Protein 9MUI (pdb70)

Solvent-accessible surface area: 25433 Å² total; per-residue (Å²): 123,48,25,55,3,26,20,73,132,104,94,60,20,52,32,118,16,49,79,64,51,45,130,20,156,55,16,64,110,43,12,0,0,70,1,67,34,75,0,64,1,107,0,43,6,69,75,8,107,59,147,28,32,1,10,0,6,0,61,1,35,2,57,145,88,88,29,26,0,80,2,76,8,70,27,107,105,107,138,90,50,116,19,92,3,103,123,40,41,55,123,11,23,31,54,14,68,4,39,96,119,60,115,55,50,6,32,0,10,0,64,15,56,50,45,0,28,0,0,18,1,15,0,41,56,26,116,128,50,24,54,4,25,20,70,61,51,30,24,4,52,31,86,18,50,78,65,52,44,128,20,156,54,15,64,103,40,12,0,0,71,0,72,34,73,0,64,2,109,0,45,4,68,74,6,106,59,144,37,143,2,21,0,9,0,64,1,36,2,53,145,76,87,27,22,1,74,2,74,10,66,25,100,90,109,100,84,63,149,20,97,4,104,118,38,48,55,129,10,64,31,127,11,70,2,46,97,116,72,114,57,49,8,32,0,12,0,64,11,55,49,44,0,28,0,0,19,0,12,0,47,48,78,148,124,49,25,56,4,26,20,70,132,105,94,61,19,51,30,117,21,49,78,64,56,46,127,22,153,53,16,66,108,39,11,0,0,75,0,72,34,76,1,51,2,111,0,44,3,70,74,7,105,58,111,45,132,2,20,0,10,1,63,1,34,2,61,150,74,85,25,22,1,72,3,77,9,67,23,119,91,111,132,83,66,150,22,86,2,101,132,37,40,57,130,10,61,32,131,12,59,4,40,81,101,73,117,55,50,8,34,0,8,0,64,11,57,47,45,0,27,0,0,19,1,11,0,44,40,64,154,122,46,23,58,4,26,21,70,68,54,21,24,2,49,26,82,18,50,82,63,51,44,129,18,154,51,15,67,108,43,12,0,1,72,0,80,32,75,0,64,2,111,0,45,4,69,75,7,105,42,31,53,80,1,18,0,7,1,62,0,37,2,59,143,88,86,27,24,1,81,2,73,9,85,22,78,100,99,144,79,67,155,17,88,4,103,125,39,39,54,134,12,65,34,109,15,36,2,38,80,114,61,120,58,56,8,38,0,11,0,64,12,59,46,46,0,26,0,0,16,0,14,0,43,51,44,178

B-factor: mean 45.19, std 8.86, range [28.99, 90.24]

Secondary structure (DSSP, 8-state):
--EEE-SSS-B--SSPPSS----SS-SSSS--EEESSEEEEEEEGGGS-TT-EEEEEEEEE-TT----EEEEEESSSEEEEEE---SS-EEEEEEEE-----S-EEEEEEEESS-EEEEEEEEEEE-/--EEE-SSS-B--SSPPSS----SS-SSSS--EEEEEEEEEEEEGGGS-TT-EEEEEEEEE-TT----EEEEEESSSEEEEEE---SS-EEEEEEEE----SS-EEEEEEEEEEEEEEEEEEEEEE-/--EEE-SSS-B--SSPPSS----SS-SSSS--EEEEEEEEEEEEGGGS-TT-EEEEEEEEE-TT----EEEEEESSSEEEEEE---SS-EEEEEEEE----SS-EEEEEEEEEEEEEEEEEEEEEE-/--EEE-SSS-B--SSPPSS----SS-SSSS--EEESSEEEEEEEGGGS-TT-EEEEEEEEE-TT----EEEEEESSSEEEEEE---SS-EEEEEEEE----SS-EEEEEEEESS-EEEEEEEEEEE-

Nearest PDB structures (foldseek):
  8dcm-assembly1_C  TM=9.846E-01  e=4.727E-21  Clostridioides difficile
  6uwi-assembly2_d  TM=9.835E-01  e=2.419E-20  Clostridioides difficile
  6uwi-assembly1_A  TM=9.834E-01  e=2.419E-20  Clostridioides difficile
  6uwi-assembly1_E  TM=9.834E-01  e=3.148E-20  Clostridioides difficile
  6uwi-assembly2_g  TM=9.835E-01  e=4.097E-20  Clostridioides difficile

Foldseek 3Di:
DLFKDFLPPDGPAPWDWPQFDFPDQQGVGGTWRWDDFKIKTWHWLLSDDAFFKKKKKWKKADLVQPKKKKKWKAAPHTDIDIGRHYNDIDMDIDMDGHHDNDGGTIMIMITMHDIMTIGIIDMGTDD/DQFKDFLPPDGRAPWDWPQFDFPDQQGVGGTWRWDDFKIKDWHALLSDDAFFKKKKKWKKADLVQPKKKWKFKDAPHTDIDIGRHYNDIDMDMDMDTHHDSDGGTIMIMITMHDIMTIGIIDMGTDD/DLFKDFLPDDGDAPWDWPQFDFPDQQGVGGTWRWDDFKIKDWHWLLSDDAFFKKKKKWKKADLVQPKKKWKFKPAPHTDIDIGRHYNDIDMDIDMDGHHDSDGGIIMIMITMHDIMTIGIIDMGIDD/DLFKDFLPPDGDAPWDWPQFDFPDQQGPGGTWRWAAFKIKTWHWLQSDDAFFKKKKKWKKADLVQPKKKWKWKPAPHTDIDIGRHYNDIDMDMDMDGHHDRDGGTIMIMIGMHGIMTIGIIDMGTDD

Radius of gyration: 29.05 Å; Cα contacts (8 Å, |Δi|>4): 1382; chains: 4; bounding box: 53×66×80 Å

GO terms:
  GO:0042802 identical protein binding (F, IPI)

InterPro domains:
  IPR003896 Bacterial exotoxin B [PR01391] (46-65)
  IPR003896 Bacterial exotoxin B [PR01391] (99-118)
  IPR003896 Bacterial exotoxin B [PR01391] (136-154)
  IPR003896 Bacterial exotoxin B [PR01391] (220-237)
  IPR003896 Bacterial exotoxin B [PR01391] (253-276)
  IPR003896 Bacterial exotoxin B [PR01391] (279-305)
  IPR003896 Bacterial exotoxin B [PR01391] (390-413)
  IPR003896 Bacterial exotoxin B [PR01391] (421-440)
  IPR003896 Bacterial exotoxin B [PR01391] (446-464)
  IPR003896 Bacterial exotoxin B [PR01391] (466-491)
  IPR003896 Bacterial exotoxin B [PR01391] (500-517)
  IPR003896 Bacterial exotoxin B [PR01391] (543-568)
  IPR011658 PA14 domain [PF07691] (52-180)
  IPR011658 PA14 domain [SM00758] (51-184)
  IPR027439 Protective antigen, heptamerisation domain [PF17475] (298-493)
  IPR035088 Protective antigen, Ca-binding domain [PF03495] (220-295)
  IPR035331 Clostridial binary toxin B/anthrax toxin PA, domain 3 [PF17476] (506-605)
  IPR037149 Protective antigen, heptamerisation domain superfamily [G3DSA:2.60.120.240] (297-514)

Organism: Clostridioides difficile (NCBI:txid1496)

Structure (mmCIF, N/CA/C/O backbone):
data_9MUI
#
_entry.id   9MUI
#
_cell.length_a   119.697
_cell.length_b   119.697
_cell.length_c   125.091
_cell.angle_alpha   90.000
_cell.angle_beta   90.000
_cell.angle_gamma   120.000
#
_symmetry.space_group_name_H-M   'H 3'
#
loop_
_entity.id
_entity.type
_entity.pdbx_description
1 polymer 'ADP-ribosyltransferase binding component'
2 non-polymer 'CALCIUM ION'
3 water water
#
loop_
_atom_site.group_PDB
_atom_site.id
_atom_site.type_symbol
_atom_site.label_atom_id
_atom_site.label_alt_id
_atom_site.label_comp_id
_atom_site.label_asym_id
_atom_site.label_entity_id
_atom_site.label_seq_id
_atom_site.pdbx_PDB_ins_code
_atom_site.Cartn_x
_atom_site.Cartn_y
_atom_site.Cartn_z
_atom_site.occupancy
_atom_site.B_iso_or_equiv
_atom_site.auth_seq_id
_atom_site.auth_comp_id
_atom_site.auth_asym_id
_atom_site.auth_atom_id
_atom_site.pdbx_PDB_model_num
ATOM 1 N N . PRO A 1 1 ? -23.68683 -45.40816 33.76249 1.000 43.67000 616 PRO A N 1
ATOM 2 C CA . PRO A 1 1 ? -24.07223 -46.32412 34.84153 1.000 42.95000 616 PRO A CA 1
ATOM 3 C C . PRO A 1 1 ? -23.02085 -47.39671 35.12631 1.000 44.07000 616 PRO A C 1
ATOM 4 O O . PRO A 1 1 ? -22.59039 -48.11942 34.24308 1.000 41.06000 616 PRO A O 1
ATOM 8 N N . THR A 1 2 ? -22.63352 -47.50931 36.38907 1.000 40.96000 617 THR A N 1
ATOM 9 C CA . THR A 1 2 ? -21.64188 -48.50251 36.75679 1.000 39.54000 617 THR A CA 1
ATOM 10 C C . THR A 1 2 ? -22.24324 -49.89972 36.77684 1.000 42.86000 617 THR A C 1
ATOM 11 O O . THR A 1 2 ? -21.68318 -50.83039 36.18491 1.000 42.24000 617 THR A O 1
ATOM 15 N N . TYR A 1 3 ? -23.36235 -50.07143 37.49129 1.000 43.06000 618 TYR A N 1
ATOM 16 C CA . TYR A 1 3 ? -24.09520 -51.33013 37.55413 1.000 37.64000 618 TYR A CA 1
ATOM 17 C C . TYR A 1 3 ? -25.51359 -51.10970 37.06220 1.000 38.98000 618 TYR A C 1
ATOM 18 O O . TYR A 1 3 ? -26.10747 -50.05082 37.30067 1.000 41.63000 618 TYR A O 1
ATOM 27 N N . PHE A 1 4 ? -26.04578 -52.10330 36.35685 1.000 37.77000 619 PHE A N 1
ATOM 28 C CA . PHE A 1 4 ? -27.36417 -51.99856 35.76045 1.000 34.62000 619 PHE A CA 1
ATOM 29 C C . PHE A 1 4 ? -27.97971 -53.38496 35.62472 1.000 37.95000 619 PHE A C 1
ATOM 30 O O . PHE A 1 4 ? -27.27301 -54.36698 35.38830 1.000 35.76000 619 PHE A O 1
ATOM 38 N N . THR A 1 5 ? -29.29790 -53.45970 35.81815 1.000 35.63000 620 THR A N 1
ATOM 39 C CA . THR A 1 5 ? -30.06214 -54.63143 35.43253 1.000 36.93000 620 THR A CA 1
ATOM 40 C C . THR A 1 5 ? -31.40212 -54.17242 34.87747 1.000 37.52000 620 THR A C 1
ATOM 41 O O . THR A 1 5 ? -31.98598 -53.19463 35.35445 1.000 36.70000 620 THR A O 1
ATOM 45 N N . ASN A 1 6 ? -31.84940 -54.85641 33.82563 1.000 38.55000 621 ASN A N 1
ATOM 46 C CA . ASN A 1 6 ? -33.16459 -54.64370 33.23326 1.000 36.91000 621 ASN A CA 1
ATOM 47 C C . ASN A 1 6 ? -34.10001 -55.80573 33.51528 1.000 35.99000 621 ASN A C 1
ATOM 48 O O . ASN A 1 6 ? -35.17596 -55.87897 32.91943 1.000 38.12000 621 ASN A O 1
ATOM 53 N N . PHE A 1 7 ? -33.68958 -56.73329 34.38004 1.000 34.24000 622 PHE A N 1
ATOM 54 C CA . PHE A 1 7 ? -34.45975 -57.91311 34.73211 1.000 32.68000 622 PHE A CA 1
ATOM 55 C C . PHE A 1 7 ? -34.84547 -58.73048 33.49861 1.000 37.15000 622 PHE A C 1
ATOM 56 O O . PHE A 1 7 ? -35.78661 -59.52358 33.53473 1.000 35.87000 622 PHE A O 1
ATOM 64 N N . ASP A 1 8 ? -34.07178 -58.57631 32.42099 1.000 37.89000 623 ASP A N 1
ATOM 65 C CA . ASP A 1 8 ? -34.27786 -59.30723 31.18660 1.000 37.12000 623 ASP A CA 1
ATOM 66 C C . ASP A 1 8 ? -32.96479 -59.99832 30.83377 1.000 38.99000 623 ASP A C 1
ATOM 67 O O . ASP A 1 8 ? -32.60301 -60.99743 31.46572 1.000 38.38000 623 ASP A O 1
ATOM 72 N N . ASP A 1 9 ? -32.21868 -59.48433 29.86982 1.000 35.30000 624 ASP A N 1
ATOM 73 C CA . ASP A 1 9 ? -30.97540 -60.08744 29.43184 1.000 43.85000 624 ASP A CA 1
ATOM 74 C C . ASP A 1 9 ? -29.74588 -59.55321 30.14684 1.000 43.99000 624 ASP A C 1
ATOM 75 O O . ASP A 1 9 ? -28.72176 -60.23569 30.12791 1.000 43.19000 624 ASP A O 1
ATOM 80 N N . TYR A 1 10 ? -29.80540 -58.35752 30.74820 1.000 41.35000 625 TYR A N 1
ATOM 81 C CA . TYR A 1 10 ? -28.61691 -57.67016 31.24514 1.000 39.76000 625 TYR A CA 1
ATOM 82 C C . TYR A 1 10 ? -28.59500 -57.54853 32.76945 1.000 41.16000 625 TYR A C 1
ATOM 83 O O . TYR A 1 10 ? -29.54368 -57.03437 33.38342 1.000 37.47000 625 TYR A O 1
ATOM 92 N N . ASN A 1 11 ? -27.48054 -57.97687 33.36718 1.000 38.76000 626 ASN A N 1
ATOM 93 C CA . ASN A 1 11 ? -27.24320 -57.77615 34.79666 1.000 35.62000 626 ASN A CA 1
ATOM 94 C C . ASN A 1 11 ? -25.74269 -57.85102 35.03653 1.000 36.61000 626 ASN A C 1
ATOM 95 O O . ASN A 1 11 ? -25.16779 -58.94371 34.97908 1.000 33.02000 626 ASN A O 1
ATOM 100 N N . ASN A 1 12 ? -25.11537 -56.70640 35.31951 1.000 35.17000 627 ASN A N 1
ATOM 101 C CA . ASN A 1 12 ? -23.69741 -56.69280 35.65902 1.000 36.97000 627 ASN A CA 1
ATOM 102 C C . ASN A 1 12 ? -23.43526 -56.35931 37.13217 1.000 40.50000 627 ASN A C 1
ATOM 103 O O . ASN A 1 12 ? -22.29727 -56.03182 37.48543 1.000 37.95000 627 ASN A O 1
ATOM 108 N N . TYR A 1 13 ? -24.45605 -56.45045 37.99705 1.000 36.92000 628 TYR A N 1
ATOM 109 C CA . TYR A 1 13 ? -24.23114 -56.28992 39.43073 1.000 37.18000 628 TYR A CA 1
ATOM 110 C C . TYR A 1 13 ? -23.24856 -57.35460 39.94306 1.000 39.45000 628 TYR A C 1
ATOM 111 O O . TYR A 1 13 ? -23.29280 -58.51031 39.50418 1.000 36.45000 628 TYR A O 1
ATOM 120 N N . PRO A 1 14 ? -22.35860 -57.00661 40.87785 1.000 39.06000 629 PRO A N 1
ATOM 121 C CA . PRO A 1 14 ? -21.40179 -57.98510 41.40502 1.000 38.56000 629 PRO A CA 1
ATOM 122 C C . PRO A 1 14 ? -21.95057 -58.86550 42.51366 1.000 39.73000 629 PRO A C 1
ATOM 123 O O . PRO A 1 14 ? -21.20551 -59.69397 43.04567 1.000 41.33000 629 PRO A O 1
ATOM 127 N N . SER A 1 15 ? -23.20989 -58.69516 42.89358 1.000 39.61000 630 SER A N 1
ATOM 128 C CA . SER A 1 15 ? -23.86752 -59.54924 43.87175 1.000 39.99000 630 SER A CA 1
ATOM 129 C C . SER A 1 15 ? -25.31088 -59.67836 43.44193 1.000 40.07000 630 SER A C 1
ATOM 130 O O . SER A 1 15 ? -25.78227 -58.95096 42.56250 1.000 41.10000 630 SER A O 1
ATOM 133 N N . THR A 1 16 ? -26.01824 -60.60598 44.06776 1.000 38.97000 631 THR A N 1
ATOM 134 C CA . THR A 1 16 ? -27.38100 -60.87346 43.64834 1.000 42.06000 631 THR A CA 1
ATOM 135 C C . THR A 1 16 ? -28.34940 -59.99518 44.42709 1.000 41.35000 631 THR A C 1
ATOM 136 O O . THR A 1 16 ? -28.15415 -59.70497 45.61869 1.000 39.80000 631 THR A O 1
ATOM 140 N N . TRP A 1 17 ? -29.36837 -59.53398 43.72822 1.000 40.82000 632 TRP A N 1
ATOM 141 C CA . TRP A 1 17 ? -30.52715 -58.96490 44.38737 1.000 36.71000 632 TRP A CA 1
ATOM 142 C C . TRP A 1 17 ? -31.35049 -60.12289 44.90347 1.000 37.43000 632 TRP A C 1
ATOM 143 O O . TRP A 1 17 ? -31.59674 -61.07290 44.16435 1.000 37.48000 632 TRP A O 1
ATOM 154 N N . SER A 1 18 ? -31.77066 -60.05133 46.16241 1.000 34.93000 633 SER A N 1
ATOM 155 C CA . SER A 1 18 ? -32.61890 -61.09117 46.71413 1.000 33.58000 633 SER A CA 1
ATOM 156 C C . SER A 1 18 ? -34.07762 -60.90155 46.27823 1.000 35.58000 633 SER A C 1
ATOM 157 O O . SER A 1 18 ? -34.50925 -59.79853 45.91967 1.000 32.84000 633 SER A O 1
ATOM 160 N N . ASN A 1 19 ? -34.83133 -62.01056 46.31390 1.000 34.09000 634 ASN A N 1
ATOM 161 C CA . ASN A 1 19 ? -36.29170 -62.04338 46.12223 1.000 33.82000 634 ASN A CA 1
ATOM 162 C C . ASN A 1 19 ? -36.70916 -61.38384 44.80174 1.000 37.40000 634 ASN A C 1
ATOM 163 O O . ASN A 1 19 ? -37.55741 -60.49345 44.75413 1.000 39.43000 634 ASN A O 1
ATOM 168 N N . VAL A 1 20 ? -36.08649 -61.82055 43.71270 1.000 36.56000 635 VAL A N 1
ATOM 169 C CA . VAL A 1 20 ? -36.34812 -61.27581 42.38682 1.000 35.45000 635 VAL A CA 1
ATOM 170 C C . VAL A 1 20 ? -37.35368 -62.18890 41.69139 1.000 39.94000 635 VAL A C 1
ATOM 171 O O . VAL A 1 20 ? -37.15899 -63.40975 41.62686 1.000 38.34000 635 VAL A O 1
ATOM 175 N N . ASN A 1 21 ? -38.45615 -61.60657 41.22248 1.000 36.76000 636 ASN A N 1
ATOM 176 C CA . ASN A 1 21 ? -39.53933 -62.34049 40.56513 1.000 38.02000 636 ASN A CA 1
ATOM 177 C C . ASN A 1 21 ? -39.78928 -61.68571 39.20820 1.000 37.77000 636 ASN A C 1
ATOM 178 O O . ASN A 1 21 ? -40.47939 -60.66736 39.12093 1.000 40.19000 636 ASN A O 1
ATOM 183 N N . THR A 1 22 ? -39.23221 -62.25933 38.14451 1.000 39.08000 637 THR A N 1
ATOM 184 C CA . THR A 1 22 ? -39.32773 -61.66053 36.81683 1.000 40.19000 637 THR A CA 1
ATOM 185 C C . THR A 1 22 ? -40.19517 -62.47853 35.86692 1.000 42.56000 637 THR A C 1
ATOM 186 O O . THR A 1 22 ? -40.07986 -62.32821 34.64145 1.000 39.92000 637 THR A O 1
ATOM 190 N N . THR A 1 23 ? -41.03876 -63.36354 36.39934 1.000 41.12000 638 THR A N 1
ATOM 191 C CA . THR A 1 23 ? -41.94249 -64.15259 35.55898 1.000 43.69000 638 THR A CA 1
ATOM 192 C C . THR A 1 23 ? -43.20264 -63.33652 35.25361 1.000 41.41000 638 THR A C 1
ATOM 193 O O . THR A 1 23 ? -44.30247 -63.66904 35.67570 1.000 43.09000 638 THR A O 1
ATOM 197 N N . ASN A 1 24 ? -43.00862 -62.22872 34.53660 1.000 40.77000 639 ASN A N 1
ATOM 198 C CA . ASN A 1 24 ? -44.07356 -61.29677 34.18904 1.000 35.41000 639 ASN A CA 1
ATOM 199 C C . ASN A 1 24 ? -43.63152 -60.53311 32.94598 1.000 38.46000 639 ASN A C 1
ATOM 200 O O . ASN A 1 24 ? -42.46546 -60.58434 32.54931 1.000 41.04000 639 ASN A O 1
ATOM 205 N N . GLN A 1 25 ? -44.57818 -59.83481 32.32045 1.000 36.07000 640 GLN A N 1
ATOM 206 C CA . GLN A 1 25 ? -44.29866 -58.98108 31.16992 1.000 40.49000 640 GLN A CA 1
ATOM 207 C C . GLN A 1 25 ? -44.73452 -57.55073 31.45534 1.000 39.92000 640 GLN A C 1
ATOM 208 O O . GLN A 1 25 ? -45.24542 -56.85063 30.57759 1.000 38.88000 640 GLN A O 1
ATOM 214 N N . ASP A 1 26 ? -44.48746 -57.10386 32.69639 1.000 39.14000 641 ASP A N 1
ATOM 215 C CA . ASP A 1 26 ? -44.91003 -55.81094 33.22856 1.000 42.25000 641 ASP A CA 1
ATOM 216 C C . ASP A 1 26 ? -43.76264 -54.80469 33.36144 1.000 45.94000 641 ASP A C 1
ATOM 217 O O . ASP A 1 26 ? -43.89179 -53.83866 34.12582 1.000 41.79000 641 ASP A O 1
ATOM 222 N N . GLY A 1 27 ? -42.61252 -55.03771 32.68679 1.000 40.91000 642 GLY A N 1
ATOM 223 C CA . GLY A 1 27 ? -41.47590 -54.14996 32.82916 1.000 39.73000 642 GLY A CA 1
ATOM 224 C C . GLY A 1 27 ? -41.65807 -52.84424 32.06508 1.000 41.80000 642 GLY A C 1
ATOM 225 O O . GLY A 1 27 ? -42.59073 -52.70022 31.27379 1.000 41.68000 642 GLY A O 1
ATOM 226 N N . LEU A 1 28 ? -40.77658 -51.86812 32.35029 1.000 39.24000 643 LEU A N 1
ATOM 227 C CA . LEU A 1 28 ? -40.62557 -50.73091 31.44592 1.000 40.90000 643 LEU A CA 1
ATOM 228 C C . LEU A 1 28 ? -40.37427 -51.22327 30.02962 1.000 47.44000 643 LEU A C 1
ATOM 229 O O . LEU A 1 28 ? -40.96077 -50.72076 29.06880 1.000 50.45000 643 LEU A O 1
ATOM 234 N N . GLN A 1 29 ? -39.48048 -52.18599 29.88120 1.000 42.60000 644 GLN A N 1
ATOM 235 C CA A GLN A 1 29 ? -39.39085 -53.01417 28.69079 0.500 41.40000 644 GLN A CA 1
ATOM 236 C CA B GLN A 1 29 ? -39.43764 -53.01783 28.69164 0.500 41.62000 644 GLN A CA 1
ATOM 237 C C . GLN A 1 29 ? -39.27930 -54.44509 29.18162 1.000 41.38000 644 GLN A C 1
ATOM 238 O O . GLN A 1 29 ? -38.68758 -54.68606 30.23571 1.000 45.19000 644 GLN A O 1
ATOM 249 N N . GLY A 1 30 ? -39.87409 -55.38757 28.45669 1.000 41.03000 645 GLY A N 1
ATOM 250 C CA . GLY A 1 30 ? -39.77102 -56.78417 28.88893 1.000 39.60000 645 GLY A CA 1
ATOM 251 C C . GLY A 1 30 ? -40.34940 -57.06485 30.28009 1.000 40.74000 645 GLY A C 1
ATOM 252 O O . GLY A 1 30 ? -41.48366 -56.69002 30.60141 1.000 38.35000 645 GLY A O 1
ATOM 253 N N . SER A 1 31 ? -39.56472 -57.75960 31.10663 1.000 37.21000 646 SER A N 1
ATOM 254 C CA . SER A 1 31 ? -39.94549 -58.15652 32.45148 1.000 37.89000 646 SER A CA 1
ATOM 255 C C . SER A 1 31 ? -39.55135 -57.09381 33.48549 1.000 40.50000 646 SER A C 1
ATOM 256 O O . SER A 1 31 ? -38.61336 -56.30881 33.29686 1.000 38.99000 646 SER A O 1
ATOM 259 N N . ALA A 1 32 ? -40.28590 -57.09848 34.60017 1.000 41.30000 647 ALA A N 1
ATOM 260 C CA . ALA A 1 32 ? -40.01206 -56.30648 35.79269 1.000 36.11000 647 ALA A CA 1
ATOM 261 C C . ALA A 1 32 ? -39.67226 -57.23480 36.95362 1.000 37.78000 647 ALA A C 1
ATOM 262 O O . ALA A 1 32 ? -39.95915 -58.43941 36.90781 1.000 36.37000 647 ALA A O 1
ATOM 264 N N . ASN A 1 33 ? -39.04035 -56.67994 38.00040 1.000 35.63000 648 ASN A N 1
ATOM 265 C CA . ASN A 1 33 ? -39.04418 -57.36211 39.29431 1.000 37.87000 648 ASN A CA 1
ATOM 266 C C . ASN A 1 33 ? -40.37862 -57.05772 39.96183 1.000 36.14000 648 ASN A C 1
ATOM 267 O O . ASN A 1 33 ? -40.65012 -55.90538 40.33354 1.000 36.83000 648 ASN A O 1
ATOM 272 N N . LYS A 1 34 ? -41.22474 -58.08103 40.07666 1.000 36.58000 649 LYS A N 1
ATOM 273 C CA . LYS A 1 34 ? -42.49272 -57.97783 40.80146 1.000 38.36000 649 LYS A CA 1
ATOM 274 C C . LYS A 1 34 ? -42.17576 -58.08550 42.28866 1.000 38.99000 649 LYS A C 1
ATOM 275 O O . LYS A 1 34 ? -41.88842 -59.16954 42.79950 1.000 39.84000 649 LYS A O 1
ATOM 281 N N . LEU A 1 35 ? -42.20195 -56.95127 42.97986 1.000 36.34000 650 LEU A N 1
ATOM 282 C CA . LEU A 1 35 ? -41.79661 -56.87014 44.37943 1.000 38.69000 650 LEU A CA 1
ATOM 283 C C . LEU A 1 35 ? -42.97211 -57.20604 45.30983 1.000 41.01000 650 LEU A C 1
ATOM 284 O O . LEU A 1 35 ? -43.98633 -56.48703 45.35703 1.000 40.47000 650 LEU A O 1
ATOM 289 N N . ASN A 1 36 ? -42.83374 -58.31041 46.03813 1.000 41.79000 651 ASN A N 1
ATOM 290 C CA . ASN A 1 36 ? -43.68964 -58.67320 47.16723 1.000 39.13000 651 ASN A CA 1
ATOM 291 C C . ASN A 1 36 ? -42.74735 -58.87260 48.34008 1.000 42.16000 651 ASN A C 1
ATOM 292 O O . ASN A 1 36 ? -42.04111 -59.88408 48.41304 1.000 42.83000 651 ASN A O 1
ATOM 297 N N . GLY A 1 37 ? -42.69676 -57.90344 49.23346 1.000 39.86000 652 GLY A N 1
ATOM 298 C CA . GLY A 1 37 ? -41.80086 -57.97434 50.37075 1.000 36.30000 652 GLY A CA 1
ATOM 299 C C . GLY A 1 37 ? -40.56731 -57.11708 50.13806 1.000 42.09000 652 GLY A C 1
ATOM 300 O O . GLY A 1 37 ? -40.67815 -55.95992 49.73514 1.000 37.86000 652 GLY A O 1
ATOM 301 N N . GLU A 1 38 ? -39.39043 -57.70735 50.34808 1.000 40.83000 653 GLU A N 1
ATOM 302 C CA . GLU A 1 38 ? -38.13112 -56.98410 50.36120 1.000 39.51000 653 GLU A CA 1
ATOM 303 C C . GLU A 1 38 ? -37.20308 -57.53201 49.28012 1.000 39.84000 653 GLU A C 1
ATOM 304 O O . GLU A 1 38 ? -37.17045 -58.74022 49.02591 1.000 38.23000 653 GLU A O 1
ATOM 310 N N . THR A 1 39 ? -36.45851 -56.64260 48.63123 1.000 35.99000 654 THR A N 1
ATOM 311 C CA . THR A 1 39 ? -35.37527 -57.04313 47.74432 1.000 36.69000 654 THR A CA 1
ATOM 312 C C . THR A 1 39 ? -34.12382 -56.29741 48.19045 1.000 40.00000 654 THR A C 1
ATOM 313 O O . THR A 1 39 ? -34.14343 -55.06520 48.32942 1.000 38.06000 654 THR A O 1
ATOM 317 N N . LYS A 1 40 ? -33.05098 -57.04601 48.46028 1.000 37.26000 655 LYS A N 1
ATOM 318 C CA . LYS A 1 40 ? -31.86122 -56.49002 49.08990 1.000 36.92000 655 LYS A CA 1
ATOM 319 C C . LYS A 1 40 ? -30.59706 -56.89446 48.32678 1.000 37.45000 655 LYS A C 1
ATOM 320 O O . LYS A 1 40 ? -30.52035 -57.98431 47.76123 1.000 36.07000 655 LYS A O 1
ATOM 326 N N . ILE A 1 41 ? -29.60198 -56.01230 48.30551 1.000 34.31000 656 ILE A N 1
ATOM 327 C CA . ILE A 1 41 ? -28.30098 -56.34119 47.73383 1.000 37.45000 656 ILE A CA 1
ATOM 328 C C . ILE A 1 41 ? -27.20463 -55.81394 48.66105 1.000 38.92000 656 ILE A C 1
ATOM 329 O O . ILE A 1 41 ? -27.32242 -54.72349 49.23264 1.000 34.59000 656 ILE A O 1
ATOM 334 N N . LYS A 1 42 ? -26.15840 -56.61940 48.84751 1.000 39.64000 657 LYS A N 1
ATOM 335 C CA . LYS A 1 42 ? -24.93687 -56.18759 49.51304 1.000 40.60000 657 LYS A CA 1
ATOM 336 C C . LYS A 1 42 ? -23.82948 -56.11481 48.46723 1.000 45.17000 657 LYS A C 1
ATOM 337 O O . LYS A 1 42 ? -23.51976 -57.12000 47.82562 1.000 44.15000 657 LYS A O 1
ATOM 343 N N . ILE A 1 43 ? -23.25867 -54.93231 48.27784 1.000 40.28000 658 ILE A N 1
ATOM 344 C CA . ILE A 1 43 ? -22.18337 -54.72290 47.31608 1.000 44.87000 658 ILE A CA 1
ATOM 345 C C . ILE A 1 43 ? -20.88915 -54.48796 48.09089 1.000 47.67000 658 ILE A C 1
ATOM 346 O O . ILE A 1 43 ? -20.78635 -53.49882 48.82358 1.000 47.88000 658 ILE A O 1
ATOM 351 N N . PRO A 1 44 ? -19.89642 -55.37814 47.97776 1.000 52.23000 659 PRO A N 1
ATOM 352 C CA . PRO A 1 44 ? -18.62212 -55.17152 48.68101 1.000 49.02000 659 PRO A CA 1
ATOM 353 C C . PRO A 1 44 ? -17.94149 -53.88999 48.24126 1.000 47.11000 659 PRO A C 1
ATOM 354 O O . PRO A 1 44 ? -18.05230 -53.46329 47.09058 1.000 48.31000 659 PRO A O 1
ATOM 358 N N . MET A 1 45 ? -17.21828 -53.27726 49.17976 1.000 48.45000 660 MET A N 1
ATOM 359 C CA . MET A 1 45 ? -16.49321 -52.06093 48.84620 1.000 48.23000 660 MET A CA 1
ATOM 360 C C . MET A 1 45 ? -15.33390 -52.33278 47.87762 1.000 51.47000 660 MET A C 1
ATOM 361 O O . MET A 1 45 ? -14.88608 -51.40999 47.18151 1.000 47.84000 660 MET A O 1
ATOM 366 N N . SER A 1 46 ? -14.86868 -53.58733 47.78807 1.000 49.28000 661 SER A N 1
ATOM 367 C CA . SER A 1 46 ? -13.94156 -53.97432 46.73027 1.000 48.94000 661 SER A CA 1
ATOM 368 C C . SER A 1 46 ? -14.51350 -53.73259 45.33792 1.000 51.97000 661 SER A C 1
ATOM 369 O O . SER A 1 46 ? -13.73739 -53.55976 44.39236 1.000 53.46000 661 SER A O 1
ATOM 372 N N . GLU A 1 47 ? -15.84471 -53.67978 45.19311 1.000 50.15000 662 GLU A N 1
ATOM 373 C CA . GLU A 1 47 ? -16.48544 -53.46841 43.90273 1.000 49.21000 662 GLU A CA 1
ATOM 374 C C . GLU A 1 47 ? -16.93324 -52.03221 43.68028 1.000 46.98000 662 GLU A C 1
ATOM 375 O O . GLU A 1 47 ? -17.63321 -51.76569 42.70436 1.000 48.20000 662 GLU A O 1
ATOM 381 N N . LEU A 1 48 ? -16.53737 -51.10310 44.54146 1.000 46.68000 663 LEU A N 1
ATOM 382 C CA . LEU A 1 48 ? -16.89828 -49.69842 44.41101 1.000 45.67000 663 LEU A CA 1
ATOM 383 C C . LEU A 1 48 ? -15.66485 -48.82543 44.61444 1.000 48.23000 663 LEU A C 1
ATOM 384 O O . LEU A 1 48 ? -14.65554 -49.27085 45.15627 1.000 49.77000 663 LEU A O 1
ATOM 389 N N . LYS A 1 49 ? -15.76231 -47.53524 44.18668 1.000 47.88000 664 LYS A N 1
ATOM 390 C CA . LYS A 1 49 ? -14.66450 -46.60302 44.41137 1.000 51.30000 664 LYS A CA 1
ATOM 391 C C . LYS A 1 49 ? -14.76321 -45.93479 45.78448 1.000 54.45000 664 LYS A C 1
ATOM 392 O O . LYS A 1 49 ? -15.85935 -45.64086 46.26625 1.000 52.94000 664 LYS A O 1
ATOM 398 N N . PRO A 1 50 ? -13.63247 -45.66201 46.43234 1.000 60.04000 665 PRO A N 1
ATOM 399 C CA . PRO A 1 50 ? -13.67555 -45.00733 47.74589 1.000 56.57000 665 PRO A CA 1
ATOM 400 C C . PRO A 1 50 ? -13.95798 -43.51574 47.63063 1.000 54.89000 66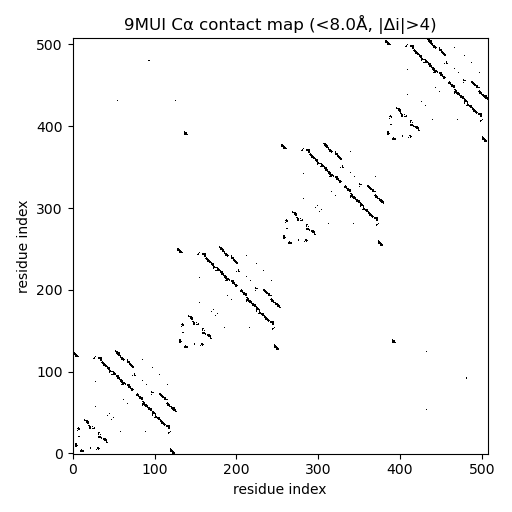5 PRO A C 1
ATOM 401 O O . PRO A 1 50 ? -13.65595 -42.88195 46.61644 1.000 54.75000 665 PRO A O 1
ATOM 405 N N . TYR A 1 51 ? -14.56735 -42.96483 48.68924 1.000 54.46000 666 TYR A N 1
ATOM 406 C CA . TYR A 1 51 ? -14.83672 -41.52058 48.81011 1.000 55.00000 666 TYR A CA 1
ATOM 407 C C . TYR A 1 51 ? -15.51898 -40.97591 47.55881 1.000 55.05000 666 TYR A C 1
ATOM 408 O O . TYR A 1 51 ? -15.14117 -39.94504 46.99632 1.000 53.98000 666 TYR A O 1
ATOM 417 N N . LYS A 1 52 ? -16.54996 -41.69550 47.13070 1.000 54.23000 667 LYS A N 1
ATOM 418 C CA . LYS A 1 52 ? -17.28384 -41.40903 45.91245 1.000 52.83000 667 LYS A CA 1
ATOM 419 C C . LYS A 1 52 ? -18.75199 -41.20716 46.26972 1.000 53.22000 667 LYS A C 1
ATOM 420 O O . LYS A 1 52 ? -19.27491 -41.85599 47.18512 1.000 52.99000 667 LYS A O 1
ATOM 426 N N . ARG A 1 53 ? -19.41642 -40.29708 45.57282 1.000 50.36000 668 ARG A N 1
ATOM 427 C CA . ARG A 1 53 ? -20.86008 -40.19287 45.69377 1.000 52.65000 668 ARG A CA 1
ATOM 428 C C . ARG A 1 53 ? -21.50548 -40.89005 44.50203 1.000 50.40000 668 ARG A C 1
ATOM 429 O O . ARG A 1 53 ? -21.02704 -40.79514 43.36915 1.000 48.32000 668 ARG A O 1
ATOM 437 N N . TYR A 1 54 ? -22.55609 -41.64584 44.79441 1.000 48.28000 669 TYR A N 1
ATOM 438 C CA . TYR A 1 54 ? -23.26736 -42.46267 43.83063 1.000 45.60000 669 TYR A CA 1
ATOM 439 C C . TYR A 1 54 ? -24.74136 -42.10562 43.86572 1.000 43.90000 669 TYR A C 1
ATOM 440 O O . TYR A 1 54 ? -25.23229 -41.51410 44.82756 1.000 41.93000 669 TYR A O 1
ATOM 449 N N . VAL A 1 55 ? -25.45339 -42.50473 42.81613 1.000 40.89000 670 VAL A N 1
ATOM 450 C CA . VAL A 1 55 ? -26.90431 -42.41187 42.78955 1.000 43.53000 670 VAL A CA 1
ATOM 451 C C . VAL A 1 55 ? -27.46250 -43.79253 42.43702 1.000 42.82000 670 VAL A C 1
ATOM 452 O O . VAL A 1 55 ? -27.01367 -44.43177 41.47608 1.000 39.79000 670 VAL A O 1
ATOM 456 N N . PHE A 1 56 ? -28.38227 -44.27676 43.26442 1.000 38.43000 671 PHE A N 1
ATOM 457 C CA . PHE A 1 56 ? -29.13083 -45.49649 42.99892 1.000 38.99000 671 PHE A CA 1
ATOM 458 C C . PHE A 1 56 ? -30.44052 -45.06472 42.36468 1.000 38.68000 671 PHE A C 1
ATOM 459 O O . PHE A 1 56 ? -31.23478 -44.36835 42.99318 1.000 39.16000 671 PHE A O 1
ATOM 467 N N . SER A 1 57 ? -30.65125 -45.44240 41.11476 1.000 40.10000 672 SER A N 1
ATOM 468 C CA . SER A 1 57 ? -31.86572 -45.05644 40.41627 1.000 38.81000 672 SER A CA 1
ATOM 469 C C . SER A 1 57 ? -32.59408 -46.28647 39.89295 1.000 38.17000 672 SER A C 1
ATOM 470 O O . SER A 1 57 ? -32.11043 -47.42605 39.96573 1.000 36.99000 672 SER A O 1
ATOM 473 N N . GLY A 1 58 ? -33.77236 -46.01902 39.35238 1.000 35.80000 673 GLY A N 1
ATOM 474 C CA . GLY A 1 58 ? -34.64268 -47.06984 38.89210 1.000 36.19000 673 GLY A CA 1
ATOM 475 C C . GLY A 1 58 ? -36.00625 -46.50622 38.55446 1.000 37.22000 673 GLY A C 1
ATOM 476 O O . GLY A 1 58 ? -36.23710 -45.29782 38.60467 1.000 38.50000 673 GLY A O 1
ATOM 477 N N . TYR A 1 59 ? -36.89910 -47.41627 38.21425 1.000 35.54000 674 TYR A N 1
ATOM 478 C CA . TYR A 1 59 ? -38.26186 -47.09682 37.84393 1.000 37.19000 674 TYR A CA 1
ATOM 479 C C . TYR A 1 59 ? -39.20040 -47.96801 38.65993 1.000 38.61000 674 TYR A C 1
ATOM 480 O O . TYR A 1 59 ? -38.97124 -49.17777 38.81576 1.000 38.55000 674 TYR A O 1
ATOM 489 N N . SER A 1 60 ? -40.27078 -47.37095 39.15254 1.000 33.17000 675 SER A N 1
ATOM 490 C CA . SER A 1 60 ? -41.25219 -48.13923 39.89694 1.000 37.93000 675 SER A CA 1
ATOM 491 C C . SER A 1 60 ? -42.65283 -47.79149 39.41229 1.000 37.50000 675 SER A C 1
ATOM 492 O O . SER A 1 60 ? -42.88967 -46.73020 38.83240 1.000 35.27000 675 SER A O 1
ATOM 495 N N . LYS A 1 61 ? -43.58324 -48.70944 39.64628 1.000 36.80000 676 LYS A N 1
ATOM 496 C CA . LYS A 1 61 ? -44.98381 -48.40566 39.39755 1.000 40.80000 676 LYS A CA 1
ATOM 497 C C . LYS A 1 61 ? -45.84911 -49.31797 40.25025 1.000 39.30000 676 LYS A C 1
ATOM 498 O O . LYS A 1 61 ? -45.42743 -50.40112 40.66425 1.000 40.06000 676 LYS A O 1
ATOM 504 N N . ASP A 1 62 ? -47.06631 -48.84454 40.51098 1.000 39.97000 677 ASP A N 1
ATOM 505 C CA . ASP A 1 62 ? -48.12384 -49.63567 41.13873 1.000 43.19000 677 ASP A CA 1
ATOM 506 C C . ASP A 1 62 ? -49.40879 -49.36734 40.35721 1.000 44.29000 677 ASP A C 1
ATOM 507 O O . ASP A 1 62 ? -50.04007 -48.31393 40.54166 1.000 41.96000 677 ASP A O 1
ATOM 512 N N . PRO A 1 63 ? -49.81915 -50.29041 39.47453 1.000 45.55000 678 PRO A N 1
ATOM 513 C CA . PRO A 1 63 ? -51.05709 -50.08540 38.69425 1.000 46.95000 678 PRO A CA 1
ATOM 514 C C . PRO A 1 63 ? -52.29990 -49.79421 39.53810 1.000 47.61000 678 PRO A C 1
ATOM 515 O O . PRO A 1 63 ? -53.14489 -49.00661 39.09929 1.000 48.32000 678 PRO A O 1
ATOM 519 N N . LEU A 1 64 ? -52.42568 -50.37354 40.73808 1.000 49.08000 679 LEU A N 1
ATOM 520 C CA . LEU A 1 64 ? -53.55307 -50.10964 41.63403 1.000 48.50000 679 LEU A CA 1
ATOM 521 C C . LEU A 1 64 ? -53.33389 -48.90455 42.53393 1.000 51.15000 679 LEU A C 1
ATOM 522 O O . LEU A 1 64 ? -54.22364 -48.56825 43.32303 1.000 50.53000 679 LEU A O 1
ATOM 527 N N . THR A 1 65 ? -52.16568 -48.26773 42.43192 1.000 49.53000 680 THR A N 1
ATOM 528 C CA . THR A 1 65 ? -51.75499 -47.07933 43.17661 1.000 49.48000 680 THR A CA 1
ATOM 529 C C . THR A 1 65 ? -52.20216 -47.06011 44.64180 1.000 52.14000 680 THR A C 1
ATOM 530 O O . THR A 1 65 ? -52.63185 -46.02499 45.15172 1.000 53.88000 680 THR A O 1
ATOM 534 N N . SER A 1 66 ? -52.03101 -48.18298 45.35976 1.000 50.77000 681 SER A N 1
ATOM 535 C CA . SER A 1 66 ? -52.36089 -48.22721 46.78178 1.000 50.25000 681 SER A CA 1
ATOM 536 C C . SER A 1 66 ? -51.21018 -48.72918 47.65838 1.000 52.25000 681 SER A C 1
ATOM 537 O O . SER A 1 66 ? -51.45130 -49.17560 48.78682 1.000 52.89000 681 SER A O 1
ATOM 540 N N . ASN A 1 67 ? -49.96618 -48.64385 47.19164 1.000 46.74000 682 ASN A N 1
ATOM 541 C CA . ASN A 1 67 ? -48.83239 -49.20599 47.90943 1.000 43.73000 682 ASN A CA 1
ATOM 542 C C . ASN A 1 67 ? -47.69695 -48.19361 47.96225 1.000 43.63000 682 ASN A C 1
ATOM 543 O O . ASN A 1 67 ? -47.65644 -47.22908 47.19143 1.000 43.95000 682 ASN A O 1
ATOM 548 N N . SER A 1 68 ? -46.76175 -48.42024 48.88188 1.000 40.13000 683 SER A N 1
ATOM 549 C CA . SER A 1 68 ? -45.56335 -47.60043 48.92850 1.000 40.90000 683 SER A CA 1
ATOM 550 C C . SER A 1 68 ? -44.35388 -48.45890 49.29079 1.000 37.86000 683 SER A C 1
ATOM 551 O O . SER A 1 68 ? -44.47710 -49.64096 49.62527 1.000 36.86000 683 SER A O 1
ATOM 554 N N . ILE A 1 69 ? -43.16874 -47.85632 49.19119 1.000 36.89000 684 ILE A N 1
ATOM 555 C CA . ILE A 1 69 ? -41.90731 -48.58618 49.28890 1.000 39.40000 684 ILE A CA 1
ATOM 556 C C . ILE A 1 69 ? -40.96762 -47.80563 50.19711 1.000 36.45000 684 ILE A C 1
ATOM 557 O O . ILE A 1 69 ? -40.89308 -46.57532 50.11656 1.000 35.60000 684 ILE A O 1
ATOM 562 N N . ILE A 1 70 ? -40.24461 -48.52045 51.05701 1.000 35.67000 685 ILE A N 1
ATOM 563 C CA . ILE A 1 70 ? -39.14609 -47.94055 51.82818 1.000 38.34000 685 ILE A CA 1
ATOM 564 C C . ILE A 1 70 ? -37.84515 -48.28969 51.12506 1.000 37.35000 685 ILE A C 1
ATOM 565 O O . ILE A 1 70 ? -37.54690 -49.47175 50.90738 1.000 37.39000 685 ILE A O 1
ATOM 570 N N . VAL A 1 71 ? -37.04759 -47.28140 50.80566 1.000 37.19000 686 VAL A N 1
ATOM 571 C CA . VAL A 1 71 ? -35.70057 -47.49873 50.28161 1.000 35.98000 686 VAL A CA 1
ATOM 572 C C . VAL A 1 71 ? -34.71564 -47.21410 51.40578 1.000 38.40000 686 VAL A C 1
ATOM 573 O O . VAL A 1 71 ? -34.72515 -46.12588 51.99178 1.000 40.63000 686 VAL A O 1
ATOM 577 N N . LYS A 1 72 ? -33.88569 -48.20121 51.73618 1.000 37.02000 687 LYS A N 1
ATOM 578 C CA . LYS A 1 72 ? -32.85977 -48.04068 52.75439 1.000 38.06000 687 LYS A CA 1
ATOM 579 C C . LYS A 1 72 ? -31.49804 -48.26265 52.11491 1.000 39.14000 687 LYS A C 1
ATOM 580 O O . LYS A 1 72 ? -31.28115 -49.26490 51.42949 1.000 36.19000 687 LYS A O 1
ATOM 586 N N . ILE A 1 73 ? -30.59567 -47.31165 52.30876 1.000 39.63000 688 ILE A N 1
ATOM 587 C CA . ILE A 1 73 ? -29.23689 -47.42875 51.81393 1.000 39.05000 688 ILE A CA 1
ATOM 588 C C . ILE A 1 73 ? -28.29226 -47.26600 52.99341 1.000 42.97000 688 ILE A C 1
ATOM 589 O O . ILE A 1 73 ? -28.34727 -46.26017 53.71122 1.000 43.03000 688 ILE A O 1
ATOM 594 N N . LYS A 1 74 ? -27.46014 -48.27121 53.20881 1.000 42.10000 689 LYS A N 1
ATOM 595 C CA . LYS A 1 74 ? -26.48367 -48.30740 54.28568 1.000 42.73000 689 LYS A CA 1
ATOM 596 C C . LYS A 1 74 ? -25.13125 -48.12101 53.61287 1.000 44.64000 689 LYS A C 1
ATOM 597 O O . LYS A 1 74 ? -24.58388 -49.06119 53.03129 1.000 43.65000 689 LYS A O 1
ATOM 603 N N . ALA A 1 75 ? -24.61794 -46.89523 53.66266 1.000 43.59000 690 ALA A N 1
ATOM 604 C CA . ALA A 1 75 ? -23.31977 -46.57102 53.08759 1.000 47.38000 690 ALA A CA 1
ATOM 605 C C . ALA A 1 75 ? -22.52284 -45.71953 54.07756 1.000 46.38000 690 ALA A C 1
ATOM 606 O O . ALA A 1 75 ? -22.36591 -46.10420 55.23918 1.000 46.45000 690 ALA A O 1
ATOM 608 N N . LYS A 1 76 ? -22.01405 -44.56905 53.64523 1.000 44.65000 691 LYS A N 1
ATOM 609 C CA . LYS A 1 76 ? -21.37839 -43.66429 54.59778 1.000 52.12000 691 LYS A CA 1
ATOM 610 C C . LYS A 1 76 ? -22.34716 -43.31181 55.72650 1.000 53.41000 691 LYS A C 1
ATOM 611 O O . LYS A 1 76 ? -22.03097 -43.48270 56.90661 1.000 56.47000 691 LYS A O 1
ATOM 617 N N . GLU A 1 77 ? -23.54579 -42.85193 55.37556 1.000 53.89000 692 GLU A N 1
ATOM 618 C CA . GLU A 1 77 ? -24.68682 -42.72141 56.27261 1.000 53.43000 692 GLU A CA 1
ATOM 619 C C . GLU A 1 77 ? -25.66153 -43.87585 56.04636 1.000 53.38000 692 GLU A C 1
ATOM 620 O O . GLU A 1 77 ? -25.62125 -44.56345 55.02724 1.000 52.18000 692 GLU A O 1
ATOM 626 N N . GLU A 1 78 ? -26.57411 -44.06515 56.99486 1.000 52.82000 693 GLU A N 1
ATOM 627 C CA . GLU A 1 78 ? -27.60876 -45.09206 56.91843 1.000 49.90000 693 GLU A CA 1
ATOM 628 C C . GLU A 1 78 ? -28.98007 -44.40596 56.81021 1.000 54.43000 693 GLU A C 1
ATOM 629 O O . GLU A 1 78 ? -29.70426 -44.26396 57.79350 1.000 57.82000 693 GLU A O 1
ATOM 635 N N . LYS A 1 79 ? -29.34342 -43.99075 55.59628 1.000 52.89000 694 LYS A N 1
ATOM 636 C CA . LYS A 1 79 ? -30.53117 -43.17642 55.35694 1.000 51.75000 694 LYS A CA 1
ATOM 637 C C . LYS A 1 79 ? -31.67309 -44.00948 54.78454 1.000 53.60000 694 LYS A C 1
ATOM 638 O O . LYS A 1 79 ? -31.46300 -44.89994 53.95214 1.000 53.52000 694 LYS A O 1
ATOM 644 N N . THR A 1 80 ? -32.88833 -43.70625 55.22402 1.000 52.67000 695 THR A N 1
ATOM 645 C CA . THR A 1 80 ? -34.08219 -44.40108 54.76807 1.000 49.08000 695 THR A CA 1
ATOM 646 C C . THR A 1 80 ? -34.97925 -43.38781 54.05637 1.000 49.18000 695 THR A C 1
ATOM 647 O O . THR A 1 80 ? -34.94916 -42.20054 54.36462 1.000 48.04000 695 THR A O 1
ATOM 651 N N . ASP A 1 81 ? -35.73231 -43.83618 53.05369 1.000 49.22000 696 ASP A N 1
ATOM 652 C CA . ASP A 1 81 ? -36.55072 -42.92616 52.25777 1.000 45.74000 696 ASP A CA 1
ATOM 653 C C . ASP A 1 81 ? -37.89431 -43.56913 51.96016 1.000 46.72000 696 ASP A C 1
ATOM 654 O O . ASP A 1 81 ? -38.05647 -44.79374 52.01573 1.000 49.05000 696 ASP A O 1
ATOM 659 N N . TYR A 1 82 ? -38.84550 -42.72180 51.58195 1.000 49.05000 697 TYR A N 1
ATOM 660 C CA . TYR A 1 82 ? -40.22011 -43.12027 51.30084 1.000 45.94000 697 TYR A CA 1
ATOM 661 C C . TYR A 1 82 ? -40.52125 -42.90752 49.82058 1.000 46.30000 697 TYR A C 1
ATOM 662 O O . TYR A 1 82 ? -40.43177 -41.77898 49.31919 1.000 47.37000 697 TYR A O 1
ATOM 671 N N . LEU A 1 83 ? -40.87996 -43.98720 49.12557 1.000 43.59000 698 LEU A N 1
ATOM 672 C CA . LEU A 1 83 ? -41.09497 -43.97056 47.68010 1.000 42.05000 698 LEU A CA 1
ATOM 673 C C . LEU A 1 83 ? -42.54446 -44.35099 47.37735 1.000 42.24000 698 LEU A C 1
ATOM 674 O O . LEU A 1 83 ? -43.00210 -45.43394 47.75833 1.000 40.41000 698 LEU A O 1
ATOM 679 N N . VAL A 1 84 ? -43.26670 -43.45805 46.70466 1.000 41.49000 699 VAL A N 1
ATOM 680 C CA . VAL A 1 84 ? -44.67496 -43.69669 46.37697 1.000 43.71000 699 VAL A CA 1
ATOM 681 C C . VAL A 1 84 ? -44.81151 -43.88045 44.86802 1.000 39.84000 699 VAL A C 1
ATOM 682 O O . VAL A 1 84 ? -44.79019 -42.89781 44.11258 1.000 41.05000 699 VAL A O 1
ATOM 686 N N . PRO A 1 85 ? -44.95704 -45.11463 44.39402 1.000 39.35000 700 PRO A N 1
ATOM 687 C CA . PRO A 1 85 ? -45.10493 -45.33841 42.95031 1.000 40.25000 700 PRO A CA 1
ATOM 688 C C . PRO A 1 85 ? -46.42611 -44.79434 42.41896 1.000 42.93000 700 PRO A C 1
ATOM 689 O O . PRO A 1 85 ? -47.47588 -44.88844 43.06314 1.000 39.31000 700 PRO A O 1
ATOM 693 N N . GLU A 1 86 ? -46.35983 -44.25451 41.21031 1.000 42.25000 701 GLU A N 1
ATOM 694 C CA . GLU A 1 86 ? -47.53220 -43.87339 40.44738 1.000 41.81000 701 GLU A CA 1
ATOM 695 C C . GLU A 1 86 ? -48.07868 -45.06174 39.66406 1.000 43.66000 701 GLU A C 1
ATOM 696 O O . GLU A 1 86 ? -47.53025 -46.17223 39.67643 1.000 43.30000 701 GLU A O 1
ATOM 702 N N . GLN A 1 87 ? -49.18565 -44.81540 38.96965 1.000 41.50000 702 GLN A N 1
ATOM 703 C CA . GLN A 1 87 ? -49.84167 -45.87433 38.21731 1.000 42.89000 702 GLN A CA 1
ATOM 704 C C . GLN A 1 87 ? -48.94704 -46.38673 37.10270 1.000 41.54000 702 GLN A C 1
ATOM 705 O O . GLN A 1 87 ? -48.94498 -47.58182 36.79226 1.000 41.24000 702 GLN A O 1
ATOM 711 N N . GLY A 1 88 ? -48.21134 -45.48634 36.45997 1.000 36.48000 703 GLY A N 1
ATOM 712 C CA . GLY A 1 88 ? -47.30487 -45.84159 35.40295 1.000 38.67000 703 GLY A CA 1
ATOM 713 C C . GLY A 1 88 ? -45.90323 -45.60662 35.92121 1.000 40.45000 703 GLY A C 1
ATOM 714 O O . GLY A 1 88 ? -45.70663 -45.01835 36.98573 1.000 36.70000 703 GLY A O 1
ATOM 715 N N . TYR A 1 89 ? -44.93006 -46.08179 35.14500 1.000 37.45000 704 TYR A N 1
ATOM 716 C CA . TYR A 1 89 ? -43.53804 -46.04041 35.56953 1.000 35.67000 704 TYR A CA 1
ATOM 717 C C . TYR A 1 89 ? -43.02958 -44.61362 35.64746 1.000 38.07000 704 TYR A C 1
ATOM 718 O O . TYR A 1 89 ? -43.25905 -43.81522 34.73992 1.000 40.90000 704 TYR A O 1
ATOM 727 N N . THR A 1 90 ? -42.33222 -44.30244 36.73495 1.000 36.43000 705 THR A N 1
ATOM 728 C CA . THR A 1 90 ? -41.61511 -43.05271 36.90212 1.000 37.54000 705 THR A CA 1
ATOM 729 C C . THR A 1 90 ? -40.26458 -43.36727 37.53308 1.000 41.68000 705 THR A C 1
ATOM 730 O O . THR A 1 90 ? -40.11092 -44.37299 38.23841 1.000 40.63000 705 THR A O 1
ATOM 734 N N . LYS A 1 91 ? -39.28771 -42.50231 37.26588 1.000 38.81000 706 LYS A N 1
ATOM 735 C CA . LYS A 1 91 ? -37.92532 -42.71426 37.72941 1.000 39.37000 706 LYS A CA 1
ATOM 736 C C . LYS A 1 91 ? -37.75313 -42.21566 39.15998 1.000 39.85000 706 LYS A C 1
ATOM 737 O O . LYS A 1 91 ? -38.28358 -41.16684 39.52929 1.000 44.77000 706 LYS A O 1
ATOM 743 N N . PHE A 1 92 ? -37.03325 -42.98621 39.97763 1.000 36.91000 707 PHE A N 1
ATOM 744 C CA . PHE A 1 92 ? -36.61717 -42.53811 41.30092 1.000 37.35000 707 PHE A CA 1
ATOM 745 C C . PHE A 1 92 ? -35.09283 -42.45503 41.34162 1.000 38.42000 707 PHE A C 1
ATOM 746 O O . PHE A 1 92 ? -34.40538 -43.14061 40.58165 1.000 39.65000 707 PHE A O 1
ATOM 754 N N . SER A 1 93 ? -34.56570 -41.59827 42.21429 1.000 39.08000 708 SER A N 1
ATOM 755 C CA . SER A 1 93 ? -33.12256 -41.44128 42.37662 1.000 40.33000 708 SER A CA 1
ATOM 756 C C . SER A 1 93 ? -32.80186 -41.17736 43.84298 1.000 43.56000 708 SER A C 1
ATOM 757 O O . SER A 1 93 ? -33.52063 -40.42085 44.50080 1.000 43.08000 708 SER A O 1
ATOM 760 N N . TYR A 1 94 ? -31.73085 -41.81769 44.34730 1.000 41.94000 709 TYR A N 1
ATOM 761 C CA . TYR A 1 94 ? -31.29863 -41.67951 45.74030 1.000 40.78000 709 TYR A CA 1
ATOM 762 C C . TYR A 1 94 ? -29.78321 -41.65711 45.80006 1.000 43.22000 709 TYR A C 1
ATOM 763 O O . TYR A 1 94 ? -29.12625 -42.59795 45.34556 1.000 45.90000 709 TYR A O 1
ATOM 772 N N . GLU A 1 95 ? -29.23316 -40.59493 46.38050 1.000 44.82000 710 GLU A N 1
ATOM 773 C CA . GLU A 1 95 ? -27.79610 -40.45715 46.52615 1.000 43.37000 710 GLU A CA 1
ATOM 774 C C . GLU A 1 95 ? -27.29697 -41.19071 47.77902 1.000 43.09000 710 GLU A C 1
ATOM 775 O O . GLU A 1 95 ? -28.02687 -41.36189 48.75684 1.000 42.98000 710 GLU A O 1
ATOM 781 N N . PHE A 1 96 ? -26.05653 -41.67435 47.71004 1.000 41.13000 711 PHE A N 1
ATOM 782 C CA . PHE A 1 96 ? -25.33185 -42.24381 48.84257 1.000 41.28000 711 PHE A CA 1
ATOM 783 C C . PHE A 1 96 ? -23.83911 -42.05395 48.56663 1.000 43.78000 711 PHE A C 1
ATOM 784 O O . PHE A 1 96 ? -23.43815 -41.69465 47.45626 1.000 44.84000 711 PHE A O 1
ATOM 792 N N . GLU A 1 97 ? -23.00899 -42.28596 49.58378 1.000 43.01000 712 GLU A N 1
ATOM 793 C CA . GLU A 1 97 ? -21.57062 -42.06912 49.44454 1.000 49.07000 712 GLU A CA 1
ATOM 794 C C . GLU A 1 97 ? -20.77408 -43.21558 50.05557 1.000 45.61000 712 GLU A C 1
ATOM 795 O O . GLU A 1 97 ? -21.22408 -43.88836 50.98181 1.000 45.66000 712 GLU A O 1
ATOM 801 N N . THR A 1 98 ? -19.57628 -43.42233 49.52776 1.000 45.63000 713 THR A N 1
ATOM 802 C CA . THR A 1 98 ? -18.63345 -44.38729 50.07111 1.000 52.46000 713 THR A CA 1
ATOM 803 C C . THR A 1 98 ? -17.51284 -43.67860 50.82486 1.000 53.29000 713 THR A C 1
ATOM 804 O O . THR A 1 98 ? -17.19794 -42.51580 50.56056 1.000 50.33000 713 THR A O 1
ATOM 808 N N . THR A 1 99 ? -16.89136 -44.40939 51.75610 1.000 56.56000 714 THR A N 1
ATOM 809 C CA . THR A 1 99 ? -15.65192 -43.93788 52.37294 1.000 58.88000 714 THR A CA 1
ATOM 810 C C . THR A 1 99 ? -14.46388 -44.81229 51.96330 1.000 60.00000 714 THR A C 1
ATOM 811 O O . THR A 1 99 ? -14.10296 -44.83017 50.78478 1.000 59.96000 714 THR A O 1
ATOM 815 N N . GLU A 1 100 ? -13.83877 -45.52867 52.89847 1.000 63.16000 715 GLU A N 1
ATOM 816 C CA . GLU A 1 100 ? -12.63801 -46.29795 52.57242 1.000 64.48000 715 GLU A CA 1
ATOM 817 C C . GLU A 1 100 ? -12.98039 -47.59253 51.83136 1.000 66.75000 715 GLU A C 1
ATOM 818 O O . GLU A 1 100 ? -14.08961 -48.12290 51.92590 1.000 66.81000 715 GLU A O 1
ATOM 824 N N . LYS A 1 101 ? -11.98252 -48.12131 51.11678 1.000 67.73000 716 LYS A N 1
ATOM 825 C CA . LYS A 1 101 ? -12.09082 -49.40363 50.41774 1.000 69.01000 716 LYS A CA 1
ATOM 826 C C . LYS A 1 101 ? -11.78411 -50.57435 51.35518 1.000 73.01000 716 LYS A C 1
ATOM 827 O O . LYS A 1 101 ? -10.88735 -51.38155 51.12008 1.000 84.11000 716 LYS A O 1
ATOM 833 N N . ASP A 1 102 ? -12.55025 -50.65048 52.43943 1.000 70.55000 717 ASP A N 1
ATOM 834 C CA . ASP A 1 102 ? -12.43914 -51.72621 53.41937 1.000 76.21000 717 ASP A CA 1
ATOM 835 C C . ASP A 1 102 ? -13.06806 -52.99857 52.84527 1.000 81.56000 717 ASP A C 1
ATOM 836 O O . ASP A 1 102 ? -13.30662 -53.07285 51.62778 1.000 82.70000 717 ASP A O 1
ATOM 841 N N . SER A 1 103 ? -13.35357 -53.99899 53.70641 1.000 70.00000 718 SER A N 1
ATOM 842 C CA . SER A 1 103 ? -14.10118 -55.20295 53.32885 1.000 70.00000 718 SER A CA 1
ATOM 843 C C . SER A 1 103 ? -15.51427 -55.20551 53.91616 1.000 70.00000 718 SER A C 1
ATOM 844 O O . SER A 1 103 ? -16.07730 -56.27661 54.18367 1.000 70.00000 718 SER A O 1
ATOM 847 N N . SER A 1 104 ? -16.08400 -54.01273 54.14016 1.000 70.00000 719 SER A N 1
ATOM 848 C CA . SER A 1 104 ? -17.50726 -53.84810 54.39342 1.000 70.00000 719 SER A CA 1
ATOM 849 C C . SER A 1 104 ? -18.26874 -53.77421 53.06346 1.000 70.00000 719 SER A C 1
ATOM 850 O O . SER A 1 104 ? -17.68283 -53.72274 51.97155 1.000 70.00000 719 SER A O 1
ATOM 853 N N . ASN A 1 105 ? -19.59792 -53.78691 53.16265 1.000 52.22000 720 ASN A N 1
ATOM 854 C CA . ASN A 1 105 ? -20.45592 -53.63832 52.00036 1.000 53.73000 720 ASN A CA 1
ATOM 855 C C . ASN A 1 105 ? -21.37893 -52.44582 52.17272 1.000 53.61000 720 ASN A C 1
ATOM 856 O O . ASN A 1 105 ? -21.81023 -52.12108 53.28194 1.000 58.51000 720 ASN A O 1
ATOM 861 N N . ILE A 1 106 ? -21.69229 -51.80078 51.07889 1.000 52.37000 721 ILE A N 1
ATOM 862 C CA . ILE A 1 106 ? -22.85582 -50.93407 51.12211 1.000 50.08000 721 ILE A CA 1
ATOM 863 C C . ILE A 1 106 ? -24.08237 -51.80414 50.86513 1.000 46.32000 721 ILE A C 1
ATOM 864 O O . ILE A 1 106 ? -23.99340 -52.86722 50.24875 1.000 46.60000 721 ILE A O 1
ATOM 869 N N . GLU A 1 107 ? -25.21591 -51.41196 51.43526 1.000 44.64000 722 GLU A N 1
ATOM 870 C CA . GLU A 1 107 ? -26.42893 -52.21768 51.40566 1.000 45.02000 722 GLU A CA 1
ATOM 871 C C . GLU A 1 107 ? -27.56634 -51.38650 50.82152 1.000 42.73000 722 GLU A C 1
ATOM 872 O O . GLU A 1 107 ? -27.75676 -50.22530 51.20395 1.000 39.66000 722 GLU A O 1
ATOM 878 N N . ILE A 1 108 ? -28.30902 -51.96205 49.88346 1.000 39.07000 723 ILE A N 1
ATOM 879 C CA . ILE A 1 108 ? -29.46345 -51.28538 49.30734 1.000 36.10000 723 ILE A CA 1
ATOM 880 C C . ILE A 1 108 ? -30.65381 -52.20749 49.47012 1.000 38.20000 723 ILE A C 1
ATOM 881 O O . ILE A 1 108 ? -30.60760 -53.36500 49.03686 1.000 38.97000 723 ILE A O 1
ATOM 886 N N . THR A 1 109 ? -31.70524 -51.70115 50.11592 1.000 38.27000 724 THR A N 1
ATOM 887 C CA . THR A 1 109 ? -32.90246 -52.45445 50.45188 1.000 36.97000 724 THR A CA 1
ATOM 888 C C . THR A 1 109 ? -34.11118 -51.69345 49.94410 1.000 38.99000 724 THR A C 1
ATOM 889 O O . THR A 1 109 ? -34.26246 -50.50831 50.25165 1.000 38.26000 724 THR A O 1
ATOM 893 N N . LEU A 1 110 ? -34.99302 -52.38030 49.22321 1.000 38.49000 725 LEU A N 1
ATOM 894 C CA . LEU A 1 110 ? -36.32173 -51.86875 48.89518 1.000 39.56000 725 LEU A CA 1
ATOM 895 C C . LEU A 1 110 ? -37.38023 -52.77834 49.52009 1.000 39.19000 725 LEU A C 1
ATOM 896 O O . LEU A 1 110 ? -37.39162 -53.99221 49.27432 1.000 39.42000 7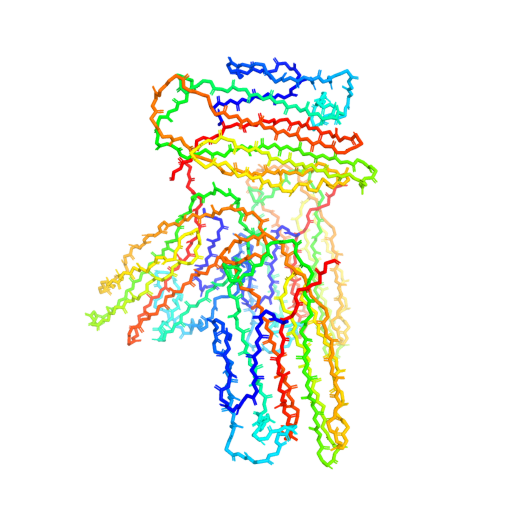25 LEU A O 1
ATOM 901 N N . ILE A 1 111 ? -38.27671 -52.20285 50.32001 1.000 39.65000 726 ILE A N 1
ATOM 902 C CA . ILE A 1 111 ? -39.30964 -52.98869 50.99889 1.000 39.12000 726 ILE A CA 1
ATOM 903 C C . ILE A 1 111 ? -40.65395 -52.37708 50.67463 1.000 41.48000 726 ILE A C 1
ATOM 904 O O . ILE A 1 111 ? -40.89216 -51.20021 50.98141 1.000 43.26000 726 ILE A O 1
ATOM 909 N N . GLY A 1 112 ? -41.53480 -53.16734 50.07247 1.000 37.86000 727 GLY A N 1
ATOM 910 C CA . GLY A 1 112 ? -42.80603 -52.62338 49.65886 1.000 42.07000 727 GLY A CA 1
ATOM 911 C C . GLY A 1 112 ? -44.01207 -53.22980 50.33978 1.000 39.30000 727 GLY A C 1
ATOM 912 O O . GLY A 1 112 ? -43.94353 -54.33700 50.87455 1.000 40.98000 727 GLY A O 1
ATOM 913 N N . SER A 1 113 ? -45.12611 -52.51483 50.31627 1.000 39.32000 728 SER A N 1
ATOM 914 C CA . SER A 1 113 ? -46.40747 -53.11439 50.65381 1.000 37.08000 728 SER A CA 1
ATOM 915 C C . SER A 1 113 ? -47.04963 -53.71650 49.40298 1.000 36.91000 728 SER A C 1
ATOM 916 O O . SER A 1 113 ? -46.74193 -53.33913 48.26734 1.000 39.46000 728 SER A O 1
ATOM 919 N N . GLY A 1 114 ? -47.94194 -54.67102 49.62809 1.000 34.17000 729 GLY A N 1
ATOM 920 C CA . GLY A 1 114 ? -48.64930 -55.29813 48.52463 1.000 38.76000 729 GLY A CA 1
ATOM 921 C C . GLY A 1 114 ? -47.73522 -55.71919 47.38562 1.000 42.74000 729 GLY A C 1
ATOM 922 O O . GLY A 1 114 ? -46.72239 -56.41278 47.57916 1.000 43.72000 729 GLY A O 1
ATOM 923 N N . THR A 1 115 ? -48.07824 -55.27863 46.17860 1.000 40.05000 730 THR A N 1
ATOM 924 C CA . THR A 1 115 ? -47.36122 -55.67132 44.97591 1.000 39.96000 730 THR A CA 1
ATOM 925 C C . THR A 1 115 ? -47.01390 -54.42744 44.18401 1.000 40.39000 730 THR A C 1
ATOM 926 O O . THR A 1 115 ? -47.90553 -53.66132 43.81611 1.000 43.14000 730 THR A O 1
ATOM 930 N N . THR A 1 116 ? -45.72156 -54.22178 43.94126 1.000 37.07000 731 THR A N 1
ATOM 931 C CA . THR A 1 116 ? -45.24031 -53.12042 43.13040 1.000 37.25000 731 THR A CA 1
ATOM 932 C C . THR A 1 116 ? -44.27266 -53.68430 42.10368 1.000 34.33000 731 THR A C 1
ATOM 933 O O . THR A 1 116 ? -43.85176 -54.83175 42.20222 1.000 37.16000 731 THR A O 1
ATOM 937 N N . TYR A 1 117 ? -43.92560 -52.88458 41.10286 1.000 35.90000 732 TYR A N 1
ATOM 938 C CA . TYR A 1 117 ? -43.05519 -53.33546 40.02601 1.000 35.67000 732 TYR A CA 1
ATOM 939 C C . TYR A 1 117 ? -41.83080 -52.43825 39.91682 1.000 34.00000 732 TYR A C 1
ATOM 940 O O . TYR A 1 117 ? -41.93671 -51.21579 39.97039 1.000 32.20000 732 TYR A O 1
ATOM 949 N N . LEU A 1 118 ? -40.67098 -53.06105 39.75931 1.000 35.53000 733 LEU A N 1
ATOM 950 C CA . LEU A 1 118 ? -39.39226 -52.37225 39.68148 1.000 34.15000 733 LEU A CA 1
ATOM 951 C C . LEU A 1 118 ? -38.70600 -52.76087 38.38406 1.000 36.26000 733 LEU A C 1
ATOM 952 O O . LEU A 1 118 ? -38.73304 -53.93376 37.99787 1.000 36.30000 733 LEU A O 1
ATOM 957 N N . ASP A 1 119 ? -38.08131 -51.78551 37.72317 1.000 35.38000 734 ASP A N 1
ATOM 958 C CA . ASP A 1 119 ? -37.31243 -52.07916 36.52346 1.000 37.34000 734 ASP A CA 1
ATOM 959 C C . ASP A 1 119 ? -36.12861 -51.13250 36.38357 1.000 35.64000 734 ASP A C 1
ATOM 960 O O . ASP A 1 119 ? -36.10779 -50.03991 36.95846 1.000 35.82000 734 ASP A O 1
ATOM 965 N N . ASN A 1 120 ? -35.13268 -51.59622 35.61957 1.000 33.10000 735 ASN A N 1
ATOM 966 C CA . ASN A 1 120 ? -33.94701 -50.82626 35.21321 1.000 35.38000 735 ASN A CA 1
ATOM 967 C C . ASN A 1 120 ? -33.26404 -50.13973 36.40067 1.000 35.52000 735 ASN A C 1
ATOM 968 O O . ASN A 1 120 ? -33.10128 -48.92656 36.43740 1.000 35.67000 735 ASN A O 1
ATOM 973 N N . LEU A 1 121 ? -32.85147 -50.95057 37.37040 1.000 37.28000 736 LEU A N 1
ATOM 974 C CA . LEU A 1 121 ? -32.14638 -50.46469 38.55226 1.000 38.97000 736 LEU A CA 1
ATOM 975 C C . LEU A 1 121 ? -30.67630 -50.19540 38.22975 1.000 38.63000 736 LEU A C 1
ATOM 976 O O . LEU A 1 121 ? -29.96817 -51.08714 37.75033 1.000 35.68000 736 LEU A O 1
ATOM 981 N N . SER A 1 122 ? -30.20983 -48.97566 38.50843 1.000 38.87000 737 SER A N 1
ATOM 982 C CA . SER A 1 122 ? -28.82453 -48.62959 38.22226 1.000 39.55000 737 SER A CA 1
ATOM 983 C C . SER A 1 122 ? -28.12622 -47.98731 39.41885 1.000 42.13000 737 SER A C 1
ATOM 984 O O . SER A 1 122 ? -28.74667 -47.44197 40.33644 1.000 39.22000 737 SER A O 1
ATOM 987 N N . ILE A 1 123 ? -26.80105 -48.10762 39.39795 1.000 44.89000 738 ILE A N 1
ATOM 988 C CA . ILE A 1 123 ? -25.90204 -47.38611 40.28864 1.000 43.32000 738 ILE A CA 1
ATOM 989 C C . ILE A 1 123 ? -24.93093 -46.60553 39.40851 1.000 44.58000 738 ILE A C 1
ATOM 990 O O . ILE A 1 123 ? -24.24508 -47.19581 38.56740 1.000 43.17000 738 ILE A O 1
ATOM 995 N N . THR A 1 124 ? -24.88439 -45.28509 39.59438 1.000 41.95000 739 THR A N 1
ATOM 996 C CA . THR A 1 124 ? -24.10075 -44.39852 38.75410 1.000 45.78000 739 THR A CA 1
ATOM 997 C C . THR A 1 124 ? -23.21554 -43.50259 39.60571 1.000 48.48000 739 THR A C 1
ATOM 998 O O . THR A 1 124 ? -23.65103 -43.00145 40.64374 1.000 45.51000 739 THR A O 1
ATOM 1002 N N . GLU A 1 125 ? -21.98393 -43.28894 39.13876 1.000 50.39000 740 GLU A N 1
ATOM 1003 C CA . GLU A 1 125 ? -21.05604 -42.37188 39.78875 1.000 51.97000 740 GLU A CA 1
ATOM 1004 C C . GLU A 1 125 ? -21.45680 -40.91958 39.53531 1.000 53.16000 740 GLU A C 1
ATOM 1005 O O . GLU A 1 125 ? -21.95058 -40.57562 38.45960 1.000 56.21000 740 GLU A O 1
ATOM 1011 N N . LEU A 1 126 ? -21.25273 -40.06832 40.53643 1.000 54.76000 741 LEU A N 1
ATOM 1012 C CA . LEU A 1 126 ? -21.41088 -38.62590 40.41345 1.000 58.34000 741 LEU A CA 1
ATOM 1013 C C . LEU A 1 126 ? -20.17139 -37.90788 40.93261 1.000 65.37000 741 LEU A C 1
ATOM 1014 O O . LEU A 1 126 ? -19.26950 -38.51897 41.50467 1.000 64.44000 741 LEU A O 1
ATOM 1019 N N . ASN A 1 127 ? -20.15935 -36.58428 40.74838 1.000 72.07000 742 ASN A N 1
ATOM 1020 C CA . ASN A 1 127 ? -19.25113 -35.64615 41.44144 1.000 72.36000 742 ASN A CA 1
ATOM 1021 C C . ASN A 1 127 ? -19.53756 -34.21863 41.02417 1.000 81.00000 742 ASN A C 1
ATOM 1022 O O . ASN A 1 127 ? -18.99543 -33.74916 40.01341 1.000 84.84000 742 ASN A O 1
ATOM 1027 N N . PRO B 1 1 ? -46.11847 -28.20090 23.20808 1.000 48.80000 616 PRO B N 1
ATOM 1028 C CA . PRO B 1 1 ? -45.82120 -27.32715 22.06310 1.000 46.64000 616 PRO B CA 1
ATOM 1029 C C . PRO B 1 1 ? -44.33425 -27.30378 21.73532 1.000 44.86000 616 PRO B C 1
ATOM 1030 O O . PRO B 1 1 ? -43.49494 -27.18778 22.61605 1.000 47.21000 616 PRO B O 1
ATOM 1034 N N . THR B 1 2 ? -44.01208 -27.42807 20.45648 1.000 42.21000 617 THR B N 1
ATOM 1035 C CA . THR B 1 2 ? -42.61420 -27.50331 20.07871 1.000 39.10000 617 THR B CA 1
ATOM 1036 C C . THR B 1 2 ? -42.00945 -26.12074 19.99907 1.000 42.98000 617 THR B C 1
ATOM 1037 O O . THR B 1 2 ? -40.92417 -25.89132 20.53545 1.000 43.87000 617 THR B O 1
ATOM 1041 N N . TYR B 1 3 ? -42.68019 -25.20024 19.29383 1.000 42.92000 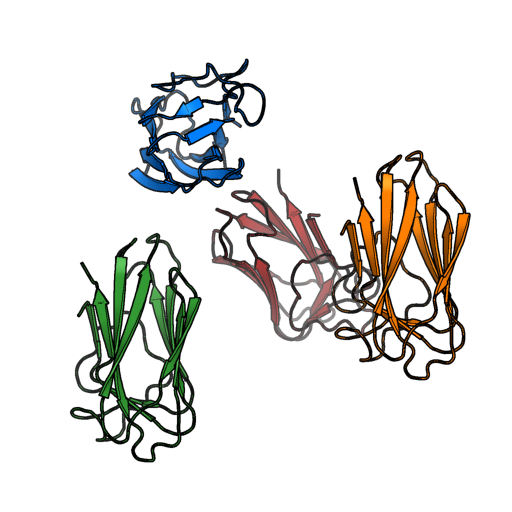618 TYR B N 1
ATOM 1042 C CA . TYR B 1 3 ? -42.25986 -23.80725 19.17994 1.000 39.37000 618 TYR B CA 1
ATOM 1043 C C . TYR B 1 3 ? -43.37817 -22.91378 19.67169 1.000 40.24000 618 TYR B C 1
ATOM 1044 O O . TYR B 1 3 ? -44.55745 -23.21581 19.46501 1.000 40.36000 618 TYR B O 1
ATOM 1053 N N . PHE B 1 4 ? -43.00171 -21.82845 20.34682 1.000 39.43000 619 PHE B N 1
ATOM 1054 C CA . PHE B 1 4 ? -43.97986 -20.93303 20.93455 1.000 35.19000 619 PHE B CA 1
ATOM 1055 C C . PHE B 1 4 ? -43.38997 -19.53546 21.05897 1.000 37.39000 619 PHE B C 1
ATOM 1056 O O . PHE B 1 4 ? -42.18208 -19.36024 21.24720 1.000 37.93000 619 PHE B O 1
ATOM 1064 N N . THR B 1 5 ? -44.25132 -18.53920 20.90183 1.000 34.65000 620 THR B N 1
ATOM 1065 C CA . THR B 1 5 ? -43.89860 -17.16931 21.22426 1.000 35.60000 620 THR B CA 1
ATOM 1066 C C . THR B 1 5 ? -45.11167 -16.48462 21.82724 1.000 36.91000 620 THR B C 1
ATOM 1067 O O . THR B 1 5 ? -46.24415 -16.71898 21.39526 1.000 35.58000 620 THR B O 1
ATOM 1071 N N . ASN B 1 6 ? -44.87568 -15.70294 22.88343 1.000 36.25000 621 ASN B N 1
ATOM 1072 C CA . ASN B 1 6 ? -45.92171 -14.87431 23.46613 1.000 38.24000 621 ASN B CA 1
ATOM 1073 C C . ASN B 1 6 ? -45.70093 -13.39705 23.16166 1.000 35.82000 621 ASN B C 1
ATOM 1074 O O . ASN B 1 6 ? -46.40464 -12.55527 23.71122 1.000 34.91000 621 ASN B O 1
ATOM 1079 N N . PHE B 1 7 ? -44.74753 -13.07591 22.27921 1.000 32.33000 622 PHE B N 1
ATOM 1080 C CA . PHE B 1 7 ? -44.40572 -11.70937 21.90980 1.000 34.95000 622 PHE B CA 1
ATOM 1081 C C . PHE B 1 7 ? -44.05393 -10.86560 23.14421 1.000 37.83000 622 PHE B C 1
ATOM 1082 O O . PHE B 1 7 ? -44.07724 -9.63753 23.10090 1.000 41.35000 622 PHE B O 1
ATOM 1090 N N . ASP B 1 8 ? -43.68260 -11.52943 24.23268 1.000 35.41000 623 ASP B N 1
ATOM 1091 C CA . ASP B 1 8 ? -43.24992 -10.88718 25.45978 1.000 34.63000 623 ASP B CA 1
ATOM 1092 C C . ASP B 1 8 ? -41.83731 -11.35248 25.80953 1.000 35.16000 623 ASP B C 1
ATOM 1093 O O . ASP B 1 8 ? -40.87731 -10.97594 25.14127 1.000 35.48000 623 ASP B O 1
ATOM 1098 N N . ASP B 1 9 ? -41.70799 -12.20058 26.82090 1.000 36.08000 624 ASP B N 1
ATOM 1099 C CA . ASP B 1 9 ? -40.42883 -12.74419 27.25729 1.000 40.25000 624 ASP B CA 1
ATOM 1100 C C . ASP B 1 9 ? -39.98243 -13.97879 26.46946 1.000 44.36000 624 ASP B C 1
ATOM 1101 O O . ASP B 1 9 ? -38.77284 -14.18525 26.33210 1.000 41.84000 624 ASP B O 1
ATOM 1106 N N . TYR B 1 10 ? -40.91783 -14.80259 25.95615 1.000 40.11000 625 TYR B N 1
ATOM 1107 C CA . TYR B 1 10 ? -40.62173 -16.14313 25.43591 1.000 40.91000 625 TYR B CA 1
ATOM 1108 C C . TYR B 1 10 ? -40.66687 -16.22056 23.90585 1.000 42.00000 625 TYR B C 1
ATOM 1109 O O . TYR B 1 10 ? -41.70390 -15.95088 23.28896 1.000 41.66000 625 TYR B O 1
ATOM 1118 N N . ASN B 1 11 ? -39.57296 -16.66669 23.29788 1.000 42.39000 626 ASN B N 1
ATOM 1119 C CA . ASN B 1 11 ? -39.60619 -17.02447 21.88194 1.000 39.73000 626 ASN B CA 1
ATOM 1120 C C . ASN B 1 11 ? -38.62163 -18.15386 21.61713 1.000 39.20000 626 ASN B C 1
ATOM 1121 O O . ASN B 1 11 ? -37.40673 -17.96022 21.69158 1.000 36.90000 626 ASN B O 1
ATOM 1126 N N . ASN B 1 12 ? -39.18500 -19.29176 21.22589 1.000 41.52000 627 ASN B N 1
ATOM 1127 C CA . ASN B 1 12 ? -38.57548 -20.59608 21.00336 1.000 41.72000 627 ASN B CA 1
ATOM 1128 C C . ASN B 1 12 ? -38.21773 -20.86074 19.54388 1.000 44.56000 627 ASN B C 1
ATOM 1129 O O . ASN B 1 12 ? -37.47777 -21.80389 19.25839 1.000 44.83000 627 ASN B O 1
ATOM 1134 N N . TYR B 1 13 ? -38.77375 -20.08258 18.62950 1.000 41.81000 628 TYR B N 1
ATOM 1135 C CA . TYR B 1 13 ? -38.72695 -20.38017 17.20929 1.000 41.09000 628 TYR B CA 1
ATOM 1136 C C . TYR B 1 13 ? -37.28349 -20.38516 16.69757 1.000 44.23000 628 TYR B C 1
ATOM 1137 O O . TYR B 1 13 ? -36.45396 -19.57473 17.14437 1.000 39.23000 628 TYR B O 1
ATOM 1146 N N . PRO B 1 14 ? -36.95502 -21.28004 15.75251 1.000 44.70000 629 PRO B N 1
ATOM 1147 C CA . PRO B 1 14 ? -35.58513 -21.34995 15.22336 1.000 40.23000 629 PRO B CA 1
ATOM 1148 C C . PRO B 1 14 ? -35.30125 -20.36350 14.11005 1.000 42.21000 629 PRO B C 1
ATOM 1149 O O . PRO B 1 14 ? -34.15287 -20.28697 13.66537 1.000 43.39000 629 PRO B O 1
ATOM 1153 N N . SER B 1 15 ? -36.30485 -19.63568 13.62376 1.000 42.66000 630 SER B N 1
ATOM 1154 C CA . SER B 1 15 ? -36.11597 -18.51530 12.71160 1.000 42.38000 630 SER B CA 1
ATOM 1155 C C . SER B 1 15 ? -36.98842 -17.36324 13.17714 1.000 44.15000 630 SER B C 1
ATOM 1156 O O . SER B 1 15 ? -37.73506 -17.47501 14.15532 1.000 43.85000 630 SER B O 1
ATOM 1159 N N . THR B 1 16 ? -36.89203 -16.24568 12.47190 1.000 41.92000 631 THR B N 1
ATOM 1160 C CA . THR B 1 16 ? -37.57750 -15.04133 12.90629 1.000 45.21000 631 THR B CA 1
ATOM 1161 C C . THR B 1 16 ? -38.90171 -14.89003 12.17269 1.000 39.97000 631 THR B C 1
ATOM 1162 O O . THR B 1 16 ? -39.02152 -15.20332 10.98010 1.000 38.80000 631 THR B O 1
ATOM 1166 N N . TRP B 1 17 ? -39.91100 -14.49293 12.92785 1.000 38.96000 632 TRP B N 1
ATOM 1167 C CA . TRP B 1 17 ? -41.13213 -13.98465 12.33337 1.000 39.67000 632 TRP B CA 1
ATOM 1168 C C . TRP B 1 17 ? -40.83827 -12.59010 11.80804 1.000 38.65000 632 TRP B C 1
ATOM 1169 O O . TRP B 1 17 ? -40.26856 -11.76579 12.52462 1.000 40.13000 632 TRP B O 1
ATOM 1180 N N . SER B 1 18 ? -41.19176 -12.33557 10.55619 1.000 37.15000 633 SER B N 1
ATOM 1181 C CA . SER B 1 18 ? -40.96049 -11.02584 9.97448 1.000 36.80000 633 SER B CA 1
ATOM 1182 C C . SER B 1 18 ? -42.07053 -10.05741 10.37176 1.000 38.87000 633 SER B C 1
ATOM 1183 O O . SER B 1 18 ? -43.17221 -10.46526 10.74051 1.000 35.77000 633 SER B O 1
ATOM 1186 N N . ASN B 1 19 ? -41.76052 -8.75883 10.28082 1.000 41.00000 634 ASN B N 1
ATOM 1187 C CA . ASN B 1 19 ? -42.71201 -7.65306 10.48345 1.000 37.96000 634 ASN B CA 1
ATOM 1188 C C . ASN B 1 19 ? -43.44751 -7.79017 11.82108 1.000 40.22000 634 ASN B C 1
ATOM 1189 O O . ASN B 1 19 ? -44.67828 -7.82942 11.90185 1.000 40.67000 634 ASN B O 1
ATOM 1194 N N . VAL B 1 20 ? -42.67101 -7.88093 12.88980 1.000 36.28000 635 VAL B N 1
ATOM 1195 C CA . VAL B 1 20 ? -43.23112 -8.06327 14.21961 1.000 40.05000 635 VAL B CA 1
ATOM 1196 C C . VAL B 1 20 ? -43.25461 -6.70941 14.91240 1.000 40.50000 635 VAL B C 1
ATOM 1197 O O . VAL B 1 20 ? -42.23961 -6.01856 14.96423 1.000 42.58000 635 VAL B O 1
ATOM 1201 N N . ASN B 1 21 ? -44.41746 -6.32206 15.42562 1.000 42.23000 636 ASN B N 1
ATOM 1202 C CA . ASN B 1 21 ? -44.63057 -5.01847 16.06036 1.000 39.19000 636 ASN B CA 1
ATOM 1203 C C . ASN B 1 21 ? -45.28650 -5.27258 17.41190 1.000 38.01000 636 ASN B C 1
ATOM 1204 O O . ASN B 1 21 ? -46.50521 -5.47137 17.48627 1.000 40.26000 636 ASN B O 1
ATOM 1209 N N . THR B 1 22 ? -44.48643 -5.24977 18.48001 1.000 39.52000 637 THR B N 1
ATOM 1210 C CA . THR B 1 22 ? -44.97037 -5.58111 19.81713 1.000 39.46000 637 THR B CA 1
ATOM 1211 C C . THR B 1 22 ? -44.94414 -4.38998 20.77183 1.000 43.32000 637 THR B C 1
ATOM 1212 O O . THR B 1 22 ? -44.93285 -4.58246 21.99196 1.000 41.43000 637 THR B O 1
ATOM 1216 N N . THR B 1 23 ? -44.91053 -3.16373 20.24374 1.000 43.29000 638 THR B N 1
ATOM 1217 C CA . THR B 1 23 ? -44.96074 -1.95710 21.07539 1.000 43.08000 638 THR B CA 1
ATOM 1218 C C . THR B 1 23 ? -46.42367 -1.61471 21.37179 1.000 41.35000 638 THR B C 1
ATOM 1219 O O . THR B 1 23 ? -46.97346 -0.63723 20.87892 1.000 45.47000 638 THR B O 1
ATOM 1223 N N . ASN B 1 24 ? -47.05166 -2.46130 22.18400 1.000 37.78000 639 ASN B N 1
ATOM 1224 C CA . ASN B 1 24 ? -48.46696 -2.34918 22.50958 1.000 37.73000 639 ASN B CA 1
ATOM 1225 C C . ASN B 1 24 ? -48.72146 -3.18936 23.75886 1.000 39.57000 639 ASN B C 1
ATOM 1226 O O . ASN B 1 24 ? -47.87924 -3.99008 24.17349 1.000 40.18000 639 ASN B O 1
ATOM 1231 N N . GLN B 1 25 ? -49.87661 -2.97845 24.37724 1.000 36.34000 640 GLN B N 1
ATOM 1232 C CA . GLN B 1 25 ? -50.28058 -3.75413 25.54379 1.000 39.43000 640 GLN B CA 1
ATOM 1233 C C . GLN B 1 25 ? -51.60858 -4.45141 25.27281 1.000 38.54000 640 GLN B C 1
ATOM 1234 O O . GLN B 1 25 ? -52.45182 -4.60562 26.15490 1.000 37.36000 640 GLN B O 1
ATOM 1240 N N . ASP B 1 26 ? -51.77885 -4.90507 24.02852 1.000 39.03000 641 ASP B N 1
ATOM 1241 C CA . ASP B 1 26 ? -53.01626 -5.47578 23.52281 1.000 39.68000 641 ASP B CA 1
ATOM 1242 C C . ASP B 1 26 ? -52.97459 -7.00068 23.40309 1.000 43.24000 641 ASP B C 1
ATOM 1243 O O . ASP B 1 26 ? -53.82758 -7.57864 22.72128 1.000 41.83000 641 ASP B O 1
ATOM 1248 N N . GLY B 1 27 ? -51.99403 -7.66325 24.02203 1.000 40.58000 642 GLY B N 1
ATOM 1249 C CA . GLY B 1 27 ? -51.88706 -9.10228 23.90982 1.000 40.84000 642 GLY B CA 1
ATOM 1250 C C . GLY B 1 27 ? -52.92624 -9.82831 24.73241 1.000 41.35000 642 GLY B C 1
ATOM 1251 O O . GLY B 1 27 ? -53.61104 -9.23898 25.56440 1.000 43.41000 642 GLY B O 1
ATOM 1252 N N . LEU B 1 28 ? -53.06184 -11.13564 24.46815 1.000 41.39000 643 LEU B N 1
ATOM 1253 C CA . LEU B 1 28 ? -53.83873 -11.97846 25.36737 1.000 39.29000 643 LEU B CA 1
ATOM 1254 C C . LEU B 1 28 ? -53.29419 -11.83932 26.78657 1.000 44.94000 643 LEU B C 1
ATOM 1255 O O . LEU B 1 28 ? -54.04361 -11.76278 27.75352 1.000 46.01000 643 LEU B O 1
ATOM 1260 N N . GLN B 1 29 ? -51.98177 -11.80183 26.91653 1.000 47.52000 644 GLN B N 1
ATOM 1261 C CA . GLN B 1 29 ? -51.28371 -11.28829 28.07442 1.000 40.44000 644 GLN B CA 1
ATOM 1262 C C . GLN B 1 29 ? -50.16712 -10.43860 27.49687 1.000 40.72000 644 GLN B C 1
ATOM 1263 O O . GLN B 1 29 ? -49.65447 -10.74470 26.42217 1.000 41.85000 644 GLN B O 1
ATOM 1269 N N . GLY B 1 30 ? -49.82277 -9.34985 28.17606 1.000 39.48000 645 GLY B N 1
ATOM 1270 C CA . GLY B 1 30 ? -48.70178 -8.54365 27.71637 1.000 36.90000 645 GLY B CA 1
ATOM 1271 C C . GLY B 1 30 ? -48.93751 -7.92350 26.35060 1.000 39.37000 645 GLY B C 1
ATOM 1272 O O . GLY B 1 30 ? -50.02642 -7.41113 26.03629 1.000 39.93000 645 GLY B O 1
ATOM 1273 N N . SER B 1 31 ? -47.88652 -7.96115 25.53609 1.000 33.37000 646 SER B N 1
ATOM 1274 C CA . SER B 1 31 ? -47.88776 -7.45604 24.17344 1.000 38.61000 646 SER B CA 1
ATOM 1275 C C . SER B 1 31 ? -48.47466 -8.46027 23.17571 1.000 39.49000 646 SER B C 1
ATOM 1276 O O . SER B 1 31 ? -48.44262 -9.68042 23.37487 1.000 36.03000 646 SER B O 1
ATOM 1279 N N . ALA B 1 32 ? -49.01702 -7.91798 22.09011 1.000 39.99000 647 ALA B N 1
ATOM 1280 C CA . ALA B 1 32 ? -49.41177 -8.66754 20.90937 1.000 34.65000 647 ALA B CA 1
ATOM 1281 C C . ALA B 1 32 ? -48.48307 -8.31702 19.76075 1.000 36.26000 647 ALA B C 1
ATOM 1282 O O . ALA B 1 32 ? -47.75417 -7.32563 19.80121 1.000 39.30000 647 ALA B O 1
ATOM 1284 N N . ASN B 1 33 ? -48.46747 -9.16274 18.73900 1.000 40.23000 648 ASN B N 1
ATOM 1285 C CA . ASN B 1 33 ? -47.93240 -8.71742 17.46146 1.000 38.34000 648 ASN B CA 1
ATOM 1286 C C . ASN B 1 33 ? -49.05690 -7.97234 16.76299 1.000 36.60000 648 ASN B C 1
ATOM 1287 O O . ASN B 1 33 ? -50.06886 -8.57407 16.38477 1.000 37.05000 648 ASN B O 1
ATOM 1292 N N . LYS B 1 34 ? -48.90950 -6.65708 16.64771 1.000 36.34000 649 LYS B N 1
ATOM 1293 C CA . LYS B 1 34 ? -49.87935 -5.83516 15.92772 1.000 39.18000 649 LYS B CA 1
ATOM 1294 C C . LYS B 1 34 ? -49.61266 -6.01577 14.43602 1.000 37.83000 649 LYS B C 1
ATOM 1295 O O . LYS B 1 34 ? -48.59623 -5.54607 13.91890 1.000 39.61000 649 LYS B O 1
ATOM 1301 N N . LEU B 1 35 ? -50.50509 -6.72552 13.75343 1.000 37.22000 650 LEU B N 1
ATOM 1302 C CA . LEU B 1 35 ? -50.28652 -7.12260 12.36984 1.000 40.52000 650 LEU B CA 1
ATOM 1303 C C . LEU B 1 35 ? -50.85630 -6.06827 11.41411 1.000 42.29000 650 LEU B C 1
ATOM 1304 O O . LEU B 1 35 ? -52.06886 -5.79739 11.41499 1.000 38.09000 650 LEU B O 1
ATOM 1309 N N . ASN B 1 36 ? -49.95814 -5.44914 10.64181 1.000 42.33000 651 ASN B N 1
ATOM 1310 C CA . ASN B 1 36 ? -50.25892 -4.54402 9.52783 1.000 42.14000 651 ASN B CA 1
ATOM 1311 C C . ASN B 1 36 ? -49.53027 -5.12701 8.32924 1.000 40.84000 651 ASN B C 1
ATOM 1312 O O . ASN B 1 36 ? -48.30806 -4.99834 8.22094 1.000 44.23000 651 ASN B O 1
ATOM 1317 N N . GLY B 1 37 ? -50.26449 -5.78106 7.44409 1.000 41.13000 652 GLY B N 1
ATOM 1318 C CA . GLY B 1 37 ? -49.63238 -6.45778 6.32991 1.000 39.64000 652 GLY B CA 1
ATOM 1319 C C . GLY B 1 37 ? -49.42030 -7.94337 6.56604 1.000 39.52000 652 GLY B C 1
ATOM 1320 O O . GLY B 1 37 ? -50.35532 -8.69306 6.85135 1.000 40.33000 652 GLY B O 1
ATOM 1321 N N . GLU B 1 38 ? -48.18658 -8.38913 6.46752 1.000 40.38000 653 GLU B N 1
ATOM 1322 C CA . GLU B 1 38 ? -47.91714 -9.80996 6.53619 1.000 40.66000 653 GLU B CA 1
ATOM 1323 C C . GLU B 1 38 ? -46.75770 -10.09289 7.48523 1.000 40.43000 653 GLU B C 1
ATOM 1324 O O . GLU B 1 38 ? -45.81257 -9.30077 7.60880 1.000 42.02000 653 GLU B O 1
ATOM 1330 N N . THR B 1 39 ? -46.87146 -11.21900 8.18618 1.000 36.27000 654 THR B N 1
ATOM 1331 C CA . THR B 1 39 ? -45.81673 -11.75301 9.03803 1.000 38.32000 654 THR B CA 1
ATOM 1332 C C . THR B 1 39 ? -45.54564 -13.18759 8.58856 1.000 38.47000 654 THR B C 1
ATOM 1333 O O . THR B 1 39 ? -46.48096 -13.97479 8.40290 1.000 37.31000 654 THR B O 1
ATOM 1337 N N . LYS B 1 40 ? -44.27065 -13.50921 8.37874 1.000 37.95000 655 LYS B N 1
ATOM 1338 C CA . LYS B 1 40 ? -43.85537 -14.72935 7.69679 1.000 38.27000 655 LYS B CA 1
ATOM 1339 C C . LYS B 1 40 ? -42.71728 -15.41667 8.44569 1.000 36.89000 655 LYS B C 1
ATOM 1340 O O . LYS B 1 40 ? -41.83960 -14.75165 8.99291 1.000 37.24000 655 LYS B O 1
ATOM 1346 N N . ILE B 1 41 ? -42.71759 -16.74497 8.47064 1.000 38.12000 656 ILE B N 1
ATOM 1347 C CA . ILE B 1 41 ? -41.58049 -17.47309 9.01891 1.000 37.54000 656 ILE B CA 1
ATOM 1348 C C . ILE B 1 41 ? -41.24499 -18.64990 8.10372 1.000 38.92000 656 ILE B C 1
ATOM 1349 O O . ILE B 1 41 ? -42.13495 -19.27625 7.51635 1.000 35.88000 656 ILE B O 1
ATOM 1354 N N . LYS B 1 42 ? -39.94254 -18.89163 7.92983 1.000 38.66000 657 LYS B N 1
ATOM 1355 C CA . LYS B 1 42 ? -39.40979 -20.05594 7.23600 1.000 39.22000 657 LYS B CA 1
ATOM 1356 C C . LYS B 1 42 ? -38.71284 -20.95282 8.25868 1.000 40.92000 657 LYS B C 1
ATOM 1357 O O . LYS B 1 42 ? -37.71603 -20.55663 8.86080 1.000 42.82000 657 LYS B O 1
ATOM 1363 N N . ILE B 1 43 ? -39.23445 -22.15066 8.47009 1.000 38.40000 658 ILE B N 1
ATOM 1364 C CA . ILE B 1 43 ? -38.67285 -23.05227 9.46846 1.000 40.13000 658 ILE B CA 1
ATOM 1365 C C . ILE B 1 43 ? -37.99094 -24.19723 8.72460 1.000 41.62000 658 ILE B C 1
ATOM 1366 O O . ILE B 1 43 ? -38.67541 -24.98749 8.05863 1.000 40.26000 658 ILE B O 1
ATOM 1371 N N . PRO B 1 44 ? -36.66157 -24.32591 8.80523 1.000 44.48000 659 PRO B N 1
ATOM 1372 C CA . PRO B 1 44 ? -35.96866 -25.39395 8.06510 1.000 40.90000 659 PRO B CA 1
ATOM 1373 C C . PRO B 1 44 ? -36.43901 -26.77313 8.50387 1.000 40.77000 659 PRO B C 1
ATOM 1374 O O . PRO B 1 44 ? -36.75577 -27.00202 9.67665 1.000 39.00000 659 PRO B O 1
ATOM 1378 N N . MET B 1 45 ? -36.50015 -27.68997 7.53234 1.000 42.40000 660 MET B N 1
ATOM 1379 C CA . MET B 1 45 ? -36.84634 -29.07734 7.82773 1.000 42.92000 660 MET B CA 1
ATOM 1380 C C . MET B 1 45 ? -35.86861 -29.69781 8.83084 1.000 43.89000 660 MET B C 1
ATOM 1381 O O . MET B 1 45 ? -36.26041 -30.56977 9.61454 1.000 42.01000 660 MET B O 1
ATOM 1386 N N . SER B 1 46 ? -34.61677 -29.21916 8.87672 1.000 41.06000 661 SER B N 1
ATOM 1387 C CA . SER B 1 46 ? -33.70153 -29.70675 9.90937 1.000 44.74000 661 SER B CA 1
ATOM 1388 C C . SER B 1 46 ? -34.17931 -29.41558 11.33461 1.000 47.82000 661 SER B C 1
ATOM 1389 O O . SER B 1 46 ? -33.64299 -30.01265 12.27154 1.000 45.89000 661 SER B O 1
ATOM 1392 N N . GLU B 1 47 ? -35.17277 -28.53839 11.52607 1.000 45.39000 662 GLU B N 1
ATOM 1393 C CA . GLU B 1 47 ? -35.70883 -28.23258 12.84898 1.000 42.10000 662 GLU B CA 1
ATOM 1394 C C . GLU B 1 47 ? -37.05934 -28.88272 13.08918 1.000 44.57000 662 GLU B C 1
ATOM 1395 O O . GLU B 1 47 ? -37.71749 -28.56727 14.08234 1.000 42.97000 662 GLU B O 1
ATOM 1401 N N . LEU B 1 48 ? -37.48921 -29.78330 12.20928 1.000 42.55000 663 LEU B N 1
ATOM 1402 C CA . LEU B 1 48 ? -38.76170 -30.45390 12.37063 1.000 41.91000 663 LEU B CA 1
ATOM 1403 C C . LEU B 1 48 ? -38.58706 -31.94985 12.16069 1.000 44.62000 663 LEU B C 1
ATOM 1404 O O . LEU B 1 48 ? -37.58083 -32.41477 11.63342 1.000 46.78000 663 LEU B O 1
ATOM 1409 N N . LYS B 1 49 ? -39.58797 -32.69887 12.56989 1.000 44.70000 664 LYS B N 1
ATOM 1410 C CA . LYS B 1 49 ? -39.57201 -34.14074 12.38052 1.000 47.44000 664 LYS B CA 1
ATOM 1411 C C . LYS B 1 49 ? -40.18635 -34.51094 11.02440 1.000 46.81000 664 LYS B C 1
ATOM 1412 O O . LYS B 1 49 ? -41.19835 -33.93419 10.62016 1.000 46.03000 664 LYS B O 1
ATOM 1418 N N . PRO B 1 50 ? -39.59910 -35.46507 10.31093 1.000 47.26000 665 PRO B N 1
ATOM 1419 C CA . PRO B 1 50 ? -40.11646 -35.82481 8.98659 1.000 44.86000 665 PRO B CA 1
ATOM 1420 C C . PRO B 1 50 ? -41.40734 -36.61581 9.09428 1.000 43.23000 665 PRO B C 1
ATOM 1421 O O . PRO B 1 50 ? -41.67324 -37.25293 10.11096 1.000 43.10000 665 PRO B O 1
ATOM 1425 N N . TYR B 1 51 ? -42.23205 -36.52949 8.04326 1.000 44.93000 666 TYR B N 1
ATOM 1426 C CA . TYR B 1 51 ? -43.49484 -37.28920 7.93444 1.000 44.56000 666 TYR B CA 1
ATOM 1427 C C . TYR B 1 51 ? -44.31704 -37.21550 9.21542 1.000 42.30000 666 TYR B C 1
ATOM 1428 O O . TYR B 1 51 ? -44.77519 -38.22752 9.75112 1.000 43.54000 666 TYR B O 1
ATOM 1437 N N . LYS B 1 52 ? -44.52735 -35.98438 9.68214 1.000 44.37000 667 LYS B N 1
ATOM 1438 C CA . LYS B 1 52 ? -45.19723 -35.70365 10.94317 1.000 44.59000 667 LYS B CA 1
ATOM 1439 C C . LYS B 1 52 ? -46.37843 -34.75866 10.74294 1.000 44.65000 667 LYS B C 1
ATOM 1440 O O . LYS B 1 52 ? -46.32077 -33.83031 9.93355 1.000 48.87000 667 LYS B O 1
ATOM 1446 N N . ARG B 1 53 ? -47.45264 -35.00377 11.47551 1.000 46.39000 668 ARG B N 1
ATOM 1447 C CA . ARG B 1 53 ? -48.56002 -34.06380 11.52979 1.000 47.01000 668 ARG B CA 1
ATOM 1448 C C . ARG B 1 53 ? -48.25806 -32.98056 12.56575 1.000 48.39000 668 ARG B C 1
ATOM 1449 O O . ARG B 1 53 ? -47.81884 -33.27291 13.68274 1.000 47.16000 668 ARG B O 1
ATOM 1457 N N . TYR B 1 54 ? -48.47527 -31.72757 12.17641 1.000 45.74000 669 TYR B N 1
ATOM 1458 C CA . TYR B 1 54 ? -48.25303 -30.56877 13.02531 1.000 44.54000 669 TYR B CA 1
ATOM 1459 C C . TYR B 1 54 ? -49.50436 -29.69053 13.03161 1.000 45.03000 669 TYR B C 1
ATOM 1460 O O . TYR B 1 54 ? -50.32767 -29.73035 12.10954 1.000 41.32000 669 TYR B O 1
ATOM 1469 N N . VAL B 1 55 ? -49.63458 -28.86552 14.07216 1.000 43.38000 670 VAL B N 1
ATOM 1470 C CA . VAL B 1 55 ? -50.70359 -27.87931 14.14005 1.000 42.67000 670 VAL B CA 1
ATOM 1471 C C . VAL B 1 55 ? -50.10357 -26.51049 14.43630 1.000 41.00000 670 VAL B C 1
ATOM 1472 O O . VAL B 1 55 ? -49.36368 -26.35177 15.41437 1.000 40.38000 670 VAL B O 1
ATOM 1476 N N . PHE B 1 56 ? -50.41812 -25.53122 13.58426 1.000 38.48000 671 PHE B N 1
ATOM 1477 C CA . PHE B 1 56 ? -50.07755 -24.13089 13.82138 1.000 35.93000 671 PHE B CA 1
ATOM 1478 C C . PHE B 1 56 ? -51.27079 -23.46706 14.49213 1.000 37.35000 671 PHE B C 1
ATOM 1479 O O . PHE B 1 56 ? -52.36727 -23.41016 13.91866 1.000 36.58000 671 PHE B O 1
ATOM 1487 N N . SER B 1 57 ? -51.07920 -22.99728 15.71875 1.000 35.48000 672 SER B N 1
ATOM 1488 C CA . SER B 1 57 ? -52.19243 -22.39791 16.42897 1.000 38.01000 672 SER B CA 1
ATOM 1489 C C . SER B 1 57 ? -51.79768 -21.03218 16.99665 1.000 36.97000 672 SER B C 1
ATOM 1490 O O . SER B 1 57 ? -50.62857 -20.61884 16.99382 1.000 35.01000 672 SER B O 1
ATOM 1493 N N . GLY B 1 58 ? -52.81203 -20.32279 17.46702 1.000 37.99000 673 GLY B N 1
ATOM 1494 C CA . GLY B 1 58 ? -52.61169 -19.00029 18.01903 1.000 38.32000 673 GLY B CA 1
ATOM 1495 C C . GLY B 1 58 ? -53.94371 -18.33780 18.30885 1.000 37.33000 673 GLY B C 1
ATOM 1496 O O . GLY B 1 58 ? -55.01028 -18.94804 18.18664 1.000 40.22000 673 GLY B O 1
ATOM 1497 N N . TYR B 1 59 ? -53.85722 -17.07499 18.68147 1.000 35.13000 674 TYR B N 1
ATOM 1498 C CA . TYR B 1 59 ? -55.02184 -16.27906 19.02890 1.000 38.14000 674 TYR B CA 1
ATOM 1499 C C . TYR B 1 59 ? -55.02218 -15.01148 18.19381 1.000 36.18000 674 TYR B C 1
ATOM 1500 O O . TYR B 1 59 ? -53.97527 -14.39261 17.98730 1.000 36.37000 674 TYR B O 1
ATOM 1509 N N . SER B 1 60 ? -56.18612 -14.62978 17.70140 1.000 35.51000 675 SER B N 1
ATOM 1510 C CA . SER B 1 60 ? -56.28880 -13.40268 16.92824 1.000 39.01000 675 SER B CA 1
ATOM 1511 C C . SER B 1 60 ? -57.46891 -12.59094 17.42083 1.000 37.95000 675 SER B C 1
ATOM 1512 O O . SER B 1 60 ? -58.42592 -13.13660 17.96900 1.000 37.65000 675 SER B O 1
ATOM 1515 N N . LYS B 1 61 ? -57.38898 -11.27651 17.22949 1.000 36.78000 676 LYS B N 1
ATOM 1516 C CA . LYS B 1 61 ? -58.53660 -10.42791 17.51496 1.000 39.90000 676 LYS B CA 1
ATOM 1517 C C . LYS B 1 61 ? -58.47486 -9.19254 16.62754 1.000 38.97000 676 LYS B C 1
ATOM 1518 O O . LYS B 1 61 ? -57.40492 -8.81415 16.13871 1.000 39.26000 676 LYS B O 1
ATOM 1524 N N . ASP B 1 62 ? -59.64947 -8.59823 16.40672 1.000 37.42000 677 ASP B N 1
ATOM 1525 C CA . ASP B 1 62 ? -59.79647 -7.29836 15.75123 1.000 40.19000 677 ASP B CA 1
ATOM 1526 C C . ASP B 1 62 ? -60.86982 -6.53539 16.51353 1.000 41.88000 677 ASP B C 1
ATOM 1527 O O . ASP B 1 62 ? -62.07094 -6.79992 16.33791 1.000 41.30000 677 ASP B O 1
ATOM 1532 N N . PRO B 1 63 ? -60.48258 -5.58512 17.36250 1.000 42.61000 678 PRO B N 1
ATOM 1533 C CA . PRO B 1 63 ? -61.48842 -4.85426 18.15719 1.000 45.29000 678 PRO B CA 1
ATOM 1534 C C . PRO B 1 63 ? -62.52496 -4.09621 17.31369 1.000 45.53000 678 PRO B C 1
ATOM 1535 O O . PRO B 1 63 ? -63.65350 -3.90980 17.79302 1.000 44.15000 678 PRO B O 1
ATOM 1539 N N . LEU B 1 64 ? -62.20820 -3.72277 16.06248 1.000 45.65000 679 LEU B N 1
ATOM 1540 C CA . LEU B 1 64 ? -63.16277 -3.06455 15.16834 1.000 45.13000 679 LEU B CA 1
ATOM 1541 C C . LEU B 1 64 ? -63.91394 -4.02564 14.24949 1.000 47.48000 679 LEU B C 1
ATOM 1542 O O . LEU B 1 64 ? -64.75835 -3.57204 13.46958 1.000 49.28000 679 LEU B O 1
ATOM 1547 N N . THR B 1 65 ? -63.63160 -5.33059 14.33681 1.000 48.33000 680 THR B N 1
ATOM 1548 C CA . THR B 1 65 ? -64.29290 -6.41320 13.57297 1.000 46.85000 680 THR B CA 1
ATOM 1549 C C . THR B 1 65 ? -64.60216 -6.03549 12.12966 1.000 44.24000 680 THR B C 1
ATOM 1550 O O . THR B 1 65 ? -65.67995 -6.30898 11.61347 1.000 47.99000 680 THR B O 1
ATOM 1554 N N . SER B 1 66 ? -63.61863 -5.46695 11.44875 1.000 44.64000 681 SER B N 1
ATOM 1555 C CA . SER B 1 66 ? -63.78437 -5.14789 10.03768 1.000 48.66000 681 SER B CA 1
ATOM 1556 C C . SER B 1 66 ? -62.60593 -5.62052 9.19002 1.000 46.95000 681 SER B C 1
ATOM 1557 O O . SER B 1 66 ? -62.37970 -5.07009 8.11011 1.000 50.07000 681 SER B O 1
ATOM 1560 N N . ASN B 1 67 ? -61.85301 -6.62522 9.64419 1.000 42.49000 682 ASN B N 1
ATOM 1561 C CA . ASN B 1 67 ? -60.68519 -7.10698 8.91354 1.000 42.99000 682 ASN B CA 1
ATOM 1562 C C . ASN B 1 67 ? -60.64416 -8.62705 8.91402 1.000 42.17000 682 ASN B C 1
ATOM 1563 O O . ASN B 1 67 ? -61.30233 -9.28670 9.71393 1.000 40.60000 682 ASN B O 1
ATOM 1568 N N . SER B 1 68 ? -59.82991 -9.18291 8.02182 1.000 42.23000 683 SER B N 1
ATOM 1569 C CA . SER B 1 68 ? -59.66206 -10.62607 7.94504 1.000 40.80000 683 SER B CA 1
ATOM 1570 C C . SER B 1 68 ? -58.20807 -10.94542 7.60660 1.000 40.61000 683 SER B C 1
ATOM 1571 O O . SER B 1 68 ? -57.40838 -10.05803 7.29608 1.000 37.13000 683 SER B O 1
ATOM 1574 N N . ILE B 1 69 ? -57.86473 -12.23314 7.68719 1.000 39.21000 684 ILE B N 1
ATOM 1575 C CA . ILE B 1 69 ? -56.48125 -12.69018 7.60214 1.000 40.10000 684 ILE B CA 1
ATOM 1576 C C . ILE B 1 69 ? -56.41708 -13.92015 6.70504 1.000 40.88000 684 ILE B C 1
ATOM 1577 O O . ILE B 1 69 ? -57.28162 -14.80222 6.77354 1.000 39.08000 684 ILE B O 1
ATOM 1582 N N . ILE B 1 70 ? -55.38495 -13.98759 5.87407 1.000 39.89000 685 ILE B N 1
ATOM 1583 C CA . ILE B 1 70 ? -55.10709 -15.17882 5.08441 1.000 42.56000 685 ILE B CA 1
ATOM 1584 C C . ILE B 1 70 ? -53.97484 -15.91690 5.77121 1.000 40.25000 685 ILE B C 1
ATOM 1585 O O . ILE B 1 70 ? -52.91755 -15.33131 6.03774 1.000 38.40000 685 ILE B O 1
ATOM 1590 N N . VAL B 1 71 ? -54.19000 -17.19133 6.06922 1.000 39.87000 686 VAL B N 1
ATOM 1591 C CA . VAL B 1 71 ? -53.12050 -18.05417 6.54931 1.000 39.30000 686 VAL B CA 1
ATOM 1592 C C . VAL B 1 71 ? -52.69626 -18.95956 5.40601 1.000 44.07000 686 VAL B C 1
ATOM 1593 O O . VAL B 1 71 ? -53.51137 -19.72545 4.86552 1.000 39.45000 686 VAL B O 1
ATOM 1597 N N . LYS B 1 72 ? -51.42189 -18.83550 5.02712 1.000 40.01000 687 LYS B N 1
ATOM 1598 C CA . LYS B 1 72 ? -50.77967 -19.69369 4.04640 1.000 41.18000 687 LYS B CA 1
ATOM 1599 C C . LYS B 1 72 ? -49.72342 -20.54601 4.74102 1.000 41.25000 687 LYS B C 1
ATOM 1600 O O . LYS B 1 72 ? -48.84473 -20.01689 5.44090 1.000 38.89000 687 LYS B O 1
ATOM 1606 N N . ILE B 1 73 ? -49.82535 -21.86062 4.56731 1.000 40.62000 688 ILE B N 1
ATOM 1607 C CA . ILE B 1 73 ? -48.81018 -22.78806 5.04549 1.000 41.97000 688 ILE B CA 1
ATOM 1608 C C . ILE B 1 73 ? -48.30365 -23.58927 3.85316 1.000 41.28000 688 ILE B C 1
ATOM 1609 O O . ILE B 1 73 ? -49.08371 -24.27119 3.18051 1.000 43.49000 688 ILE B O 1
ATOM 1614 N N . LYS B 1 74 ? -47.00900 -23.47874 3.58087 1.000 41.75000 689 LYS B N 1
ATOM 1615 C CA . LYS B 1 74 ? -46.32122 -24.24736 2.54339 1.000 44.08000 689 LYS B CA 1
ATOM 1616 C C . LYS B 1 74 ? -45.61445 -25.39610 3.24636 1.000 44.26000 689 LYS B C 1
ATOM 1617 O O . LYS B 1 74 ? -44.59217 -25.19119 3.90034 1.000 42.95000 689 LYS B O 1
ATOM 1623 N N . ALA B 1 75 ? -46.19686 -26.59525 3.15361 1.000 44.98000 690 ALA B N 1
ATOM 1624 C CA . ALA B 1 75 ? -45.63542 -27.79383 3.77064 1.000 45.32000 690 ALA B CA 1
ATOM 1625 C C . ALA B 1 75 ? -45.71098 -28.97568 2.80092 1.000 48.70000 690 ALA B C 1
ATOM 1626 O O . ALA B 1 75 ? -45.26020 -28.86467 1.65326 1.000 48.71000 690 ALA B O 1
ATOM 1628 N N . LYS B 1 76 ? -46.27091 -30.11227 3.22676 1.000 46.32000 691 LYS B N 1
ATOM 1629 C CA . LYS B 1 76 ? -46.52239 -31.17699 2.25899 1.000 50.10000 691 LYS B CA 1
ATOM 1630 C C . LYS B 1 76 ? -47.45515 -30.67341 1.15438 1.000 51.76000 691 LYS B C 1
ATOM 1631 O O . LYS B 1 76 ? -47.23126 -30.92468 -0.03271 1.000 53.49000 691 LYS B O 1
ATOM 1637 N N . GLU B 1 77 ? -48.49164 -29.93283 1.52982 1.000 50.27000 692 GLU B N 1
ATOM 1638 C CA . GLU B 1 77 ? -49.35014 -29.20594 0.60900 1.000 49.64000 692 GLU B CA 1
ATOM 1639 C C . GLU B 1 77 ? -49.15664 -27.70107 0.80979 1.000 49.22000 692 GLU B C 1
ATOM 1640 O O . GLU B 1 77 ? -48.55019 -27.23970 1.77911 1.000 48.90000 692 GLU B O 1
ATOM 1646 N N . GLU B 1 78 ? -49.63367 -26.92896 -0.14991 1.000 47.66000 693 GLU B N 1
ATOM 1647 C CA . GLU B 1 78 ? -49.47273 -25.47917 -0.16168 1.000 49.98000 693 GLU B CA 1
ATOM 1648 C C . GLU B 1 78 ? -50.86873 -24.88735 -0.29508 1.000 50.74000 693 GLU B C 1
ATOM 1649 O O . GLU B 1 78 ? -51.30741 -24.59541 -1.40350 1.000 55.65000 693 GLU B O 1
ATOM 1655 N N . LYS B 1 79 ? -51.57707 -24.73085 0.82418 1.000 52.19000 694 LYS B N 1
ATOM 1656 C CA . LYS B 1 79 ? -52.93560 -24.21091 0.79400 1.000 56.37000 694 LYS B CA 1
ATOM 1657 C C . LYS B 1 79 ? -53.08540 -22.97972 1.67912 1.000 57.78000 694 LYS B C 1
ATOM 1658 O O . LYS B 1 79 ? -52.36041 -22.80915 2.66595 1.000 54.64000 694 LYS B O 1
ATOM 1664 N N . THR B 1 80 ? -54.07012 -22.14174 1.32967 1.000 56.72000 695 THR B N 1
ATOM 1665 C CA . THR B 1 80 ? -54.43549 -20.96260 2.10061 1.000 54.31000 695 THR B CA 1
ATOM 1666 C C . THR B 1 80 ? -55.74066 -21.21174 2.85658 1.000 52.66000 695 THR B C 1
ATOM 1667 O O . THR B 1 80 ? -56.60656 -21.96508 2.41729 1.000 50.67000 695 THR B O 1
ATOM 1671 N N . ASP B 1 81 ? -55.86198 -20.57315 4.01202 1.000 51.75000 696 ASP B N 1
ATOM 1672 C CA . ASP B 1 81 ? -57.07681 -20.56973 4.80523 1.000 47.83000 696 ASP B CA 1
ATOM 1673 C C . ASP B 1 81 ? -57.50490 -19.12281 5.04812 1.000 47.43000 696 ASP B C 1
ATOM 1674 O O . ASP B 1 81 ? -56.72508 -18.18566 4.90392 1.000 47.17000 696 ASP B O 1
ATOM 1679 N N . TYR B 1 82 ? -58.75926 -18.94116 5.42863 1.000 50.85000 697 TYR B N 1
ATOM 1680 C CA . TYR B 1 82 ? -59.32529 -17.61734 5.62948 1.000 46.48000 697 TYR B CA 1
ATOM 1681 C C . TYR B 1 82 ? -59.78362 -17.51035 7.07580 1.000 47.64000 697 TYR B C 1
ATOM 1682 O O . TYR B 1 82 ? -60.62525 -18.29844 7.52740 1.000 47.74000 697 TYR B O 1
ATOM 1691 N N . LEU B 1 83 ? -59.21978 -16.55150 7.80168 1.000 42.79000 698 LEU B N 1
ATOM 1692 C CA . LEU B 1 83 ? -59.45906 -16.41123 9.22828 1.000 43.02000 698 LEU B CA 1
ATOM 1693 C C . LEU B 1 83 ? -60.09940 -15.04895 9.49470 1.000 43.00000 698 LEU B C 1
ATOM 1694 O O . LEU B 1 83 ? -59.54391 -14.01137 9.11453 1.000 41.57000 698 LEU B O 1
ATOM 1699 N N . VAL B 1 84 ? -61.27096 -15.05693 10.12520 1.000 41.17000 699 VAL B N 1
ATOM 1700 C CA . VAL B 1 84 ? -61.98058 -13.82717 10.47398 1.000 42.37000 699 VAL B CA 1
ATOM 1701 C C . VAL B 1 84 ? -61.89794 -13.60857 11.98090 1.000 40.63000 699 VAL B C 1
ATOM 1702 O O . VAL B 1 84 ? -62.61485 -14.27190 12.73969 1.000 42.71000 699 VAL B O 1
ATOM 1706 N N . PRO B 1 85 ? -61.05261 -12.69339 12.45369 1.000 40.55000 700 PRO B N 1
ATOM 1707 C CA . PRO B 1 85 ? -60.95884 -12.44494 13.90651 1.000 41.07000 700 PRO B CA 1
ATOM 1708 C C . PRO B 1 85 ? -62.23828 -11.85114 14.48743 1.000 41.35000 700 PRO B C 1
ATOM 1709 O O . PRO B 1 85 ? -62.92314 -11.04701 13.85537 1.000 41.58000 700 PRO B O 1
ATOM 1713 N N . GLU B 1 86 ? -62.54899 -12.24925 15.71289 1.000 43.74000 701 GLU B N 1
ATOM 1714 C CA . GLU B 1 86 ? -63.62413 -11.63330 16.47185 1.000 40.78000 701 GLU B CA 1
ATOM 1715 C C . GLU B 1 86 ? -63.09771 -10.42837 17.25414 1.000 43.05000 701 GLU B C 1
ATOM 1716 O O . GLU B 1 86 ? -61.89972 -10.11802 17.25932 1.000 41.82000 701 GLU B O 1
ATOM 1722 N N . GLN B 1 87 ? -64.02238 -9.74561 17.93084 1.000 40.87000 702 GLN B N 1
ATOM 1723 C CA . GLN B 1 87 ? -63.68702 -8.55384 18.70169 1.000 42.99000 702 GLN B CA 1
ATOM 1724 C C . GLN B 1 87 ? -62.72074 -8.87573 19.82641 1.000 42.61000 702 GLN B C 1
ATOM 1725 O O . GLN B 1 87 ? -61.80991 -8.09110 20.11401 1.000 42.50000 702 GLN B O 1
ATOM 1731 N N . GLY B 1 88 ? -62.91326 -10.01980 20.48681 1.000 38.81000 703 GLY B N 1
ATOM 1732 C CA . GLY B 1 88 ? -61.98261 -10.50955 21.47186 1.000 35.87000 703 GLY B CA 1
ATOM 1733 C C . GLY B 1 88 ? -61.17100 -11.67130 20.92574 1.000 36.24000 703 GLY B C 1
ATOM 1734 O O . GLY B 1 88 ? -61.42354 -12.19743 19.84421 1.000 37.28000 703 GLY B O 1
ATOM 1735 N N . TYR B 1 89 ? -60.18175 -12.06745 21.71277 1.000 34.77000 704 TYR B N 1
ATOM 1736 C CA . TYR B 1 89 ? -59.28653 -13.14082 21.31430 1.000 36.62000 704 TYR B CA 1
ATOM 1737 C C . TYR B 1 89 ? -60.03452 -14.45953 21.24886 1.000 40.58000 704 TYR B C 1
ATOM 1738 O O . TYR B 1 89 ? -60.84612 -14.76700 22.12577 1.000 38.41000 704 TYR B O 1
ATOM 1747 N N . THR B 1 90 ? -59.77799 -15.22100 20.18023 1.000 35.89000 705 THR B N 1
ATOM 1748 C CA . THR B 1 90 ? -60.23449 -16.59724 20.04600 1.000 38.21000 705 THR B CA 1
ATOM 1749 C C . THR B 1 90 ? -59.12300 -17.41127 19.39452 1.000 39.06000 705 THR B C 1
ATOM 1750 O O . THR B 1 90 ? -58.25994 -16.88115 18.69320 1.000 39.67000 705 THR B O 1
ATOM 1754 N N . LYS B 1 91 ? -59.15156 -18.71329 19.62639 1.000 41.73000 706 LYS B N 1
ATOM 1755 C CA . LYS B 1 91 ? -58.08033 -19.56574 19.14603 1.000 42.68000 706 LYS B CA 1
ATOM 1756 C C . LYS B 1 91 ? -58.31831 -19.97353 17.69135 1.000 42.42000 706 LYS B C 1
ATOM 1757 O O . LYS B 1 91 ? -59.44710 -20.25479 17.28092 1.000 44.87000 706 LYS B O 1
ATOM 1763 N N . PHE B 1 92 ? -57.24735 -19.97453 16.90468 1.000 38.97000 707 PHE B N 1
ATOM 1764 C CA . PHE B 1 92 ? -57.25249 -20.56574 15.57618 1.000 38.87000 707 PHE B CA 1
ATOM 1765 C C . PHE B 1 92 ? -56.25420 -21.72017 15.55148 1.000 41.21000 707 PHE B C 1
ATOM 1766 O O . PHE B 1 92 ? -55.28206 -21.73500 16.31904 1.000 38.36000 707 PHE B O 1
ATOM 1774 N N . SER B 1 93 ? -56.50815 -22.69132 14.67075 1.000 39.77000 708 SER B N 1
ATOM 1775 C CA . SER B 1 93 ? -55.62924 -23.85170 14.52936 1.000 44.41000 708 SER B CA 1
ATOM 1776 C C . SER B 1 93 ? -55.68633 -24.40553 13.10638 1.000 43.07000 708 SER B C 1
ATOM 1777 O O . SER B 1 93 ? -56.76712 -24.58209 12.53771 1.000 42.30000 708 SER B O 1
ATOM 1780 N N . TYR B 1 94 ? -54.51069 -24.65085 12.52860 1.000 40.81000 709 TYR B N 1
ATOM 1781 C CA . TYR B 1 94 ? -54.39291 -25.11224 11.15101 1.000 41.96000 709 TYR B CA 1
ATOM 1782 C C . TYR B 1 94 ? -53.40909 -26.26919 11.08817 1.000 41.11000 709 TYR B C 1
ATOM 1783 O O . TYR B 1 94 ? -52.25890 -26.13333 11.51821 1.000 38.71000 709 TYR B O 1
ATOM 1792 N N . GLU B 1 95 ? -53.86333 -27.40722 10.56866 1.000 40.11000 710 GLU B N 1
ATOM 1793 C CA . GLU B 1 95 ? -52.99448 -28.56830 10.46879 1.000 42.78000 710 GLU B CA 1
ATOM 1794 C C . GLU B 1 95 ? -52.16859 -28.50594 9.19929 1.000 40.31000 710 GLU B C 1
ATOM 1795 O O . GLU B 1 95 ? -52.57372 -27.91782 8.19189 1.000 40.75000 710 GLU B O 1
ATOM 1801 N N . PHE B 1 96 ? -50.96196 -29.05106 9.29541 1.000 38.61000 711 PHE B N 1
ATOM 1802 C CA . PHE B 1 96 ? -50.07353 -29.19956 8.15898 1.000 37.82000 711 PHE B CA 1
ATOM 1803 C C . PHE B 1 96 ? -49.22160 -30.43374 8.40301 1.000 39.90000 711 PHE B C 1
ATOM 1804 O O . PHE B 1 96 ? -49.18009 -30.97740 9.51185 1.000 40.80000 711 PHE B O 1
ATOM 1812 N N . GLU B 1 97 ? -48.53132 -30.87130 7.35989 1.000 40.58000 712 GLU B N 1
ATOM 1813 C CA . GLU B 1 97 ? -47.72756 -32.08177 7.43758 1.000 44.49000 712 GLU B CA 1
ATOM 1814 C C . GLU B 1 97 ? -46.34970 -31.84457 6.83783 1.000 41.12000 712 GLU B C 1
ATOM 1815 O O . GLU B 1 97 ? -46.19187 -31.07901 5.88591 1.000 39.94000 712 GLU B O 1
ATOM 1821 N N . THR B 1 98 ? -45.35978 -32.54083 7.37987 1.000 38.51000 713 THR B N 1
ATOM 1822 C CA . THR B 1 98 ? -44.02292 -32.57221 6.80314 1.000 40.12000 713 THR B CA 1
ATOM 1823 C C . THR B 1 98 ? -43.81872 -33.85433 5.98766 1.000 40.25000 713 THR B C 1
ATOM 1824 O O . THR B 1 98 ? -44.53148 -34.84576 6.15866 1.000 41.48000 713 THR B O 1
ATOM 1828 N N . THR B 1 99 ? -42.83849 -33.81485 5.07617 1.000 39.52000 714 THR B N 1
ATOM 1829 C CA . THR B 1 99 ? -42.42632 -35.01634 4.35405 1.000 44.03000 714 THR B CA 1
ATOM 1830 C C . THR B 1 99 ? -40.98200 -35.30940 4.75753 1.000 44.47000 714 THR B C 1
ATOM 1831 O O . THR B 1 99 ? -40.72749 -35.54639 5.93350 1.000 44.68000 714 THR B O 1
ATOM 1835 N N . GLU B 1 100 ? -40.03773 -35.30960 3.82038 1.000 45.02000 715 GLU B N 1
ATOM 1836 C CA . GLU B 1 100 ? -38.66845 -35.66072 4.17482 1.000 46.49000 715 GLU B CA 1
ATOM 1837 C C . GLU B 1 100 ? -37.98318 -34.54093 4.95552 1.000 48.41000 715 GLU B C 1
ATOM 1838 O O . GLU B 1 100 ? -38.34054 -33.36133 4.88455 1.000 47.70000 715 GLU B O 1
ATOM 1844 N N . LYS B 1 101 ? -36.94294 -34.93523 5.67214 1.000 46.10000 716 LYS B N 1
ATOM 1845 C CA . LYS B 1 101 ? -36.13327 -34.01855 6.45367 1.000 47.54000 716 LYS B CA 1
ATOM 1846 C C . LYS B 1 101 ? -34.89424 -33.63144 5.64677 1.000 46.06000 716 LYS B C 1
ATOM 1847 O O . LYS B 1 101 ? -33.77887 -34.04041 5.93186 1.000 53.33000 716 LYS B O 1
ATOM 1853 N N . ASP B 1 102 ? -35.12141 -32.80895 4.62286 1.000 48.65000 717 ASP B N 1
ATOM 1854 C CA . ASP B 1 102 ? -34.10049 -32.32413 3.70382 1.000 47.66000 717 ASP B CA 1
ATOM 1855 C C . ASP B 1 102 ? -33.79337 -30.83522 3.94204 1.000 50.98000 717 ASP B C 1
ATOM 1856 O O . ASP B 1 102 ? -34.06347 -30.28805 5.02650 1.000 49.70000 717 ASP B O 1
ATOM 1861 N N . SER B 1 103 ? -33.27224 -30.17730 2.90451 1.000 50.35000 718 SER B N 1
ATOM 1862 C CA . SER B 1 103 ? -32.89335 -28.76941 2.90945 1.000 52.29000 718 SER B CA 1
ATOM 1863 C C . SER B 1 103 ? -34.05887 -27.80483 2.75318 1.000 50.63000 718 SER B C 1
ATOM 1864 O O . SER B 1 103 ? -33.83087 -26.59750 2.80882 1.000 56.07000 718 SER B O 1
ATOM 1867 N N . SER B 1 104 ? -35.28252 -28.27143 2.54045 1.000 51.14000 719 SER B N 1
ATOM 1868 C CA . SER B 1 104 ? -36.35216 -27.31719 2.28636 1.000 48.85000 719 SER B CA 1
ATOM 1869 C C . SER B 1 104 ? -36.83819 -26.68130 3.59221 1.000 49.19000 719 SER B C 1
ATOM 1870 O O . SER B 1 104 ? -36.47542 -27.09409 4.70027 1.000 47.19000 719 SER B O 1
ATOM 1873 N N . ASN B 1 105 ? -37.68920 -25.66653 3.44541 1.000 48.89000 720 ASN B N 1
ATOM 1874 C CA . ASN B 1 105 ? -38.31067 -24.98208 4.56837 1.000 44.42000 720 ASN B CA 1
ATOM 1875 C C . ASN B 1 105 ? -39.82331 -25.17260 4.54473 1.000 43.13000 720 ASN B C 1
ATOM 1876 O O . ASN B 1 105 ? -40.44244 -25.27908 3.48918 1.000 45.73000 720 ASN B O 1
ATOM 1881 N N . ILE B 1 106 ? -40.39633 -25.22234 5.72001 1.000 44.02000 721 ILE B N 1
ATOM 1882 C CA . ILE B 1 106 ? -41.81988 -24.99432 5.92523 1.000 42.62000 721 ILE B CA 1
ATOM 1883 C C . ILE B 1 106 ? -42.04958 -23.49093 5.97880 1.000 44.29000 721 ILE B C 1
ATOM 1884 O O . ILE B 1 106 ? -41.26504 -22.76451 6.59477 1.000 41.56000 721 ILE B O 1
ATOM 1889 N N . GLU B 1 107 ? -43.09905 -22.99492 5.32827 1.000 41.39000 722 GLU B N 1
ATOM 1890 C CA . GLU B 1 107 ? -43.38537 -21.56250 5.37551 1.000 42.54000 722 GLU B CA 1
ATOM 1891 C C . GLU B 1 107 ? -44.76320 -21.31094 5.97128 1.000 40.37000 722 GLU B C 1
ATOM 1892 O O . GLU B 1 107 ? -45.75071 -21.92040 5.54989 1.000 37.83000 722 GLU B O 1
ATOM 1898 N N . ILE B 1 108 ? -44.82302 -20.41529 6.94992 1.000 36.34000 723 ILE B N 1
ATOM 1899 C CA . ILE B 1 108 ? -46.07831 -19.97760 7.53849 1.000 37.16000 723 ILE B CA 1
ATOM 1900 C C . ILE B 1 108 ? -46.17737 -18.47112 7.35563 1.000 38.68000 723 ILE B C 1
ATOM 1901 O O . ILE B 1 108 ? -45.25803 -17.72581 7.72067 1.000 37.67000 723 ILE B O 1
ATOM 1906 N N . THR B 1 109 ? -47.29533 -18.04020 6.77959 1.000 37.56000 724 THR B N 1
ATOM 1907 C CA . THR B 1 109 ? -47.52110 -16.66598 6.35563 1.000 38.47000 724 THR B CA 1
ATOM 1908 C C . THR B 1 109 ? -48.92142 -16.26004 6.79548 1.000 39.61000 724 THR B C 1
ATOM 1909 O O . THR B 1 109 ? -49.90860 -16.90731 6.41055 1.000 36.43000 724 THR B O 1
ATOM 1913 N N . LEU B 1 110 ? -49.01412 -15.19466 7.58311 1.000 37.96000 725 LEU B N 1
ATOM 1914 C CA . LEU B 1 110 ? -50.29210 -14.55789 7.88357 1.000 38.08000 725 LEU B CA 1
ATOM 1915 C C . LEU B 1 110 ? -50.33549 -13.16501 7.25705 1.000 37.21000 725 LEU B C 1
ATOM 1916 O O . LEU B 1 110 ? -49.43327 -12.35296 7.47628 1.000 35.17000 725 LEU B O 1
ATOM 1921 N N . ILE B 1 111 ? -51.38004 -12.89649 6.47128 1.000 37.96000 726 ILE B N 1
ATOM 1922 C CA . ILE B 1 111 ? -51.53951 -11.62636 5.75712 1.000 37.39000 726 ILE B CA 1
ATOM 1923 C C . ILE B 1 111 ? -52.89416 -11.05284 6.12290 1.000 36.78000 726 ILE B C 1
ATOM 1924 O O . ILE B 1 111 ? -53.92366 -11.68501 5.86900 1.000 39.69000 726 ILE B O 1
ATOM 1929 N N . GLY B 1 112 ? -52.89677 -9.87896 6.73728 1.000 32.65000 727 GLY B N 1
ATOM 1930 C CA . GLY B 1 112 ? -54.11372 -9.28331 7.24672 1.000 39.84000 727 GLY B CA 1
ATOM 1931 C C . GLY B 1 112 ? -54.44737 -7.97800 6.54527 1.000 36.66000 727 GLY B C 1
ATOM 1932 O O . GLY B 1 112 ? -53.56698 -7.28978 6.03195 1.000 38.10000 727 GLY B O 1
ATOM 1933 N N . SER B 1 113 ? -55.73408 -7.65897 6.50839 1.000 36.18000 728 SER B N 1
ATOM 1934 C CA . SER B 1 113 ? -56.19949 -6.32784 6.15527 1.000 37.42000 728 SER B CA 1
ATOM 1935 C C . SER B 1 113 ? -56.17761 -5.43638 7.39659 1.000 36.49000 728 SER B C 1
ATOM 1936 O O . SER B 1 113 ? -56.18110 -5.91965 8.53158 1.000 35.35000 728 SER B O 1
ATOM 1939 N N . GLY B 1 114 ? -56.13095 -4.12133 7.16608 1.000 37.24000 729 GLY B N 1
ATOM 1940 C CA . GLY B 1 114 ? -56.07394 -3.14474 8.24093 1.000 34.93000 729 GLY B CA 1
ATOM 1941 C C . GLY B 1 114 ? -55.16629 -3.50787 9.40599 1.000 36.41000 729 GLY B C 1
ATOM 1942 O O . GLY B 1 114 ? -54.00142 -3.86967 9.22084 1.000 37.27000 729 GLY B O 1
ATOM 1943 N N . THR B 1 115 ? -55.69049 -3.45161 10.61972 1.000 34.18000 730 THR B N 1
ATOM 1944 C CA . THR B 1 115 ? -54.90176 -3.75913 11.80311 1.000 35.48000 730 THR B CA 1
ATOM 1945 C C . THR B 1 115 ? -55.56682 -4.87971 12.58105 1.000 37.31000 730 THR B C 1
ATOM 1946 O O . THR B 1 115 ? -56.73939 -4.76831 12.94435 1.000 39.18000 730 THR B O 1
ATOM 1950 N N . THR B 1 116 ? -54.82697 -5.96419 12.81404 1.000 34.26000 731 THR B N 1
ATOM 1951 C CA . THR B 1 116 ? -55.28510 -7.05392 13.66056 1.000 36.69000 731 THR B CA 1
ATOM 1952 C C . THR B 1 116 ? -54.18751 -7.38162 14.66419 1.000 34.77000 731 THR B C 1
ATOM 1953 O O . THR B 1 116 ? -53.05120 -6.91302 14.54884 1.000 33.74000 731 THR B O 1
ATOM 1957 N N . TYR B 1 117 ? -54.54469 -8.17290 15.67439 1.000 32.72000 732 TYR B N 1
ATOM 1958 C CA . TYR B 1 117 ? -53.64145 -8.49075 16.77561 1.000 36.55000 732 TYR B CA 1
ATOM 1959 C C . TYR B 1 117 ? -53.45788 -9.99609 16.88135 1.000 33.72000 732 TYR B C 1
ATOM 1960 O O . TYR B 1 117 ? -54.43542 -10.74385 16.90748 1.000 31.10000 732 TYR B O 1
ATOM 1969 N N . LEU B 1 118 ? -52.20698 -10.43206 16.97099 1.000 36.23000 733 LEU B N 1
ATOM 1970 C CA . LEU B 1 118 ? -51.87429 -11.84621 17.06337 1.000 33.83000 733 LEU B CA 1
ATOM 1971 C C . LEU B 1 118 ? -51.12285 -12.10892 18.36028 1.000 35.32000 733 LEU B C 1
ATOM 1972 O O . LEU B 1 118 ? -50.26263 -11.31410 18.74763 1.000 34.16000 733 LEU B O 1
ATOM 1977 N N . ASP B 1 119 ? -51.41199 -13.23863 19.01267 1.000 33.57000 734 ASP B N 1
ATOM 1978 C CA . ASP B 1 119 ? -50.67586 -13.59087 20.22592 1.000 35.69000 734 ASP B CA 1
ATOM 1979 C C . ASP B 1 119 ? -50.57157 -15.11177 20.41618 1.000 35.22000 734 ASP B C 1
ATOM 1980 O O . ASP B 1 119 ? -51.39066 -15.88710 19.91201 1.000 31.81000 734 ASP B O 1
ATOM 1985 N N . ASN B 1 120 ? -49.53824 -15.52082 21.16320 1.000 33.88000 735 ASN B N 1
ATOM 1986 C CA . ASN B 1 120 ? -49.32235 -16.90988 21.58538 1.000 32.61000 735 ASN B CA 1
ATOM 1987 C C . ASN B 1 120 ? -49.36324 -17.88519 20.39744 1.000 35.29000 735 ASN B C 1
ATOM 1988 O O . ASN B 1 120 ? -50.13861 -18.84349 20.36743 1.000 35.84000 735 ASN B O 1
ATOM 1993 N N . LEU B 1 121 ? -48.49727 -17.63174 19.41811 1.000 31.44000 736 LEU B N 1
ATOM 1994 C CA . LEU B 1 121 ? -48.38408 -18.49180 18.24504 1.000 34.20000 736 LEU B CA 1
ATOM 1995 C C . LEU B 1 121 ? -47.53061 -19.71658 18.56751 1.000 36.13000 736 LEU B C 1
ATOM 1996 O O . LEU B 1 121 ? -46.37904 -19.58357 18.99708 1.000 35.47000 736 LEU B O 1
ATOM 2001 N N . SER B 1 122 ? -48.08243 -20.90405 18.33533 1.000 33.71000 737 SER B N 1
ATOM 2002 C CA . SER B 1 122 ? -47.36500 -22.14209 18.61375 1.000 40.61000 737 SER B CA 1
ATOM 2003 C C . SER B 1 122 ? -47.43727 -23.12746 17.44754 1.000 38.39000 737 SER B C 1
ATOM 2004 O O . SER B 1 122 ? -48.33239 -23.08263 16.59871 1.000 37.21000 737 SER B O 1
ATOM 2007 N N . ILE B 1 123 ? -46.45033 -24.02186 17.43196 1.000 42.46000 738 ILE B N 1
ATOM 2008 C CA . ILE B 1 123 ? -46.41828 -25.19607 16.56769 1.000 41.26000 738 ILE B CA 1
ATOM 2009 C C . ILE B 1 123 ? -46.30485 -26.43258 17.45411 1.000 44.92000 738 ILE B C 1
ATOM 2010 O O . ILE B 1 123 ? -45.41812 -26.51572 18.31399 1.000 43.14000 738 ILE B O 1
ATOM 2015 N N . THR B 1 124 ? -47.19414 -27.39413 17.22776 1.000 43.45000 739 THR B N 1
ATOM 2016 C CA . THR B 1 124 ? -47.33882 -28.56397 18.07212 1.000 45.02000 739 THR B CA 1
ATOM 2017 C C . THR B 1 124 ? -47.43161 -29.79760 17.18958 1.000 47.22000 739 THR B C 1
ATOM 2018 O O . THR B 1 124 ? -48.23784 -29.82923 16.25697 1.000 46.59000 739 THR B O 1
ATOM 2022 N N . GLU B 1 125 ? -46.63600 -30.82084 17.48760 1.000 54.14000 740 GLU B N 1
ATOM 2023 C CA . GLU B 1 125 ? -46.78275 -32.08449 16.76732 1.000 58.72000 740 GLU B CA 1
ATOM 2024 C C . GLU B 1 125 ? -47.89647 -32.91334 17.39568 1.000 59.38000 740 GLU B C 1
ATOM 2025 O O . GLU B 1 125 ? -48.02593 -32.95545 18.62006 1.000 62.18000 740 GLU B O 1
ATOM 2031 N N . LEU B 1 126 ? -48.73912 -33.52158 16.55087 1.000 59.23000 741 LEU B N 1
ATOM 2032 C CA . LEU B 1 126 ? -49.69521 -34.54759 16.97011 1.000 65.09000 741 LEU B CA 1
ATOM 2033 C C . LEU B 1 126 ? -49.24694 -35.93501 16.52184 1.000 68.13000 741 LEU B C 1
ATOM 2034 O O . LEU B 1 126 ? -48.46810 -36.08375 15.57322 1.000 68.02000 741 LEU B O 1
ATOM 2039 N N . ASN B 1 127 ? -49.80101 -36.95454 17.18954 1.000 75.03000 742 ASN B N 1
ATOM 2040 C CA . ASN B 1 127 ? -49.66261 -38.37681 16.79133 1.000 73.57000 742 ASN B CA 1
ATOM 2041 C C . ASN B 1 127 ? -50.53646 -39.30158 17.64901 1.000 70.18000 742 ASN B C 1
ATOM 2042 O O . ASN B 1 127 ? -51.64123 -39.67959 17.25870 1.000 68.04000 742 ASN B O 1
ATOM 2047 N N . PRO C 1 1 ? -46.82351 -28.26375 74.29278 1.000 43.63000 616 PRO C N 1
ATOM 2048 C CA . PRO C 1 1 ? -46.44331 -27.41693 73.14661 1.000 43.76000 616 PRO C CA 1
ATOM 2049 C C . PRO C 1 1 ? -44.93617 -27.41305 72.90655 1.000 41.31000 616 PRO C C 1
ATOM 2050 O O . PRO C 1 1 ? -44.15394 -27.33197 73.83847 1.000 42.77000 616 PRO C O 1
ATOM 2054 N N . THR C 1 2 ? -44.55336 -27.52210 71.64090 1.000 38.76000 617 THR C N 1
ATOM 2055 C CA . THR C 1 2 ? -43.14883 -27.54270 71.27852 1.000 37.27000 617 THR C CA 1
ATOM 2056 C C . THR C 1 2 ? -42.58027 -26.13361 71.26724 1.000 40.22000 617 THR C C 1
ATOM 2057 O O . THR C 1 2 ? -41.52911 -25.88702 71.86540 1.000 38.54000 617 THR C O 1
ATOM 2061 N N . TYR C 1 3 ? -43.26355 -25.19838 70.58613 1.000 37.24000 618 TYR C N 1
ATOM 2062 C CA . TYR C 1 3 ? -42.87457 -23.79383 70.55445 1.000 34.48000 618 TYR C CA 1
ATOM 2063 C C . TYR C 1 3 ? -44.02803 -22.93470 71.02731 1.000 37.42000 618 TYR C C 1
ATOM 2064 O O . TYR C 1 3 ? -45.20217 -23.24635 70.77891 1.000 37.10000 618 TYR C O 1
ATOM 2073 N N . PHE C 1 4 ? -43.68380 -21.86126 71.72514 1.000 32.05000 619 PHE C N 1
ATOM 2074 C CA . PHE C 1 4 ? -44.68750 -21.02542 72.35094 1.000 34.87000 619 PHE C CA 1
ATOM 2075 C C . PHE C 1 4 ? -44.11717 -19.62495 72.53628 1.000 34.75000 619 PHE C C 1
ATOM 2076 O O . PHE C 1 4 ? -42.93286 -19.46068 72.82019 1.000 34.29000 619 PHE C O 1
ATOM 2084 N N . THR C 1 5 ? -44.96667 -18.62779 72.35335 1.000 32.39000 620 THR C N 1
ATOM 2085 C CA . THR C 1 5 ? -44.64528 -17.27608 72.75721 1.000 35.96000 620 THR C CA 1
ATOM 2086 C C . THR C 1 5 ? -45.88126 -16.66328 73.38886 1.000 36.31000 620 THR C C 1
ATOM 2087 O O . THR C 1 5 ? -47.00250 -16.92072 72.94091 1.000 35.13000 620 THR C O 1
ATOM 2091 N N . ASN C 1 6 ? -45.67115 -15.86478 74.43848 1.000 34.56000 621 ASN C N 1
ATOM 2092 C CA . ASN C 1 6 ? -46.74441 -15.07900 75.03244 1.000 37.26000 621 ASN C CA 1
ATOM 2093 C C . ASN C 1 6 ? -46.58310 -13.59363 74.75059 1.000 37.60000 621 ASN C C 1
ATOM 2094 O O . ASN C 1 6 ? -47.38712 -12.79764 75.24044 1.000 35.96000 621 ASN C O 1
ATOM 2099 N N . PHE C 1 7 ? -45.57117 -13.20996 73.96258 1.000 37.20000 622 PHE C N 1
ATOM 2100 C CA . PHE C 1 7 ? -45.28630 -11.81912 73.62429 1.000 38.05000 622 PHE C CA 1
ATOM 2101 C C . PHE C 1 7 ? -44.98683 -10.98743 74.87809 1.000 40.47000 622 PHE C C 1
ATOM 2102 O O . PHE C 1 7 ? -45.14866 -9.76712 74.88291 1.000 40.43000 622 PHE C O 1
ATOM 2110 N N . ASP C 1 8 ? -44.57556 -11.66439 75.94574 1.000 40.00000 623 ASP C N 1
ATOM 2111 C CA . ASP C 1 8 ? -44.20712 -11.06240 77.21951 1.000 38.14000 623 ASP C CA 1
ATOM 2112 C C . ASP C 1 8 ? -42.81775 -11.57209 77.59699 1.000 37.99000 623 ASP C C 1
ATOM 2113 O O . ASP C 1 8 ? -41.82504 -11.17804 76.98639 1.000 40.90000 623 ASP C O 1
ATOM 2118 N N . ASP C 1 9 ? -42.73537 -12.50365 78.53810 1.000 40.52000 624 ASP C N 1
ATOM 2119 C CA . ASP C 1 9 ? -41.45669 -12.99381 79.01905 1.000 40.98000 624 ASP C CA 1
ATOM 2120 C C . ASP C 1 9 ? -40.97430 -14.25778 78.33177 1.000 43.88000 624 ASP C C 1
ATOM 2121 O O . ASP C 1 9 ? -39.78972 -14.59176 78.47952 1.000 42.17000 624 ASP C O 1
ATOM 2126 N N . TYR C 1 10 ? -41.84674 -14.99098 77.62450 1.000 39.29000 625 TYR C N 1
ATOM 2127 C CA . TYR C 1 10 ? -41.50248 -16.32070 77.12517 1.000 38.15000 625 TYR C CA 1
ATOM 2128 C C . TYR C 1 10 ? -41.58947 -16.41206 75.59948 1.000 38.13000 625 TYR C C 1
ATOM 2129 O O . TYR C 1 10 ? -42.60558 -16.04170 74.99849 1.000 39.57000 625 TYR C O 1
ATOM 2138 N N . ASN C 1 11 ? -40.53390 -16.94760 74.98624 1.000 36.78000 626 ASN C N 1
ATOM 2139 C CA . ASN C 1 11 ? -40.52509 -17.24035 73.55559 1.000 35.79000 626 ASN C CA 1
ATOM 2140 C C . ASN C 1 11 ? -39.41826 -18.25494 73.31654 1.000 36.10000 626 ASN C C 1
ATOM 2141 O O . ASN C 1 11 ? -38.24252 -17.93161 73.48894 1.000 39.07000 626 ASN C O 1
ATOM 2146 N N . ASN C 1 12 ? -39.77738 -19.46397 72.89876 1.000 35.60000 627 ASN C N 1
ATOM 2147 C CA . ASN C 1 12 ? -38.75972 -20.46374 72.59429 1.000 36.81000 627 ASN C CA 1
ATOM 2148 C C . ASN C 1 12 ? -38.75306 -20.86281 71.12035 1.000 37.42000 627 ASN C C 1
ATOM 2149 O O . ASN C 1 12 ? -38.15490 -21.89107 70.76899 1.000 35.31000 627 ASN C O 1
ATOM 2154 N N . TYR C 1 13 ? -39.37326 -20.04840 70.25531 1.000 35.75000 628 TYR C N 1
ATOM 2155 C CA . TYR C 1 13 ? -39.30888 -20.27575 68.81073 1.000 37.46000 628 TYR C CA 1
ATOM 2156 C C . TYR C 1 13 ? -37.85826 -20.24093 68.33046 1.000 38.03000 628 TYR C C 1
ATOM 2157 O O . TYR C 1 13 ? -37.08761 -19.36645 68.74854 1.000 38.16000 628 TYR C O 1
ATOM 2166 N N . PRO C 1 14 ? -37.46449 -21.15887 67.43698 1.000 40.51000 629 PRO C N 1
ATOM 2167 C CA . PRO C 1 14 ? -36.08779 -21.18603 66.91697 1.000 35.04000 629 PRO C CA 1
ATOM 2168 C C . PRO C 1 14 ? -35.80957 -20.16790 65.82371 1.000 41.83000 629 PRO C C 1
ATOM 2169 O O . PRO C 1 14 ? -34.67942 -20.11606 65.33511 1.000 40.52000 629 PRO C O 1
ATOM 2173 N N . SER C 1 15 ? -36.81019 -19.39139 65.40414 1.000 38.68000 630 SER C N 1
ATOM 2174 C CA . SER C 1 15 ? -36.63999 -18.28515 64.47879 1.000 37.75000 630 SER C CA 1
ATOM 2175 C C . SER C 1 15 ? -37.50707 -17.14034 64.96333 1.000 40.93000 630 SER C C 1
ATOM 2176 O O . SER C 1 15 ? -38.31463 -17.30519 65.88111 1.000 39.92000 630 SER C O 1
ATOM 2179 N N . THR C 1 16 ? -37.36248 -15.97607 64.31880 1.000 42.44000 631 THR C N 1
ATOM 2180 C CA . THR C 1 16 ? -38.09729 -14.78797 64.74377 1.000 40.01000 631 THR C CA 1
ATOM 2181 C C . THR C 1 16 ? -39.39242 -14.63046 63.95556 1.000 38.98000 631 THR C C 1
ATOM 2182 O O . THR C 1 16 ? -39.46104 -14.91722 62.75510 1.000 38.41000 631 THR C O 1
ATOM 2186 N N . TRP C 1 17 ? -40.43127 -14.22089 64.65948 1.000 36.68000 632 TRP C N 1
ATOM 2187 C CA . TRP C 1 17 ? -41.64006 -13.75425 64.01832 1.000 37.72000 632 TRP C CA 1
ATOM 2188 C C . TRP C 1 17 ? -41.37422 -12.32930 63.53632 1.000 39.47000 632 TRP C C 1
ATOM 2189 O O . TRP C 1 17 ? -40.85811 -11.50875 64.29405 1.000 38.74000 632 TRP C O 1
ATOM 2200 N N . SER C 1 18 ? -41.71947 -12.03962 62.28403 1.000 37.64000 633 SER C N 1
ATOM 2201 C CA . SER C 1 18 ? -41.54502 -10.70687 61.73213 1.000 36.86000 633 SER C CA 1
ATOM 2202 C C . SER C 1 18 ? -42.68482 -9.79531 62.15555 1.000 39.41000 633 SER C C 1
ATOM 2203 O O . SER C 1 18 ? -43.79795 -10.25257 62.43922 1.000 39.01000 633 SER C O 1
ATOM 2206 N N . ASN C 1 19 ? -42.38383 -8.49184 62.20878 1.000 38.47000 634 ASN C N 1
ATOM 2207 C CA . ASN C 1 19 ? -43.38244 -7.43298 62.38456 1.000 37.97000 634 ASN C CA 1
ATOM 2208 C C . ASN C 1 19 ? -44.16089 -7.61150 63.69475 1.000 40.02000 634 ASN C C 1
ATOM 2209 O O . ASN C 1 19 ? -45.39584 -7.60292 63.74451 1.000 41.90000 634 ASN C O 1
ATOM 2214 N N . VAL C 1 20 ? -43.42065 -7.77351 64.77568 1.000 39.94000 635 VAL C N 1
ATOM 2215 C CA . VAL C 1 20 ? -44.00910 -7.97081 66.09448 1.000 42.25000 635 VAL C CA 1
ATOM 2216 C C . VAL C 1 20 ? -44.03896 -6.63095 66.82332 1.000 43.93000 635 VAL C C 1
ATOM 2217 O O . VAL C 1 20 ? -43.02344 -5.93394 66.89995 1.000 43.07000 635 VAL C O 1
ATOM 2221 N N . ASN C 1 21 ? -45.21037 -6.26117 67.33684 1.000 44.51000 636 ASN C N 1
ATOM 2222 C CA . ASN C 1 21 ? -45.43489 -4.98449 68.01466 1.000 40.75000 636 ASN C CA 1
ATOM 2223 C C . ASN C 1 21 ? -46.12773 -5.27069 69.34472 1.000 43.89000 636 ASN C C 1
ATOM 2224 O O . ASN C 1 21 ? -47.35268 -5.43567 69.38453 1.000 40.61000 636 ASN C O 1
ATOM 2229 N N . THR C 1 22 ? -45.34477 -5.30567 70.43388 1.000 46.13000 637 THR C N 1
ATOM 2230 C CA . THR C 1 22 ? -45.83670 -5.71705 71.74716 1.000 43.00000 637 THR C CA 1
ATOM 2231 C C . THR C 1 22 ? -45.88739 -4.57461 72.75770 1.000 47.31000 637 THR C C 1
ATOM 2232 O O . THR C 1 22 ? -45.94486 -4.83110 73.96744 1.000 45.71000 637 THR C O 1
ATOM 2236 N N . THR C 1 23 ? -45.88323 -3.32200 72.29085 1.000 46.39000 638 THR C N 1
ATOM 2237 C CA . THR C 1 23 ? -45.92200 -2.15678 73.18149 1.000 45.98000 638 THR C CA 1
ATOM 2238 C C . THR C 1 23 ? -47.37928 -1.79551 73.48743 1.000 45.60000 638 THR C C 1
ATOM 2239 O O . THR C 1 23 ? -47.89202 -0.74314 73.11199 1.000 48.73000 638 THR C O 1
ATOM 2243 N N . ASN C 1 24 ? -48.04292 -2.70153 74.20299 1.000 44.31000 639 ASN C N 1
ATOM 2244 C CA . ASN C 1 24 ? -49.46485 -2.57777 74.51600 1.000 45.60000 639 ASN C CA 1
ATOM 2245 C C . ASN C 1 24 ? -49.76139 -3.45873 75.72209 1.000 47.86000 639 ASN C C 1
ATOM 2246 O O . ASN C 1 24 ? -48.92535 -4.26194 76.14805 1.000 49.95000 639 ASN C O 1
ATOM 2251 N N . GLN C 1 25 ? -50.95859 -3.29283 76.28029 1.000 48.74000 640 GLN C N 1
ATOM 2252 C CA . GLN C 1 25 ? -51.44131 -4.14123 77.37002 1.000 49.19000 640 GLN C CA 1
ATOM 2253 C C . GLN C 1 25 ? -52.75925 -4.81865 76.98564 1.000 51.02000 640 GLN C C 1
ATOM 2254 O O . GLN C 1 25 ? -53.67568 -4.96073 77.80312 1.000 49.40000 640 GLN C O 1
ATOM 2260 N N . ASP C 1 26 ? -52.85644 -5.25138 75.72274 1.000 46.92000 641 ASP C N 1
ATOM 2261 C CA . ASP C 1 26 ? -54.06445 -5.84389 75.15962 1.000 46.18000 641 ASP C CA 1
ATOM 2262 C C . ASP C 1 26 ? -53.98233 -7.36053 75.00378 1.000 45.09000 641 ASP C C 1
ATOM 2263 O O . ASP C 1 26 ? -54.77105 -7.93105 74.24740 1.000 46.22000 641 ASP C O 1
ATOM 2268 N N . GLY C 1 27 ? -53.03493 -8.01805 75.66639 1.000 43.86000 642 GLY C N 1
ATOM 2269 C CA . GLY C 1 27 ? -52.89095 -9.45495 75.53688 1.000 42.81000 642 GLY C CA 1
ATOM 2270 C C . GLY C 1 27 ? -54.00164 -10.22294 76.23545 1.000 45.42000 642 GLY C C 1
ATOM 2271 O O . GLY C 1 27 ? -54.79690 -9.67942 76.99517 1.000 44.46000 642 GLY C O 1
ATOM 2272 N N . LEU C 1 28 ? -54.08628 -11.52327 75.92993 1.000 43.17000 643 LEU C N 1
ATOM 2273 C CA . LEU C 1 28 ? -54.86807 -12.40933 76.78534 1.000 44.37000 643 LEU C CA 1
ATOM 2274 C C . LEU C 1 28 ? -54.37162 -12.30432 78.22770 1.000 46.29000 643 LEU C C 1
ATOM 2275 O O . LEU C 1 28 ? -55.16319 -12.22329 79.17001 1.000 46.61000 643 LEU C O 1
ATOM 2280 N N . GLN C 1 29 ? -53.05616 -12.29437 78.39808 1.000 47.30000 644 GLN C N 1
ATOM 2281 C CA . GLN C 1 29 ? -52.34397 -11.85804 79.58169 1.000 41.29000 644 GLN C CA 1
ATOM 2282 C C . GLN C 1 29 ? -51.24617 -10.92239 79.09537 1.000 43.84000 644 GLN C C 1
ATOM 2283 O O . GLN C 1 29 ? -50.65527 -11.15324 78.03983 1.000 46.15000 644 GLN C O 1
ATOM 2289 N N . GLY C 1 30 ? -50.99119 -9.85711 79.83237 1.000 41.86000 645 GLY C N 1
ATOM 2290 C CA . GLY C 1 30 ? -49.87025 -9.01239 79.47337 1.000 39.63000 645 GLY C CA 1
ATOM 2291 C C . GLY C 1 30 ? -50.05866 -8.34315 78.12643 1.000 43.33000 645 GLY C C 1
ATOM 2292 O O . GLY C 1 30 ? -51.11353 -7.77010 77.82273 1.000 40.67000 645 GLY C O 1
ATOM 2293 N N . SER C 1 31 ? -49.00941 -8.39361 77.31300 1.000 42.35000 646 SER C N 1
ATOM 2294 C CA . SER C 1 31 ? -49.01664 -7.77104 75.99881 1.000 43.80000 646 SER C CA 1
ATOM 2295 C C . SER C 1 31 ? -49.50530 -8.73343 74.91544 1.000 42.72000 646 SER C C 1
ATOM 2296 O O . SER C 1 31 ? -49.50130 -9.96079 75.06984 1.000 38.22000 646 SER C O 1
ATOM 2299 N N . ALA C 1 32 ? -49.91861 -8.14429 73.80277 1.000 40.90000 647 ALA C N 1
ATOM 2300 C CA . ALA C 1 32 ? -50.29586 -8.86897 72.60472 1.000 40.81000 647 ALA C CA 1
ATOM 2301 C C . ALA C 1 32 ? -49.34168 -8.47013 71.49544 1.000 40.90000 647 ALA C C 1
ATOM 2302 O O . ALA C 1 32 ? -48.63557 -7.46740 71.60478 1.000 43.35000 647 ALA C O 1
ATOM 2304 N N . ASN C 1 33 ? -49.30311 -9.26786 70.42931 1.000 39.51000 648 ASN C N 1
ATOM 2305 C CA . ASN C 1 33 ? -48.75149 -8.77894 69.17453 1.000 39.19000 648 ASN C CA 1
ATOM 2306 C C . ASN C 1 33 ? -49.86126 -8.01639 68.47091 1.000 39.87000 648 ASN C C 1
ATOM 2307 O O . ASN C 1 33 ? -50.85385 -8.61004 68.03573 1.000 40.72000 648 ASN C O 1
ATOM 2312 N N . LYS C 1 34 ? -49.71175 -6.69802 68.39433 1.000 40.49000 649 LYS C N 1
ATOM 2313 C CA . LYS C 1 34 ? -50.66039 -5.82947 67.69410 1.000 41.06000 649 LYS C CA 1
ATOM 2314 C C . LYS C 1 34 ? -50.37014 -5.94488 66.20041 1.000 41.28000 649 LYS C C 1
ATOM 2315 O O . LYS C 1 34 ? -49.37000 -5.41835 65.71534 1.000 42.99000 649 LYS C O 1
ATOM 2321 N N . LEU C 1 35 ? -51.22419 -6.67079 65.47203 1.000 38.86000 650 LEU C N 1
ATOM 2322 C CA . LEU C 1 35 ? -50.94330 -7.05079 64.09000 1.000 42.58000 650 LEU C CA 1
ATOM 2323 C C . LEU C 1 35 ? -51.48477 -5.98939 63.12917 1.000 45.07000 650 LEU C C 1
ATOM 2324 O O . LEU C 1 35 ? -52.70841 -5.76007 63.04031 1.000 46.33000 650 LEU C O 1
ATOM 2329 N N . ASN C 1 36 ? -50.56254 -5.33380 62.42641 1.000 46.21000 651 ASN C N 1
ATOM 2330 C CA . ASN C 1 36 ? -50.85256 -4.41803 61.32415 1.000 44.68000 651 ASN C CA 1
ATOM 2331 C C . ASN C 1 36 ? -50.08423 -4.94549 60.13280 1.000 40.32000 651 ASN C C 1
ATOM 2332 O O . ASN C 1 36 ? -48.86938 -4.77469 60.06802 1.000 43.56000 651 ASN C O 1
ATOM 2337 N N . GLY C 1 37 ? -50.77459 -5.59703 59.21203 1.000 43.91000 652 GLY C N 1
ATOM 2338 C CA . GLY C 1 37 ? -50.13342 -6.16140 58.03782 1.000 40.12000 652 GLY C CA 1
ATOM 2339 C C . GLY C 1 37 ? -49.88771 -7.66224 58.18902 1.000 43.70000 652 GLY C C 1
ATOM 2340 O O . GLY C 1 37 ? -50.80477 -8.42166 58.48438 1.000 44.79000 652 GLY C O 1
ATOM 2341 N N . GLU C 1 38 ? -48.64448 -8.07769 57.98410 1.000 43.56000 653 GLU C N 1
ATOM 2342 C CA . GLU C 1 38 ? -48.28512 -9.48502 57.96181 1.000 41.04000 653 GLU C CA 1
ATOM 2343 C C . GLU C 1 38 ? -47.25402 -9.79502 59.04838 1.000 40.89000 653 GLU C C 1
ATOM 2344 O O . GLU C 1 38 ? -46.34001 -9.00015 59.30046 1.000 44.24000 653 GLU C O 1
ATOM 2350 N N . THR C 1 39 ? -47.43004 -10.93011 59.72705 1.000 38.24000 654 THR C N 1
ATOM 2351 C CA . THR C 1 39 ? -46.41967 -11.48234 60.62536 1.000 37.64000 654 THR C CA 1
ATOM 2352 C C . THR C 1 39 ? -46.07696 -12.90660 60.18967 1.000 36.94000 654 THR C C 1
ATOM 2353 O O . THR C 1 39 ? -46.97312 -13.71726 59.90684 1.000 36.24000 654 THR C O 1
ATOM 2357 N N . LYS C 1 40 ? -44.77654 -13.20420 60.11957 1.000 35.61000 655 LYS C N 1
ATOM 2358 C CA . LYS C 1 40 ? -44.29611 -14.39510 59.42472 1.000 35.94000 655 LYS C CA 1
ATOM 2359 C C . LYS C 1 40 ? -43.13472 -15.06275 60.16528 1.000 37.47000 655 LYS C C 1
ATOM 2360 O O . LYS C 1 40 ? -42.27055 -14.38826 60.74197 1.000 37.30000 655 LYS C O 1
ATOM 2366 N N . ILE C 1 41 ? -43.09721 -16.39425 60.12581 1.000 35.57000 656 ILE C N 1
ATOM 2367 C CA . ILE C 1 41 ? -41.95620 -17.14070 60.65126 1.000 36.18000 656 ILE C CA 1
ATOM 2368 C C . ILE C 1 41 ? -41.58328 -18.25107 59.66785 1.000 35.27000 656 ILE C C 1
ATOM 2369 O O . ILE C 1 41 ? -42.44998 -18.84638 59.01613 1.000 33.38000 656 ILE C O 1
ATOM 2374 N N . LYS C 1 42 ? -40.28302 -18.48978 59.52775 1.000 33.64000 657 LYS C N 1
ATOM 2375 C CA . LYS C 1 42 ? -39.74083 -19.62422 58.78398 1.000 35.68000 657 LYS C CA 1
ATOM 2376 C C . LYS C 1 42 ? -39.03001 -20.53269 59.77913 1.000 36.50000 657 LYS C C 1
ATOM 2377 O O . LYS C 1 42 ? -38.06774 -20.11856 60.42040 1.000 37.48000 657 LYS C O 1
ATOM 2383 N N . ILE C 1 43 ? -39.52535 -21.74686 59.94688 1.000 35.07000 658 ILE C N 1
ATOM 2384 C CA . ILE C 1 43 ? -38.96631 -22.66764 60.92613 1.000 36.57000 658 ILE C CA 1
ATOM 2385 C C . ILE C 1 43 ? -38.24477 -23.76048 60.15109 1.000 36.41000 658 ILE C C 1
ATOM 2386 O O . ILE C 1 43 ? -38.88802 -24.48633 59.38549 1.000 36.33000 658 ILE C O 1
ATOM 2391 N N . PRO C 1 44 ? -36.92387 -23.87981 60.28485 1.000 36.80000 659 PRO C N 1
ATOM 2392 C CA . PRO C 1 44 ? -36.18269 -24.90472 59.53087 1.000 39.00000 659 PRO C CA 1
ATOM 2393 C C . PRO C 1 44 ? -36.62792 -26.30604 59.92940 1.000 36.74000 659 PRO C C 1
ATOM 2394 O O . PRO C 1 44 ? -36.94946 -26.57072 61.08980 1.000 33.94000 659 PRO C O 1
ATOM 2398 N N . MET C 1 45 ? -36.65382 -27.20405 58.94525 1.000 36.88000 660 MET C N 1
ATOM 2399 C CA . MET C 1 45 ? -36.96165 -28.59220 59.24811 1.000 39.24000 660 MET C CA 1
ATOM 2400 C C . MET C 1 45 ? -35.99810 -29.17797 60.27248 1.000 38.48000 660 MET C C 1
ATOM 2401 O O . MET C 1 45 ? -36.37940 -30.09116 61.01383 1.000 40.09000 660 MET C O 1
ATOM 2406 N N . SER C 1 46 ? -34.78299 -28.63823 60.37635 1.000 37.45000 661 SER C N 1
ATOM 2407 C CA . SER C 1 46 ? -33.84660 -29.14663 61.36746 1.000 39.69000 661 SER C CA 1
ATOM 2408 C C . SER C 1 46 ? -34.35941 -28.94796 62.78682 1.000 39.30000 661 SER C C 1
ATOM 2409 O O . SER C 1 46 ? -33.87245 -29.60827 63.70179 1.000 37.86000 661 SER C O 1
ATOM 2412 N N . GLU C 1 47 ? -35.33888 -28.06596 62.98832 1.000 39.34000 662 GLU C N 1
ATOM 2413 C CA . GLU C 1 47 ? -35.93542 -27.81926 64.29635 1.000 37.82000 662 GLU C CA 1
ATOM 2414 C C . GLU C 1 47 ? -37.27695 -28.53344 64.49615 1.000 37.95000 662 GLU C C 1
ATOM 2415 O O . GLU C 1 47 ? -37.98684 -28.23499 65.45755 1.000 38.66000 662 GLU C O 1
ATOM 2421 N N . LEU C 1 48 ? -37.64795 -29.45163 63.61367 1.000 38.31000 663 LEU C N 1
ATOM 2422 C CA . LEU C 1 48 ? -38.92641 -30.14095 63.70444 1.000 38.16000 663 LEU C CA 1
ATOM 2423 C C . LEU C 1 48 ? -38.72171 -31.63071 63.47883 1.000 39.55000 663 LEU C C 1
ATOM 2424 O O . LEU C 1 48 ? -37.65533 -32.08147 63.06742 1.000 42.95000 663 LEU C O 1
ATOM 2429 N N . LYS C 1 49 ? -39.76620 -32.38906 63.72911 1.000 43.58000 664 LYS C N 1
ATOM 2430 C CA . LYS C 1 49 ? -39.65372 -33.81921 63.50714 1.000 43.69000 664 LYS C CA 1
ATOM 2431 C C . LYS C 1 49 ? -40.22915 -34.20047 62.14657 1.000 42.12000 664 LYS C C 1
ATOM 2432 O O . LYS C 1 49 ? -41.20855 -33.60498 61.69901 1.000 37.83000 664 LYS C O 1
ATOM 2438 N N . PRO C 1 50 ? -39.62691 -35.17691 61.47638 1.000 40.58000 665 PRO C N 1
ATOM 2439 C CA . PRO C 1 50 ? -40.09857 -35.57118 60.14875 1.000 40.46000 665 PRO C CA 1
ATOM 2440 C C . PRO C 1 50 ? -41.38434 -36.37711 60.22183 1.000 39.94000 665 PRO C C 1
ATOM 2441 O O . PRO C 1 50 ? -41.68266 -37.01782 61.22954 1.000 40.22000 665 PRO C O 1
ATOM 2445 N N . TYR C 1 51 ? -42.15527 -36.31180 59.13185 1.000 41.98000 666 TYR C N 1
ATOM 2446 C CA . TYR C 1 51 ? -43.40196 -37.08050 58.96498 1.000 40.92000 666 TYR C CA 1
ATOM 2447 C C . TYR C 1 51 ? -44.26296 -37.00380 60.21229 1.000 38.25000 666 TYR C C 1
ATOM 2448 O O . TYR C 1 51 ? -44.71745 -38.01074 60.75534 1.000 40.95000 666 TYR C O 1
ATOM 2457 N N . LYS C 1 52 ? -44.49882 -35.77603 60.65390 1.000 38.24000 667 LYS C N 1
ATOM 2458 C CA . LYS C 1 52 ? -45.20851 -35.51551 61.89344 1.000 39.52000 667 LYS C CA 1
ATOM 2459 C C . LYS C 1 52 ? -46.39686 -34.59145 61.63543 1.000 39.98000 667 LYS C C 1
ATOM 2460 O O . LYS C 1 52 ? -46.36182 -33.73490 60.74538 1.000 40.17000 667 LYS C O 1
ATOM 2466 N N . ARG C 1 53 ? -47.45325 -34.77352 62.41972 1.000 40.73000 668 ARG C N 1
ATOM 2467 C CA . ARG C 1 53 ? -48.60485 -33.87807 62.40758 1.000 42.47000 668 ARG C CA 1
ATOM 2468 C C . ARG C 1 53 ? -48.43881 -32.83608 63.51271 1.000 42.73000 668 ARG C C 1
ATOM 2469 O O . ARG C 1 53 ? -48.07351 -33.17333 64.64256 1.000 40.60000 668 ARG C O 1
ATOM 2477 N N . TYR C 1 54 ? -48.66906 -31.56778 63.16969 1.000 39.54000 669 TYR C N 1
ATOM 2478 C CA . TYR C 1 54 ? -48.54404 -30.47131 64.11746 1.000 39.32000 669 TYR C CA 1
ATOM 2479 C C . TYR C 1 54 ? -49.81141 -29.63126 64.10908 1.000 40.84000 669 TYR C C 1
ATOM 2480 O O . TYR C 1 54 ? -50.60347 -29.66031 63.15674 1.000 40.92000 669 TYR C O 1
ATOM 2489 N N . VAL C 1 55 ? -49.97205 -28.84501 65.17069 1.000 36.37000 670 VAL C N 1
ATOM 2490 C CA . VAL C 1 55 ? -51.05320 -27.88187 65.26420 1.000 38.29000 670 VAL C CA 1
ATOM 2491 C C . VAL C 1 55 ? -50.46698 -26.51368 65.59992 1.000 37.95000 670 VAL C C 1
ATOM 2492 O O . VAL C 1 55 ? -49.74955 -26.36693 66.60113 1.000 35.63000 670 VAL C O 1
ATOM 2496 N N . PHE C 1 56 ? -50.78012 -25.52166 64.76184 1.000 37.26000 671 PHE C N 1
ATOM 2497 C CA . PHE C 1 56 ? -50.48981 -24.11796 65.02970 1.000 35.42000 671 PHE C CA 1
ATOM 2498 C C . PHE C 1 56 ? -51.73135 -23.49942 65.64199 1.000 34.26000 671 PHE C C 1
ATOM 2499 O O . PHE C 1 56 ? -52.77737 -23.42481 64.99028 1.000 32.98000 671 PHE C O 1
ATOM 2507 N N . SER C 1 57 ? -51.62066 -23.06654 66.88969 1.000 36.17000 672 SER C N 1
ATOM 2508 C CA . SER C 1 57 ? -52.76166 -22.48522 67.58415 1.000 40.90000 672 SER C CA 1
ATOM 2509 C C . SER C 1 57 ? -52.38590 -21.13737 68.19953 1.000 35.91000 672 SER C C 1
ATOM 2510 O O . SER C 1 57 ? -51.22957 -20.70856 68.18848 1.000 34.18000 672 SER C O 1
ATOM 2513 N N . GLY C 1 58 ? -53.40131 -20.48000 68.74072 1.000 37.42000 673 GLY C N 1
ATOM 2514 C CA . GLY C 1 58 ? -53.24577 -19.15047 69.28880 1.000 36.56000 673 GLY C CA 1
ATOM 2515 C C . GLY C 1 58 ? -54.60341 -18.53433 69.55425 1.000 36.52000 673 GLY C C 1
ATOM 2516 O O . GLY C 1 58 ? -55.63961 -19.19013 69.42990 1.000 36.79000 673 GLY C O 1
ATOM 2517 N N . TYR C 1 59 ? -54.57162 -17.25736 69.90837 1.000 34.39000 674 TYR C N 1
ATOM 2518 C CA . TYR C 1 59 ? -55.75646 -16.49256 70.26210 1.000 37.66000 674 TYR C CA 1
ATOM 2519 C C . TYR C 1 59 ? -55.75154 -15.18731 69.49188 1.000 36.19000 674 TYR C C 1
ATOM 2520 O O . TYR C 1 59 ? -54.71129 -14.53867 69.36060 1.000 33.88000 674 TYR C O 1
ATOM 2529 N N . SER C 1 60 ? -56.91580 -14.79473 69.00122 1.000 35.49000 675 SER C N 1
ATOM 2530 C CA . SER C 1 60 ? -57.02710 -13.55431 68.25311 1.000 35.99000 675 SER C CA 1
ATOM 2531 C C . SER C 1 60 ? -58.25943 -12.79083 68.71557 1.000 37.60000 675 SER C C 1
ATOM 2532 O O . SER C 1 60 ? -59.20644 -13.36320 69.26672 1.000 37.72000 675 SER C O 1
ATOM 2535 N N . LYS C 1 61 ? -58.23330 -11.48091 68.48088 1.000 37.93000 676 LYS C N 1
ATOM 2536 C CA . LYS C 1 61 ? -59.40752 -10.64975 68.69596 1.000 38.88000 676 LYS C CA 1
ATOM 2537 C C . LYS C 1 61 ? -59.31422 -9.39796 67.83247 1.000 40.57000 676 LYS C C 1
ATOM 2538 O O . LYS C 1 61 ? -58.25243 -9.03930 67.31871 1.000 40.66000 676 LYS C O 1
ATOM 2544 N N . ASP C 1 62 ? -60.46441 -8.75325 67.66622 1.000 41.36000 677 ASP C N 1
ATOM 2545 C CA . ASP C 1 62 ? -60.55630 -7.43807 67.04409 1.000 44.13000 677 ASP C CA 1
ATOM 2546 C C . ASP C 1 62 ? -61.65654 -6.72108 67.81055 1.000 45.41000 677 ASP C C 1
ATOM 2547 O O . ASP C 1 62 ? -62.84511 -7.01796 67.61722 1.000 46.51000 677 ASP C O 1
ATOM 2552 N N . PRO C 1 63 ? -61.30602 -5.80017 68.70891 1.000 46.18000 678 PRO C N 1
ATOM 2553 C CA . PRO C 1 63 ? -62.35321 -5.11445 69.48569 1.000 47.31000 678 PRO C CA 1
ATOM 2554 C C . PRO C 1 63 ? -63.37774 -4.38873 68.61493 1.000 47.66000 678 PRO C C 1
ATOM 2555 O O . PRO C 1 63 ? -64.53185 -4.24185 69.03246 1.000 46.90000 678 PRO C O 1
ATOM 2559 N N . LEU C 1 64 ? -63.01235 -3.98431 67.39775 1.000 48.19000 679 LEU C N 1
ATOM 2560 C CA . LEU C 1 64 ? -63.92766 -3.29445 66.49192 1.000 47.44000 679 LEU C CA 1
ATOM 2561 C C . LEU C 1 64 ? -64.68923 -4.24149 65.56032 1.000 49.78000 679 LEU C C 1
ATOM 2562 O O . LEU C 1 64 ? -65.54568 -3.77262 64.80156 1.000 49.66000 679 LEU C O 1
ATOM 2567 N N . THR C 1 65 ? -64.41737 -5.55785 65.63890 1.000 50.12000 680 THR C N 1
ATOM 2568 C CA . THR C 1 65 ? -64.92500 -6.63286 64.77214 1.000 49.13000 680 THR C CA 1
ATOM 2569 C C . THR C 1 65 ? -65.19275 -6.16965 63.34370 1.000 49.26000 680 THR C C 1
ATOM 2570 O O . THR C 1 65 ? -66.28763 -6.34687 62.80946 1.000 51.43000 680 THR C O 1
ATOM 2574 N N . SER C 1 66 ? -64.19210 -5.58007 62.70892 1.000 45.56000 681 SER C N 1
ATOM 2575 C CA . SER C 1 66 ? -64.34325 -5.16203 61.32523 1.000 50.35000 681 SER C CA 1
ATOM 2576 C C . SER C 1 66 ? -63.16081 -5.61550 60.46746 1.000 49.89000 681 SER C C 1
ATOM 2577 O O . SER C 1 66 ? -62.94468 -5.06423 59.38258 1.000 51.26000 681 SER C O 1
ATOM 2580 N N . ASN C 1 67 ? -62.38875 -6.60372 60.92996 1.000 46.14000 682 ASN C N 1
ATOM 2581 C CA . ASN C 1 67 ? -61.19610 -7.05665 60.22329 1.000 44.76000 682 ASN C CA 1
ATOM 2582 C C . ASN C 1 67 ? -61.15177 -8.57397 60.15152 1.000 44.03000 682 ASN C C 1
ATOM 2583 O O . ASN C 1 67 ? -61.89619 -9.28153 60.83278 1.000 44.55000 682 ASN C O 1
ATOM 2588 N N . SER C 1 68 ? -60.22697 -9.07031 59.33505 1.000 44.32000 683 SER C N 1
ATOM 2589 C CA . SER C 1 68 ? -60.09534 -10.49394 59.10251 1.000 40.16000 683 SER C CA 1
ATOM 2590 C C . SER C 1 68 ? -58.62257 -10.83257 58.93799 1.000 38.87000 683 SER C C 1
ATOM 2591 O O . SER C 1 68 ? -57.78981 -9.95882 58.70476 1.000 38.70000 683 SER C O 1
ATOM 2594 N N . ILE C 1 69 ? -58.30674 -12.12132 59.03265 1.000 39.19000 684 ILE C N 1
ATOM 2595 C CA . ILE C 1 69 ? -56.92882 -12.59858 58.95698 1.000 40.41000 684 ILE C CA 1
ATOM 2596 C C . ILE C 1 69 ? -56.85153 -13.79632 58.01167 1.000 38.44000 684 ILE C C 1
ATOM 2597 O O . ILE C 1 69 ? -57.73352 -14.66472 58.00095 1.000 36.54000 684 ILE C O 1
ATOM 2602 N N . ILE C 1 70 ? -55.80508 -13.82463 57.19736 1.000 37.57000 685 ILE C N 1
ATOM 2603 C CA . ILE C 1 70 ? -55.46792 -14.99072 56.39094 1.000 39.09000 685 ILE C CA 1
ATOM 2604 C C . ILE C 1 70 ? -54.34409 -15.72186 57.09677 1.000 34.37000 685 ILE C C 1
ATOM 2605 O O . ILE C 1 70 ? -53.33138 -15.10885 57.43685 1.000 35.39000 685 ILE C O 1
ATOM 2610 N N . VAL C 1 71 ? -54.50976 -17.02367 57.31821 1.000 34.99000 686 VAL C N 1
ATOM 2611 C CA . VAL C 1 71 ? -53.43487 -17.86320 57.84872 1.000 35.79000 686 VAL C CA 1
ATOM 2612 C C . VAL C 1 71 ? -52.91633 -18.74318 56.71469 1.000 38.05000 686 VAL C C 1
ATOM 2613 O O . VAL C 1 71 ? -53.67498 -19.52307 56.12136 1.000 36.64000 686 VAL C O 1
ATOM 2617 N N . LYS C 1 72 ? -51.62902 -18.61023 56.40831 1.000 33.50000 687 LYS C N 1
ATOM 2618 C CA . LYS C 1 72 ? -50.97456 -19.43385 55.40505 1.000 34.93000 687 LYS C CA 1
ATOM 2619 C C . LYS C 1 72 ? -49.92749 -20.30129 56.08137 1.000 36.28000 687 LYS C C 1
ATOM 2620 O O . LYS C 1 72 ? -49.08416 -19.80090 56.83031 1.000 34.26000 687 LYS C O 1
ATOM 2626 N N . ILE C 1 73 ? -50.00269 -21.59962 55.84319 1.000 34.31000 688 ILE C N 1
ATOM 2627 C CA . ILE C 1 73 ? -48.98911 -22.53065 56.30928 1.000 36.72000 688 ILE C CA 1
ATOM 2628 C C . ILE C 1 73 ? -48.43960 -23.25713 55.08977 1.000 37.22000 688 ILE C C 1
ATOM 2629 O O . ILE C 1 73 ? -49.20181 -23.82780 54.30036 1.000 38.86000 688 ILE C O 1
ATOM 2634 N N . LYS C 1 74 ? -47.12786 -23.15207 54.90039 1.000 38.87000 689 LYS C N 1
ATOM 2635 C CA . LYS C 1 74 ? -46.38647 -23.82115 53.83596 1.000 40.17000 689 LYS C CA 1
ATOM 2636 C C . LYS C 1 74 ? -45.64166 -24.96954 54.49647 1.000 40.28000 689 LYS C C 1
ATOM 2637 O O . LYS C 1 74 ? -44.61917 -24.75848 55.14474 1.000 39.78000 689 LYS C O 1
ATOM 2643 N N . ALA C 1 75 ? -46.17802 -26.17963 54.36648 1.000 37.16000 690 ALA C N 1
ATOM 2644 C CA . ALA C 1 75 ? -45.55342 -27.34902 54.96449 1.000 39.60000 690 ALA C CA 1
ATOM 2645 C C . ALA C 1 75 ? -45.63474 -28.49620 53.95158 1.000 42.54000 690 ALA C C 1
ATOM 2646 O O . A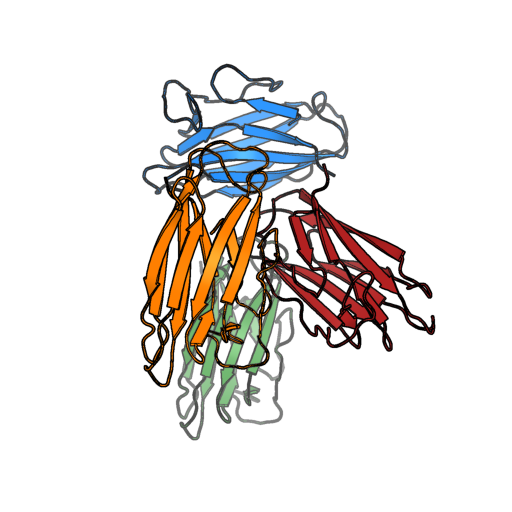LA C 1 75 ? -45.27253 -28.29186 52.79064 1.000 40.32000 690 ALA C O 1
ATOM 2648 N N . LYS C 1 76 ? -46.10332 -29.69096 54.34788 1.000 38.72000 691 LYS C N 1
ATOM 2649 C CA . LYS C 1 76 ? -46.34493 -30.73035 53.34939 1.000 44.17000 691 LYS C CA 1
ATOM 2650 C C . LYS C 1 76 ? -47.24336 -30.19948 52.23725 1.000 48.09000 691 LYS C C 1
ATOM 2651 O O . LYS C 1 76 ? -46.93677 -30.34214 51.04840 1.000 48.49000 691 LYS C O 1
ATOM 2657 N N . GLU C 1 77 ? -48.34970 -29.55854 52.61376 1.000 48.77000 692 GLU C N 1
ATOM 2658 C CA . GLU C 1 77 ? -49.18875 -28.79051 51.71092 1.000 45.46000 692 GLU C CA 1
ATOM 2659 C C . GLU C 1 77 ? -49.01001 -27.29716 51.96038 1.000 45.25000 692 GLU C C 1
ATOM 2660 O O . GLU C 1 77 ? -48.51768 -26.87572 53.00610 1.000 45.93000 692 GLU C O 1
ATOM 2666 N N . GLU C 1 78 ? -49.41550 -26.50157 50.97784 1.000 45.90000 693 GLU C N 1
ATOM 2667 C CA . GLU C 1 78 ? -49.38689 -25.04213 51.03020 1.000 47.47000 693 GLU C CA 1
ATOM 2668 C C . GLU C 1 78 ? -50.83036 -24.54459 51.07656 1.000 52.75000 693 GLU C C 1
ATOM 2669 O O . GLU C 1 78 ? -51.41007 -24.18732 50.05742 1.000 54.39000 693 GLU C O 1
ATOM 2675 N N . LYS C 1 79 ? -51.39863 -24.50228 52.28111 1.000 54.65000 694 LYS C N 1
ATOM 2676 C CA . LYS C 1 79 ? -52.80115 -24.18628 52.50967 1.000 51.01000 694 LYS C CA 1
ATOM 2677 C C . LYS C 1 79 ? -52.96978 -22.76424 53.04635 1.000 50.72000 694 LYS C C 1
ATOM 2678 O O . LYS C 1 79 ? -52.10608 -22.23162 53.74994 1.000 47.35000 694 LYS C O 1
ATOM 2684 N N . THR C 1 80 ? -54.09803 -22.15463 52.70656 1.000 48.11000 695 THR C N 1
ATOM 2685 C CA . THR C 1 80 ? -54.51588 -20.86725 53.24457 1.000 44.15000 695 THR C CA 1
ATOM 2686 C C . THR C 1 80 ? -55.86143 -21.02471 53.95844 1.000 44.75000 695 THR C C 1
ATOM 2687 O O . THR C 1 80 ? -56.71408 -21.79003 53.51929 1.000 43.32000 695 THR C O 1
ATOM 2691 N N . ASP C 1 81 ? -56.03961 -20.33835 55.08564 1.000 43.61000 696 ASP C N 1
ATOM 2692 C CA . ASP C 1 81 ? -57.28379 -20.37248 55.84295 1.000 41.12000 696 ASP C CA 1
ATOM 2693 C C . ASP C 1 81 ? -57.72636 -18.94738 56.16140 1.000 43.42000 696 ASP C C 1
ATOM 2694 O O . ASP C 1 81 ? -56.92790 -18.00651 56.13515 1.000 41.65000 696 ASP C O 1
ATOM 2699 N N . TYR C 1 82 ? -59.01396 -18.79231 56.47848 1.000 45.78000 697 TYR C N 1
ATOM 2700 C CA . TYR C 1 82 ? -59.60361 -17.47906 56.71543 1.000 43.94000 697 TYR C CA 1
ATOM 2701 C C . TYR C 1 82 ? -60.11694 -17.39905 58.14875 1.000 42.45000 697 TYR C C 1
ATOM 2702 O O . TYR C 1 82 ? -61.01017 -18.15377 58.54182 1.000 40.52000 697 TYR C O 1
ATOM 2711 N N . LEU C 1 83 ? -59.55730 -16.47216 58.91701 1.000 41.45000 698 LEU C N 1
ATOM 2712 C CA . LEU C 1 83 ? -59.81702 -16.34118 60.34434 1.000 39.55000 698 LEU C CA 1
ATOM 2713 C C . LEU C 1 83 ? -60.51912 -15.01256 60.60458 1.000 39.05000 698 LEU C C 1
ATOM 2714 O O . LEU C 1 83 ? -59.99347 -13.95060 60.25571 1.000 41.12000 698 LEU C O 1
ATOM 2719 N N . VAL C 1 84 ? -61.71376 -15.07285 61.18463 1.000 38.79000 699 VAL C N 1
ATOM 2720 C CA . VAL C 1 84 ? -62.44684 -13.86275 61.55708 1.000 41.32000 699 VAL C CA 1
ATOM 2721 C C . VAL C 1 84 ? -62.44149 -13.70190 63.07517 1.000 42.21000 699 VAL C C 1
ATOM 2722 O O . VAL C 1 84 ? -63.16660 -14.42557 63.77353 1.000 40.42000 699 VAL C O 1
ATOM 2726 N N . PRO C 1 85 ? -61.64266 -12.77615 63.62398 1.000 40.01000 700 PRO C N 1
ATOM 2727 C CA . PRO C 1 85 ? -61.61727 -12.58570 65.07997 1.000 39.45000 700 PRO C CA 1
ATOM 2728 C C . PRO C 1 85 ? -62.92647 -12.02895 65.61340 1.000 39.92000 700 PRO C C 1
ATOM 2729 O O . PRO C 1 85 ? -63.59280 -11.20671 64.97393 1.000 40.95000 700 PRO C O 1
ATOM 2733 N N . GLU C 1 86 ? -63.27800 -12.48296 66.81566 1.000 40.54000 701 GLU C N 1
ATOM 2734 C CA . GLU C 1 86 ? -64.37662 -11.91509 67.57772 1.000 41.45000 701 GLU C CA 1
ATOM 2735 C C . GLU C 1 86 ? -63.91896 -10.68874 68.37220 1.000 44.82000 701 GLU C C 1
ATOM 2736 O O . GLU C 1 86 ? -62.74914 -10.28354 68.35636 1.000 43.28000 701 GLU C O 1
ATOM 2742 N N . GLN C 1 87 ? -64.87916 -10.09353 69.07817 1.000 43.57000 702 GLN C N 1
ATOM 2743 C CA . GLN C 1 87 ? -64.61127 -8.90153 69.87095 1.000 47.81000 702 GLN C CA 1
ATOM 2744 C C . GLN C 1 87 ? -63.63011 -9.20267 70.99193 1.000 44.20000 702 GLN C C 1
ATOM 2745 O O . GLN C 1 87 ? -62.74490 -8.39778 71.28044 1.000 45.97000 702 GLN C O 1
ATOM 2751 N N . GLY C 1 88 ? -63.77362 -10.36102 71.63299 1.000 41.07000 703 GLY C N 1
ATOM 2752 C CA . GLY C 1 88 ? -62.85060 -10.81906 72.64145 1.000 38.73000 703 GLY C CA 1
ATOM 2753 C C . GLY C 1 88 ? -62.03491 -11.99370 72.11905 1.000 41.61000 703 GLY C C 1
ATOM 2754 O O . GLY C 1 88 ? -62.28985 -12.52975 71.04617 1.000 42.26000 703 GLY C O 1
ATOM 2755 N N . TYR C 1 89 ? -61.02785 -12.37242 72.90364 1.000 39.11000 704 TYR C N 1
ATOM 2756 C CA . TYR C 1 89 ? -60.11886 -13.43997 72.51268 1.000 37.90000 704 TYR C CA 1
ATOM 2757 C C . TYR C 1 89 ? -60.86024 -14.76955 72.36951 1.000 44.07000 704 TYR C C 1
ATOM 2758 O O . TYR C 1 89 ? -61.65205 -15.15058 73.24227 1.000 44.57000 704 TYR C O 1
ATOM 2767 N N . THR C 1 90 ? -60.61571 -15.46130 71.24701 1.000 37.95000 705 THR C N 1
ATOM 2768 C CA . THR C 1 90 ? -61.00960 -16.85275 71.05116 1.000 38.54000 705 THR C CA 1
ATOM 2769 C C . THR C 1 90 ? -59.84694 -17.61859 70.42807 1.000 38.36000 705 THR C C 1
ATOM 2770 O O . THR C 1 90 ? -58.99430 -17.05026 69.74603 1.000 38.07000 705 THR C O 1
ATOM 2774 N N . LYS C 1 91 ? -59.82493 -18.91784 70.67148 1.000 39.61000 706 LYS C N 1
ATOM 2775 C CA . LYS C 1 91 ? -58.73464 -19.75808 70.21220 1.000 39.80000 706 LYS C CA 1
ATOM 2776 C C . LYS C 1 91 ? -58.94932 -20.20477 68.76044 1.000 40.71000 706 LYS C C 1
ATOM 2777 O O . LYS C 1 91 ? -60.07277 -20.49358 68.34153 1.000 42.89000 706 LYS C O 1
ATOM 2783 N N . PHE C 1 92 ? -57.86069 -20.21574 67.98194 1.000 38.52000 707 PHE C N 1
ATOM 2784 C CA . PHE C 1 92 ? -57.83325 -20.74845 66.62303 1.000 37.84000 707 PHE C CA 1
ATOM 2785 C C . PHE C 1 92 ? -56.80779 -21.88147 66.54185 1.000 37.39000 707 PHE C C 1
ATOM 2786 O O . PHE C 1 92 ? -55.84939 -21.92248 67.32052 1.000 35.68000 707 PHE C O 1
ATOM 2794 N N . SER C 1 93 ? -57.00896 -22.79114 65.58560 1.000 37.54000 708 SER C N 1
ATOM 2795 C CA . SER C 1 93 ? -56.20657 -24.01304 65.46096 1.000 40.40000 708 SER C CA 1
ATOM 2796 C C . SER C 1 93 ? -56.11180 -24.44899 64.00664 1.000 40.22000 708 SER C C 1
ATOM 2797 O O . SER C 1 93 ? -57.13610 -24.62475 63.34360 1.000 40.55000 708 SER C O 1
ATOM 2800 N N . TYR C 1 94 ? -54.88853 -24.65324 63.52450 1.000 36.81000 709 TYR C N 1
ATOM 2801 C CA . TYR C 1 94 ? -54.68958 -25.07839 62.14806 1.000 38.78000 709 TYR C CA 1
ATOM 2802 C C . TYR C 1 94 ? -53.67829 -26.21086 62.10954 1.000 38.01000 709 TYR C C 1
ATOM 2803 O O . TYR C 1 94 ? -52.56745 -26.07479 62.62238 1.000 36.84000 709 TYR C O 1
ATOM 2812 N N . GLU C 1 95 ? -54.07472 -27.32447 61.50410 1.000 39.64000 710 GLU C N 1
ATOM 2813 C CA . GLU C 1 95 ? -53.21180 -28.48168 61.37248 1.000 37.11000 710 GLU C CA 1
ATOM 2814 C C . GLU C 1 95 ? -52.31210 -28.36610 60.14736 1.000 38.60000 710 GLU C C 1
ATOM 2815 O O . GLU C 1 95 ? -52.68654 -27.77271 59.13183 1.000 35.58000 710 GLU C O 1
ATOM 2821 N N . PHE C 1 96 ? -51.10432 -28.92102 60.27021 1.000 35.05000 711 PHE C N 1
ATOM 2822 C CA . PHE C 1 96 ? -50.15459 -29.02150 59.16662 1.000 35.97000 711 PHE C CA 1
ATOM 2823 C C . PHE C 1 96 ? -49.26770 -30.23345 59.41336 1.000 36.16000 711 PHE C C 1
ATOM 2824 O O . PHE C 1 96 ? -49.24180 -30.78867 60.51478 1.000 34.88000 711 PHE C O 1
ATOM 2832 N N . GLU C 1 97 ? -48.52956 -30.64496 58.37662 1.000 36.98000 712 GLU C N 1
ATOM 2833 C CA . GLU C 1 97 ? -47.66973 -31.81758 58.50424 1.000 39.70000 712 GLU C CA 1
ATOM 2834 C C . GLU C 1 97 ? -46.30167 -31.57657 57.88265 1.000 36.18000 712 GLU C C 1
ATOM 2835 O O . GLU C 1 97 ? -46.14369 -30.79280 56.93926 1.000 36.47000 712 GLU C O 1
ATOM 2841 N N . THR C 1 98 ? -45.31872 -32.28767 58.41230 1.000 32.69000 713 THR C N 1
ATOM 2842 C CA . THR C 1 98 ? -43.96737 -32.30976 57.87704 1.000 38.30000 713 THR C CA 1
ATOM 2843 C C . THR C 1 98 ? -43.73176 -33.59401 57.07886 1.000 41.02000 713 THR C C 1
ATOM 2844 O O . THR C 1 98 ? -44.41777 -34.60349 57.26024 1.000 41.24000 713 THR C O 1
ATOM 2848 N N . THR C 1 99 ? -42.74542 -33.54246 56.18237 1.000 42.21000 714 THR C N 1
ATOM 2849 C CA . THR C 1 99 ? -42.31182 -34.73891 55.46364 1.000 43.17000 714 THR C CA 1
ATOM 2850 C C . THR C 1 99 ? -40.87371 -34.99451 55.89005 1.000 45.70000 714 THR C C 1
ATOM 2851 O O . THR C 1 99 ? -40.62725 -35.19299 57.07714 1.000 42.49000 714 THR C O 1
ATOM 2855 N N . GLU C 1 100 ? -39.91964 -34.98682 54.95797 1.000 45.22000 715 GLU C N 1
ATOM 2856 C CA . GLU C 1 100 ? -38.53290 -35.28294 55.29681 1.000 47.61000 715 GLU C CA 1
ATOM 2857 C C . GLU C 1 100 ? -37.90332 -34.17120 56.13402 1.000 45.32000 715 GLU C C 1
ATOM 2858 O O . GLU C 1 100 ? -38.23168 -32.98519 55.99838 1.000 48.52000 715 GLU C O 1
ATOM 2864 N N . LYS C 1 101 ? -36.96206 -34.57627 56.98925 1.000 43.03000 716 LYS C N 1
ATOM 2865 C CA . LYS C 1 101 ? -36.12890 -33.65594 57.76514 1.000 45.96000 716 LYS C CA 1
ATOM 2866 C C . LYS C 1 101 ? -34.92643 -33.23972 56.91678 1.000 44.34000 716 LYS C C 1
ATOM 2867 O O . LYS C 1 101 ? -33.80479 -33.68853 57.10975 1.000 48.46000 716 LYS C O 1
ATOM 2873 N N . ASP C 1 102 ? -35.17226 -32.35621 55.95407 1.000 46.45000 717 ASP C N 1
ATOM 2874 C CA . ASP C 1 102 ? -34.15345 -31.87516 55.03819 1.000 47.11000 717 ASP C CA 1
ATOM 2875 C C . ASP C 1 102 ? -33.82336 -30.41313 55.37569 1.000 47.60000 717 ASP C C 1
ATOM 2876 O O . ASP C 1 102 ? -34.03319 -29.98124 56.52260 1.000 44.44000 717 ASP C O 1
ATOM 2881 N N . SER C 1 103 ? -33.33282 -29.65708 54.39376 1.000 45.13000 718 SER C N 1
ATOM 2882 C CA . SER C 1 103 ? -32.91876 -28.28045 54.61960 1.000 47.78000 718 SER C CA 1
ATOM 2883 C C . SER C 1 103 ? -34.01677 -27.25216 54.32310 1.000 48.69000 718 SER C C 1
ATOM 2884 O O . SER C 1 103 ? -33.74855 -26.05034 54.36421 1.000 47.59000 718 SER C O 1
ATOM 2887 N N . SER C 1 104 ? -35.24349 -27.68150 54.05741 1.000 49.71000 719 SER C N 1
ATOM 2888 C CA . SER C 1 104 ? -36.28668 -26.70538 53.78408 1.000 47.16000 719 SER C CA 1
ATOM 2889 C C . SER C 1 104 ? -36.86400 -26.14964 55.08968 1.000 48.95000 719 SER C C 1
ATOM 2890 O O . SER C 1 104 ? -36.52437 -26.58634 56.19947 1.000 45.26000 719 SER C O 1
ATOM 2893 N N . ASN C 1 105 ? -37.74631 -25.16209 54.93788 1.000 46.99000 720 ASN C N 1
ATOM 2894 C CA . ASN C 1 105 ? -38.40206 -24.49339 56.04781 1.000 42.06000 720 ASN C CA 1
ATOM 2895 C C . ASN C 1 105 ? -39.91268 -24.66824 55.95180 1.000 44.05000 720 ASN C C 1
ATOM 2896 O O . ASN C 1 105 ? -40.49247 -24.69720 54.86267 1.000 44.22000 720 ASN C O 1
ATOM 2901 N N . ILE C 1 106 ? -40.52462 -24.77361 57.11173 1.000 43.01000 721 ILE C N 1
ATOM 2902 C CA . ILE C 1 106 ? -41.95399 -24.57469 57.31614 1.000 38.67000 721 ILE C CA 1
ATOM 2903 C C . ILE C 1 106 ? -42.20023 -23.07783 57.43005 1.000 39.05000 721 ILE C C 1
ATOM 2904 O O . ILE C 1 106 ? -41.41770 -22.35528 58.05747 1.000 41.16000 721 ILE C O 1
ATOM 2909 N N . GLU C 1 107 ? -43.25251 -22.58450 56.79581 1.000 38.86000 722 GLU C N 1
ATOM 2910 C CA . GLU C 1 107 ? -43.56403 -21.15912 56.83907 1.000 38.48000 722 GLU C CA 1
ATOM 2911 C C . GLU C 1 107 ? -44.97146 -20.95424 57.36603 1.000 34.24000 722 GLU C C 1
ATOM 2912 O O . GLU C 1 107 ? -45.91601 -21.59998 56.90829 1.000 34.24000 722 GLU C O 1
ATOM 2918 N N . ILE C 1 108 ? -45.10043 -20.07453 58.34195 1.000 33.62000 723 ILE C N 1
ATOM 2919 C CA . ILE C 1 108 ? -46.38715 -19.71771 58.91261 1.000 36.24000 723 ILE C CA 1
ATOM 2920 C C . ILE C 1 108 ? -46.52980 -18.20782 58.80308 1.000 35.59000 723 ILE C C 1
ATOM 2921 O O . ILE C 1 108 ? -45.63388 -17.46047 59.21910 1.000 33.95000 723 ILE C O 1
ATOM 2926 N N . THR C 1 109 ? -47.64233 -17.76916 58.21606 1.000 32.68000 724 THR C N 1
ATOM 2927 C CA . THR C 1 109 ? -47.87720 -16.36012 57.95752 1.000 35.08000 724 THR C CA 1
ATOM 2928 C C . THR C 1 109 ? -49.30445 -16.01158 58.32519 1.000 35.19000 724 THR C C 1
ATOM 2929 O O . THR C 1 109 ? -50.23835 -16.69758 57.90093 1.000 35.97000 724 THR C O 1
ATOM 2933 N N . LEU C 1 110 ? -49.46336 -14.93963 59.09429 1.000 34.47000 725 LEU C N 1
ATOM 2934 C CA . LEU C 1 110 ? -50.76520 -14.35768 59.39328 1.000 36.81000 725 LEU C CA 1
ATOM 2935 C C . LEU C 1 110 ? -50.80477 -12.95207 58.80834 1.000 38.36000 725 LEU C C 1
ATOM 2936 O O . LEU C 1 110 ? -49.92007 -12.13555 59.08414 1.000 38.71000 725 LEU C O 1
ATOM 2941 N N . ILE C 1 111 ? -51.81294 -12.67982 57.98404 1.000 37.82000 726 ILE C N 1
ATOM 2942 C CA . ILE C 1 111 ? -51.96946 -11.38852 57.32305 1.000 39.88000 726 ILE C CA 1
ATOM 2943 C C . ILE C 1 111 ? -53.33952 -10.85731 57.69000 1.000 40.58000 726 ILE C C 1
ATOM 2944 O O . ILE C 1 111 ? -54.35479 -11.50408 57.40342 1.000 41.69000 726 ILE C O 1
ATOM 2949 N N . GLY C 1 112 ? -53.37304 -9.70586 58.34665 1.000 35.04000 727 GLY C N 1
ATOM 2950 C CA . GLY C 1 112 ? -54.61706 -9.11426 58.79856 1.000 40.75000 727 GLY C CA 1
ATOM 2951 C C . GLY C 1 112 ? -54.92866 -7.81641 58.07741 1.000 36.03000 727 GLY C C 1
ATOM 2952 O O . GLY C 1 112 ? -54.02845 -7.12248 57.61861 1.000 40.71000 727 GLY C O 1
ATOM 2953 N N . SER C 1 113 ? -56.21035 -7.50119 57.96691 1.000 35.92000 728 SER C N 1
ATOM 2954 C CA . SER C 1 113 ? -56.62816 -6.14741 57.62541 1.000 38.71000 728 SER C CA 1
ATOM 2955 C C . SER C 1 113 ? -56.68971 -5.30356 58.89570 1.000 38.58000 728 SER C C 1
ATOM 2956 O O . SER C 1 113 ? -56.74777 -5.83221 60.00981 1.000 39.34000 728 SER C O 1
ATOM 2959 N N . GLY C 1 114 ? -56.63800 -3.98159 58.72245 1.000 39.74000 729 GLY C N 1
ATOM 2960 C CA . GLY C 1 114 ? -56.58326 -3.04370 59.83450 1.000 35.32000 729 GLY C CA 1
ATOM 2961 C C . GLY C 1 114 ? -55.75312 -3.46826 61.03154 1.000 39.40000 729 GLY C C 1
ATOM 2962 O O . GLY C 1 114 ? -54.57741 -3.81858 60.89709 1.000 40.00000 729 GLY C O 1
ATOM 2963 N N . THR C 1 115 ? -56.35563 -3.47980 62.21574 1.000 39.26000 730 THR C N 1
ATOM 2964 C CA . THR C 1 115 ? -55.62616 -3.77875 63.44455 1.000 40.09000 730 THR C CA 1
ATOM 2965 C C . THR C 1 115 ? -56.28226 -4.94377 64.17695 1.000 41.48000 730 THR C C 1
ATOM 2966 O O . THR C 1 115 ? -57.45562 -4.86517 64.55851 1.000 42.25000 730 THR C O 1
ATOM 2970 N N . THR C 1 116 ? -55.52151 -6.01374 64.38762 1.000 38.88000 731 THR C N 1
ATOM 2971 C CA . THR C 1 116 ? -55.97081 -7.14159 65.18910 1.000 38.35000 731 THR C CA 1
ATOM 2972 C C . THR C 1 116 ? -54.90534 -7.44397 66.24244 1.000 39.60000 731 THR C C 1
ATOM 2973 O O . THR C 1 116 ? -53.76740 -6.95961 66.16522 1.000 38.34000 731 THR C O 1
ATOM 2977 N N . TYR C 1 117 ? -55.27118 -8.25912 67.23354 1.000 38.24000 732 TYR C N 1
ATOM 2978 C CA . TYR C 1 117 ? -54.36996 -8.63044 68.32629 1.000 38.78000 732 TYR C CA 1
ATOM 2979 C C . TYR C 1 117 ? -54.18326 -10.13634 68.36161 1.000 35.38000 732 TYR C C 1
ATOM 2980 O O . TYR C 1 117 ? -55.16285 -10.88801 68.33446 1.000 38.60000 732 TYR C O 1
ATOM 2989 N N . LEU C 1 118 ? -52.93767 -10.57138 68.47457 1.000 36.04000 733 LEU C N 1
ATOM 2990 C CA . LEU C 1 118 ? -52.60025 -11.98406 68.58739 1.000 36.31000 733 LEU C CA 1
ATOM 2991 C C . LEU C 1 118 ? -51.90858 -12.25662 69.91929 1.000 37.16000 733 LEU C C 1
ATOM 2992 O O . LEU C 1 118 ? -51.07817 -11.46177 70.36195 1.000 35.35000 733 LEU C O 1
ATOM 2997 N N . ASP C 1 119 ? -52.20858 -13.40322 70.53547 1.000 35.23000 734 ASP C N 1
ATOM 2998 C CA . ASP C 1 119 ? -51.50234 -13.79283 71.75274 1.000 35.09000 734 ASP C CA 1
ATOM 2999 C C . ASP C 1 119 ? -51.33924 -15.31240 71.84705 1.000 34.16000 734 ASP C C 1
ATOM 3000 O O . ASP C 1 119 ? -52.11805 -16.07842 71.26921 1.000 32.45000 734 ASP C O 1
ATOM 3005 N N . ASN C 1 120 ? -50.30068 -15.73119 72.57530 1.000 33.14000 735 ASN C N 1
ATOM 3006 C CA . ASN C 1 120 ? -50.05415 -17.12674 72.95097 1.000 33.03000 735 ASN C CA 1
ATOM 3007 C C . ASN C 1 120 ? -50.05796 -18.05299 71.73176 1.000 36.97000 735 ASN C C 1
ATOM 3008 O O . ASN C 1 120 ? -50.81569 -19.02030 71.65834 1.000 35.80000 735 ASN C O 1
ATOM 3013 N N . LEU C 1 121 ? -49.18576 -17.73911 70.77239 1.000 35.97000 736 LEU C N 1
ATOM 3014 C CA . LEU C 1 121 ? -49.02041 -18.55519 69.57857 1.000 33.46000 736 LEU C CA 1
ATOM 3015 C C . LEU C 1 121 ? -48.17070 -19.77621 69.90573 1.000 37.42000 736 LEU C C 1
ATOM 3016 O O . LEU C 1 121 ? -47.05869 -19.64273 70.43021 1.000 37.05000 736 LEU C O 1
ATOM 3021 N N . SER C 1 122 ? -48.68096 -20.96303 69.56451 1.000 35.73000 737 SER C N 1
ATOM 3022 C CA . SER C 1 122 ? -48.00831 -22.21930 69.85700 1.000 37.47000 737 SER C CA 1
ATOM 3023 C C . SER C 1 122 ? -47.98979 -23.13254 68.63499 1.000 37.43000 737 SER C C 1
ATOM 3024 O O . SER C 1 122 ? -48.81114 -23.01605 67.72295 1.000 36.42000 737 SER C O 1
ATOM 3027 N N . ILE C 1 123 ? -47.00346 -24.03106 68.64454 1.000 38.24000 738 ILE C N 1
ATOM 3028 C CA . ILE C 1 123 ? -46.89745 -25.17689 67.75279 1.000 37.93000 738 ILE C CA 1
ATOM 3029 C C . ILE C 1 123 ? -46.80293 -26.42599 68.62942 1.000 40.25000 738 ILE C C 1
ATOM 3030 O O . ILE C 1 123 ? -45.92959 -26.51949 69.49705 1.000 39.95000 738 ILE C O 1
ATOM 3035 N N . THR C 1 124 ? -47.71316 -27.36985 68.41671 1.000 40.14000 739 THR C N 1
ATOM 3036 C CA . THR C 1 124 ? -47.81924 -28.57609 69.22626 1.000 38.83000 739 THR C CA 1
ATOM 3037 C C . THR C 1 124 ? -47.85279 -29.77735 68.29245 1.000 39.05000 739 THR C C 1
ATOM 3038 O O . THR C 1 124 ? -48.61381 -29.78817 67.31663 1.000 39.82000 739 THR C O 1
ATOM 3042 N N . GLU C 1 125 ? -47.01366 -30.76843 68.55863 1.000 40.88000 740 GLU C N 1
ATOM 3043 C CA . GLU C 1 125 ? -47.05397 -31.98340 67.75208 1.000 48.06000 740 GLU C CA 1
ATOM 3044 C C . GLU C 1 125 ? -48.18964 -32.87370 68.24866 1.000 47.74000 740 GLU C C 1
ATOM 3045 O O . GLU C 1 125 ? -48.52999 -32.85741 69.42874 1.000 49.52000 740 GLU C O 1
ATOM 3051 N N . LEU C 1 126 ? -48.84106 -33.56224 67.32088 1.000 52.99000 741 LEU C N 1
ATOM 3052 C CA . LEU C 1 126 ? -49.89443 -34.52917 67.61396 1.000 56.16000 741 LEU C CA 1
ATOM 3053 C C . LEU C 1 126 ? -49.33201 -35.94398 67.52447 1.000 63.10000 741 LEU C C 1
ATOM 3054 O O . LEU C 1 126 ? -48.39519 -36.20896 66.75981 1.000 63.55000 741 LEU C O 1
ATOM 3059 N N . ASN C 1 127 ? -49.91455 -36.85761 68.30330 1.000 67.99000 742 ASN C N 1
ATOM 3060 C CA . ASN C 1 127 ? -49.46402 -38.26136 68.30213 1.000 64.24000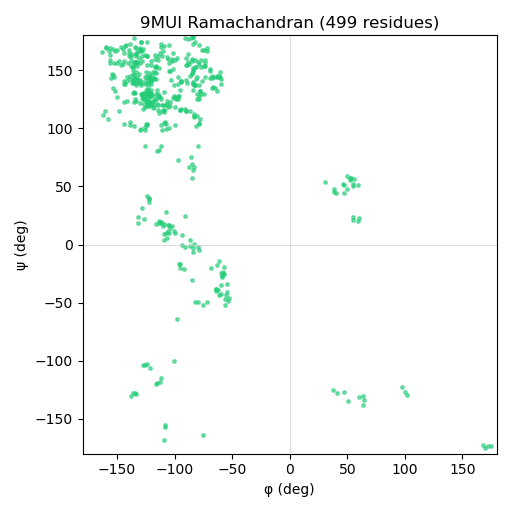 742 ASN C CA 1
ATOM 3061 C C . ASN C 1 127 ? -50.62963 -39.26046 68.18853 1.000 60.22000 742 ASN C C 1
ATOM 3062 O O . ASN C 1 127 ? -51.47620 -39.37117 69.08588 1.000 67.32000 742 ASN C O 1
ATOM 3067 N N . PRO D 1 1 ? -26.77902 -26.10571 24.48126 1.000 46.16000 616 PRO D N 1
ATOM 3068 C CA . PRO D 1 1 ? -27.41874 -25.28480 25.52311 1.000 42.04000 616 PRO D CA 1
ATOM 3069 C C . PRO D 1 1 ? -28.88381 -25.64003 25.74078 1.000 43.21000 616 PRO D C 1
ATOM 3070 O O . PRO D 1 1 ? -29.65408 -25.68788 24.80977 1.000 46.51000 616 PRO D O 1
ATOM 3074 N N . THR D 1 2 ? -29.24214 -25.93926 26.98555 1.000 42.62000 617 THR D N 1
ATOM 3075 C CA . THR D 1 2 ? -30.62958 -26.22622 27.31185 1.000 40.83000 617 THR D CA 1
ATOM 3076 C C . THR D 1 2 ? -31.48268 -24.95995 27.25819 1.000 44.46000 617 THR D C 1
ATOM 3077 O O . THR D 1 2 ? -32.55792 -24.96188 26.65698 1.000 46.24000 617 THR D O 1
ATOM 3081 N N . TYR D 1 3 ? -31.03181 -23.86905 27.90744 1.000 45.17000 618 TYR D N 1
ATOM 3082 C CA . TYR D 1 3 ? -31.73317 -22.58679 27.89052 1.000 38.40000 618 TYR D CA 1
ATOM 3083 C C . TYR D 1 3 ? -30.78113 -21.50851 27.41977 1.000 40.85000 618 TYR D C 1
ATOM 3084 O O . TYR D 1 3 ? -29.57936 -21.54882 27.71027 1.000 41.15000 618 TYR D O 1
ATOM 3093 N N . PHE D 1 4 ? -31.32557 -20.55898 26.66666 1.000 37.15000 619 PHE D N 1
ATOM 3094 C CA . PHE D 1 4 ? -30.53995 -19.49873 26.06572 1.000 36.14000 619 PHE D CA 1
ATOM 3095 C C . PHE D 1 4 ? -31.43758 -18.28690 25.86466 1.000 38.83000 619 PHE D C 1
ATOM 3096 O O . PHE D 1 4 ? -32.63863 -18.42120 25.62409 1.000 36.97000 619 PHE D O 1
ATOM 3104 N N . THR D 1 5 ? -30.84945 -17.10476 26.00889 1.000 35.71000 620 THR D N 1
ATOM 3105 C CA . THR D 1 5 ? -31.48276 -15.88422 25.55783 1.000 39.84000 620 THR D CA 1
ATOM 3106 C C . THR D 1 5 ? -30.39254 -14.97113 25.02232 1.000 39.88000 620 THR D C 1
ATOM 3107 O O . THR D 1 5 ? -29.28720 -14.91222 25.56894 1.000 40.75000 620 THR D O 1
ATOM 3111 N N . ASN D 1 6 ? -30.70611 -14.28322 23.93185 1.000 39.02000 621 ASN D N 1
ATOM 3112 C CA . ASN D 1 6 ? -29.82208 -13.27877 23.36559 1.000 41.48000 621 ASN D CA 1
ATOM 3113 C C . ASN D 1 6 ? -30.33738 -11.86361 23.61459 1.000 41.08000 621 ASN D C 1
ATOM 3114 O O . ASN D 1 6 ? -29.74472 -10.90284 23.11412 1.000 40.65000 621 ASN D O 1
ATOM 3119 N N . PHE D 1 7 ? -31.42142 -11.71805 24.39109 1.000 41.62000 622 PHE D N 1
ATOM 3120 C CA . PHE D 1 7 ? -32.04073 -10.42740 24.71114 1.000 40.44000 622 PHE D CA 1
ATOM 3121 C C . PHE D 1 7 ? -32.50507 -9.68721 23.45335 1.000 43.00000 622 PHE D C 1
ATOM 3122 O O . PHE D 1 7 ? -32.69366 -8.46857 23.47824 1.000 44.13000 622 PHE D O 1
ATOM 3130 N N . ASP D 1 8 ? -32.68473 -10.43691 22.35723 1.000 43.47000 623 ASP D N 1
ATOM 3131 C CA . ASP D 1 8 ? -33.13726 -9.91383 21.08103 1.000 40.45000 623 ASP D CA 1
ATOM 3132 C C . ASP D 1 8 ? -34.37663 -10.71167 20.70213 1.000 42.98000 623 ASP D C 1
ATOM 3133 O O . ASP D 1 8 ? -35.44008 -10.52816 21.30268 1.000 48.99000 623 ASP D O 1
ATOM 3138 N N . ASP D 1 9 ? -34.26130 -11.65494 19.78485 1.000 48.01000 624 ASP D N 1
ATOM 3139 C CA . ASP D 1 9 ? -35.40183 -12.41633 19.32042 1.000 46.42000 624 ASP D CA 1
ATOM 3140 C C . ASP D 1 9 ? -35.59302 -13.74466 20.03414 1.000 47.66000 624 ASP D C 1
ATOM 3141 O O . ASP D 1 9 ? -36.70204 -14.28315 19.98624 1.000 50.48000 624 ASP D O 1
ATOM 3146 N N . TYR D 1 10 ? -34.56267 -14.30449 20.68127 1.000 47.51000 625 TYR D N 1
ATOM 3147 C CA . TYR D 1 10 ? -34.64474 -15.66571 21.21200 1.000 45.72000 625 TYR D CA 1
ATOM 3148 C C . TYR D 1 10 ? -34.56539 -15.72555 22.74515 1.000 41.93000 625 TYR D C 1
ATOM 3149 O O . TYR D 1 10 ? -33.67683 -15.13144 23.36179 1.000 39.73000 625 TYR D O 1
ATOM 3158 N N . ASN D 1 11 ? -35.47744 -16.48715 23.34772 1.000 40.58000 626 ASN D N 1
ATOM 3159 C CA . ASN D 1 11 ? -35.42073 -16.78120 24.77861 1.000 41.30000 626 ASN D CA 1
ATOM 3160 C C . ASN D 1 11 ? -36.30536 -17.99528 25.03218 1.000 39.22000 626 ASN D C 1
ATOM 3161 O O . ASN D 1 11 ? -37.52869 -17.87666 24.96006 1.000 42.12000 626 ASN D O 1
ATOM 3166 N N . ASN D 1 12 ? -35.70102 -19.13399 25.38925 1.000 38.53000 627 ASN D N 1
ATOM 3167 C CA . ASN D 1 12 ? -36.46928 -20.31939 25.76672 1.000 40.50000 627 ASN D CA 1
ATOM 3168 C C . ASN D 1 12 ? -36.39468 -20.64035 27.26411 1.000 42.78000 627 ASN D C 1
ATOM 3169 O O . ASN D 1 12 ? -36.74059 -21.75778 27.67293 1.000 38.76000 627 ASN D O 1
ATOM 3174 N N . TYR D 1 13 ? -35.99366 -19.67893 28.09574 1.000 38.87000 628 TYR D N 1
ATOM 3175 C CA . TYR D 1 13 ? -36.00505 -19.91631 29.53297 1.000 39.92000 628 TYR D CA 1
ATOM 3176 C C . TYR D 1 13 ? -37.42828 -20.20080 30.01041 1.000 39.50000 628 TYR D C 1
ATOM 3177 O O . TYR D 1 13 ? -38.38463 -19.62228 29.49243 1.000 39.95000 628 TYR D O 1
ATOM 3186 N N . PRO D 1 14 ? -37.60785 -21.08099 30.99507 1.000 41.70000 629 PRO D N 1
ATOM 3187 C CA . PRO D 1 14 ? -38.95677 -21.39884 31.48472 1.000 39.64000 629 PRO D CA 1
ATOM 3188 C C . PRO D 1 14 ? -39.48139 -20.47581 32.56890 1.000 41.77000 629 PRO D C 1
ATOM 3189 O O . PRO D 1 14 ? -40.56070 -20.75032 33.10495 1.000 43.92000 629 PRO D O 1
ATOM 3193 N N . SER D 1 15 ? -38.72342 -19.43910 32.92241 1.000 40.55000 630 SER D N 1
ATOM 3194 C CA . SER D 1 15 ? -39.12253 -18.40912 33.87482 1.000 42.67000 630 SER D CA 1
ATOM 3195 C C . SER D 1 15 ? -38.49848 -17.10278 33.41258 1.000 42.04000 630 SER D C 1
ATOM 3196 O O . SER D 1 15 ? -37.64044 -17.08290 32.52670 1.000 39.84000 630 SER D O 1
ATOM 3199 N N . THR D 1 16 ? -38.91596 -16.00468 34.02394 1.000 41.23000 631 THR D N 1
ATOM 3200 C CA . THR D 1 16 ? -38.46068 -14.71055 33.55988 1.000 40.63000 631 THR D CA 1
ATOM 3201 C C . THR D 1 16 ? -37.24255 -14.27020 34.35074 1.000 38.69000 631 THR D C 1
ATOM 3202 O O . THR D 1 16 ? -37.11340 -14.53824 35.54832 1.000 38.33000 631 THR D O 1
ATOM 3206 N N . TRP D 1 17 ? -36.31539 -13.66196 33.64879 1.000 40.23000 632 TRP D N 1
ATOM 3207 C CA . TRP D 1 17 ? -35.25477 -12.93863 34.30810 1.000 39.99000 632 TRP D CA 1
ATOM 3208 C C . TRP D 1 17 ? -35.84658 -11.61772 34.77213 1.000 40.09000 632 TRP D C 1
ATOM 3209 O O . TRP D 1 17 ? -36.49071 -10.92128 33.9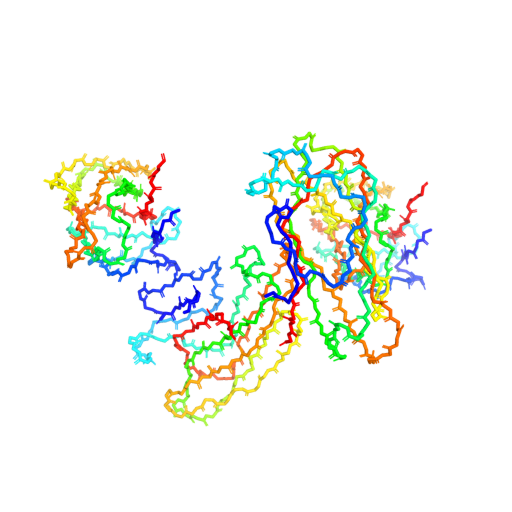8437 1.000 39.88000 632 TRP D O 1
ATOM 3220 N N . SER D 1 18 ? -35.65213 -11.28613 36.04448 1.000 38.64000 633 SER D N 1
ATOM 3221 C CA . SER D 1 18 ? -36.10908 -10.00679 36.56898 1.000 38.76000 633 SER D CA 1
ATOM 3222 C C . SER D 1 18 ? -35.22093 -8.86644 36.07379 1.000 40.42000 633 SER D C 1
ATOM 3223 O O . SER D 1 18 ? -34.05758 -9.07015 35.69539 1.000 40.46000 633 SER D O 1
ATOM 3226 N N . ASN D 1 19 ? -35.79718 -7.65436 36.06181 1.000 40.17000 634 ASN D N 1
ATOM 3227 C CA . ASN D 1 19 ? -35.04232 -6.40067 35.87142 1.000 39.69000 634 ASN D CA 1
ATOM 3228 C C . ASN D 1 19 ? -34.20581 -6.41644 34.58332 1.000 39.32000 634 ASN D C 1
ATOM 3229 O O . ASN D 1 19 ? -33.00572 -6.14283 34.57795 1.000 43.23000 634 ASN D O 1
ATOM 3234 N N . VAL D 1 20 ? -34.84170 -6.76560 33.47580 1.000 40.33000 635 VAL D N 1
ATOM 3235 C CA . VAL D 1 20 ? -34.16227 -6.84205 32.18729 1.000 43.28000 635 VAL D CA 1
ATOM 3236 C C . VAL D 1 20 ? -34.41421 -5.54996 31.42013 1.000 44.01000 635 VAL D C 1
ATOM 3237 O O . VAL D 1 20 ? -35.56617 -5.15427 31.21347 1.000 44.00000 635 VAL D O 1
ATOM 3241 N N . ASN D 1 21 ? -33.33948 -4.90578 30.97872 1.000 41.79000 636 ASN D N 1
ATOM 3242 C CA . ASN D 1 21 ? -33.40969 -3.64320 30.24976 1.000 41.99000 636 ASN D CA 1
ATOM 3243 C C . ASN D 1 21 ? -32.64516 -3.79457 28.93618 1.000 46.10000 636 ASN D C 1
ATOM 3244 O O . ASN D 1 21 ? -31.41243 -3.69995 28.91973 1.000 44.19000 636 ASN D O 1
ATOM 3249 N N . THR D 1 22 ? -33.37559 -4.00181 27.83338 1.000 45.91000 637 THR D N 1
ATOM 3250 C CA . THR D 1 22 ? -32.76455 -4.25913 26.53046 1.000 47.66000 637 THR D CA 1
ATOM 3251 C C . THR D 1 22 ? -33.00005 -3.14527 25.50607 1.000 48.49000 637 THR D C 1
ATOM 3252 O O . THR D 1 22 ? -32.86041 -3.38685 24.29725 1.000 49.63000 637 THR D O 1
ATOM 3256 N N . THR D 1 23 ? -33.37592 -1.94470 25.94864 1.000 45.04000 638 THR D N 1
ATOM 3257 C CA . THR D 1 23 ? -33.58658 -0.81519 25.03896 1.000 45.18000 638 THR D CA 1
ATOM 3258 C C . THR D 1 23 ? -32.23476 -0.15231 24.75676 1.000 48.80000 638 THR D C 1
ATOM 3259 O O . THR D 1 23 ? -31.95538 0.97682 25.16491 1.000 47.01000 638 THR D O 1
ATOM 3263 N N . ASN D 1 24 ? -31.37721 -0.90547 24.06405 1.000 44.30000 639 ASN D N 1
ATOM 3264 C CA . ASN D 1 24 ? -30.01305 -0.49144 23.76575 1.000 46.00000 639 ASN D CA 1
ATOM 3265 C C . ASN D 1 24 ? -29.52158 -1.31456 22.58394 1.000 49.20000 639 ASN D C 1
ATOM 3266 O O . ASN D 1 24 ? -30.16194 -2.28565 22.17151 1.000 49.73000 639 ASN D O 1
ATOM 3271 N N . GLN D 1 25 ? -28.36403 -0.92039 22.05008 1.000 47.40000 640 GLN D N 1
ATOM 3272 C CA . GLN D 1 25 ? -27.64940 -1.68769 21.03062 1.000 51.35000 640 GLN D CA 1
ATOM 3273 C C . GLN D 1 25 ? -26.21935 -2.00186 21.48244 1.000 52.71000 640 GLN D C 1
ATOM 3274 O O . GLN D 1 25 ? -25.26393 -1.92942 20.70231 1.000 48.76000 640 GLN D O 1
ATOM 3280 N N . ASP D 1 26 ? -26.06290 -2.36949 22.75686 1.000 49.86000 641 ASP D N 1
ATOM 3281 C CA . ASP D 1 26 ? -24.76833 -2.64998 23.36604 1.000 48.70000 641 ASP D CA 1
ATOM 3282 C C . ASP D 1 26 ? -24.49484 -4.14447 23.50475 1.000 51.01000 641 ASP D C 1
ATOM 3283 O O . ASP D 1 26 ? -23.60215 -4.53599 24.26792 1.000 52.80000 641 ASP D O 1
ATOM 3288 N N . GLY D 1 27 ? -25.24501 -4.98491 22.79308 1.000 47.61000 642 GLY D N 1
ATOM 3289 C CA . GLY D 1 27 ? -25.06611 -6.41711 22.90138 1.000 48.40000 642 GLY D CA 1
ATOM 3290 C C . GLY D 1 27 ? -23.78292 -6.90091 22.24949 1.000 48.34000 642 GLY D C 1
ATOM 3291 O O . GLY D 1 27 ? -23.07047 -6.17938 21.55526 1.000 50.29000 642 GLY D O 1
ATOM 3292 N N . LEU D 1 28 ? -23.45388 -8.16148 22.52159 1.000 50.84000 643 LEU D N 1
ATOM 3293 C CA . LEU D 1 28 ? -22.44002 -8.82141 21.71212 1.000 50.83000 643 LEU D CA 1
ATOM 3294 C C . LEU D 1 28 ? -22.92298 -8.88625 20.26702 1.000 55.89000 643 LEU D C 1
ATOM 3295 O O . LEU D 1 28 ? -22.17718 -8.58602 19.32941 1.000 54.08000 643 LEU D O 1
ATOM 3300 N N . GLN D 1 29 ? -24.19494 -9.23070 20.08426 1.000 54.04000 644 GLN D N 1
ATOM 3301 C CA . GLN D 1 29 ? -24.94901 -8.98860 18.87030 1.000 49.91000 644 GLN D CA 1
ATOM 3302 C C . GLN D 1 29 ? -26.24882 -8.32532 19.28719 1.000 49.63000 644 GLN D C 1
ATOM 3303 O O . GLN D 1 29 ? -26.83483 -8.69972 20.30471 1.000 52.40000 644 GLN D O 1
ATOM 3309 N N . GLY D 1 30 ? -26.68357 -7.32756 18.53360 1.000 48.25000 645 GLY D N 1
ATOM 3310 C CA . GLY D 1 30 ? -27.97256 -6.71524 18.83677 1.000 52.36000 645 GLY D CA 1
ATOM 3311 C C . GLY D 1 30 ? -28.00416 -6.03240 20.19768 1.000 48.53000 645 GLY D C 1
ATOM 3312 O O . GLY D 1 30 ? -27.12864 -5.23014 20.53814 1.000 48.12000 645 GLY D O 1
ATOM 3313 N N . SER D 1 31 ? -29.03255 -6.34091 20.98625 1.000 46.78000 646 SER D N 1
ATOM 3314 C CA . SER D 1 31 ? -29.21595 -5.73372 22.29657 1.000 46.80000 646 SER D CA 1
ATOM 3315 C C . SER D 1 31 ? -28.49412 -6.51989 23.39951 1.000 49.49000 646 SER D C 1
ATOM 3316 O O . SER D 1 31 ? -28.10633 -7.67746 23.22940 1.000 44.94000 646 SER D O 1
ATOM 3319 N N . ALA D 1 32 ? -28.33133 -5.85784 24.54780 1.000 49.73000 647 ALA D N 1
ATOM 3320 C CA . ALA D 1 32 ? -27.78705 -6.43245 25.76735 1.000 44.32000 647 ALA D CA 1
ATOM 3321 C C . ALA D 1 32 ? -28.78466 -6.24211 26.90020 1.000 46.74000 647 ALA D C 1
ATOM 3322 O O . ALA D 1 32 ? -29.69654 -5.41515 26.80556 1.000 49.20000 647 ALA D O 1
ATOM 3324 N N . ASN D 1 33 ? -28.62906 -7.01110 27.98171 1.000 44.44000 648 ASN D N 1
ATOM 3325 C CA . ASN D 1 33 ? -29.29841 -6.63405 29.22409 1.000 44.68000 648 ASN D CA 1
ATOM 3326 C C . ASN D 1 33 ? -28.41991 -5.60743 29.91621 1.000 45.69000 648 ASN D C 1
ATOM 3327 O O . ASN D 1 33 ? -27.29535 -5.91699 30.33831 1.000 45.14000 648 ASN D O 1
ATOM 3332 N N . LYS D 1 34 ? -28.91638 -4.37635 29.98315 1.000 43.85000 649 LYS D N 1
ATOM 3333 C CA . LYS D 1 34 ? -28.21529 -3.27673 30.64975 1.000 48.53000 649 LYS D CA 1
ATOM 3334 C C . LYS D 1 34 ? -28.49439 -3.41582 32.13565 1.000 46.53000 649 LYS D C 1
ATOM 3335 O O . LYS D 1 34 ? -29.58425 -3.09156 32.60792 1.000 47.01000 649 LYS D O 1
ATOM 3341 N N . LEU D 1 35 ? -27.51534 -3.94280 32.86182 1.000 43.87000 650 LEU D N 1
ATOM 3342 C CA . LEU D 1 35 ? -27.69971 -4.34898 34.24282 1.000 46.10000 650 LEU D CA 1
ATOM 3343 C C . LEU D 1 35 ? -27.38840 -3.18405 35.18387 1.000 48.38000 650 LEU D C 1
ATOM 3344 O O . LEU D 1 35 ? -26.24265 -2.71506 35.26725 1.000 47.46000 650 LEU D O 1
ATOM 3349 N N . ASN D 1 36 ? -28.40364 -2.71539 35.90062 1.000 49.26000 651 ASN D N 1
ATOM 3350 C CA . ASN D 1 36 ? -28.15880 -1.69039 36.90123 1.000 50.84000 651 ASN D CA 1
ATOM 3351 C C . ASN D 1 36 ? -28.03014 -2.27483 38.29890 1.000 50.69000 651 ASN D C 1
ATOM 3352 O O . ASN D 1 36 ? -26.95323 -2.18541 38.90222 1.000 53.42000 651 ASN D O 1
ATOM 3357 N N . GLY D 1 37 ? -29.09339 -2.87740 38.82361 1.000 44.86000 652 GLY D N 1
ATOM 3358 C CA . GLY D 1 37 ? -28.95617 -3.51654 40.12203 1.000 40.82000 652 GLY D CA 1
ATOM 3359 C C . GLY D 1 37 ? -28.78088 -5.02109 40.03302 1.000 45.11000 652 GLY D C 1
ATOM 3360 O O . GLY D 1 37 ? -27.69082 -5.53130 39.74254 1.000 43.40000 652 GLY D O 1
ATOM 3361 N N . GLU D 1 38 ? -29.87468 -5.74077 40.25977 1.000 43.25000 653 GLU D N 1
ATOM 3362 C CA . GLU D 1 38 ? -29.88023 -7.19270 40.31686 1.000 41.81000 653 GLU D CA 1
ATOM 3363 C C . GLU D 1 38 ? -30.77131 -7.74377 39.20593 1.000 41.63000 653 GLU D C 1
ATOM 3364 O O . GLU D 1 38 ? -31.78259 -7.13158 38.84510 1.000 41.89000 653 GLU D O 1
ATOM 3370 N N . THR D 1 39 ? -30.36164 -8.87258 38.61993 1.000 41.60000 654 THR D N 1
ATOM 3371 C CA . THR D 1 39 ? -31.21543 -9.64800 37.72494 1.000 39.95000 654 THR D CA 1
ATOM 3372 C C . THR D 1 39 ? -31.23135 -11.10000 38.19802 1.000 39.05000 654 THR D C 1
ATOM 3373 O O . THR D 1 39 ? -30.17323 -11.69715 38.43048 1.000 38.08000 654 THR D O 1
ATOM 3377 N N . LYS D 1 40 ? -32.43008 -11.66517 38.36582 1.000 36.41000 655 LYS D N 1
ATOM 3378 C CA . LYS D 1 40 ? -32.54988 -12.95581 39.03535 1.000 36.59000 655 LYS D CA 1
ATOM 3379 C C . LYS D 1 40 ? -33.57035 -13.86193 38.33363 1.000 38.76000 655 LYS D C 1
ATOM 3380 O O . LYS D 1 40 ? -34.57781 -13.38958 37.79418 1.000 35.65000 655 LYS D O 1
ATOM 3386 N N . ILE D 1 41 ? -33.30323 -15.16943 38.32614 1.000 35.67000 656 ILE D N 1
ATOM 3387 C CA . ILE D 1 41 ? -34.24277 -16.14736 37.78536 1.000 36.93000 656 ILE D CA 1
ATOM 3388 C C . ILE D 1 41 ? -34.38156 -17.32001 38.75890 1.000 38.45000 656 ILE D C 1
ATOM 3389 O O . ILE D 1 41 ? -33.41713 -17.71508 39.42897 1.000 35.07000 656 ILE D O 1
ATOM 3394 N N . LYS D 1 42 ? -35.61187 -17.82153 38.88506 1.000 39.58000 657 LYS D N 1
ATOM 3395 C CA . LYS D 1 42 ? -35.93929 -19.02583 39.64161 1.000 38.63000 657 LYS D CA 1
ATOM 3396 C C . LYS D 1 42 ? -36.40679 -20.07284 38.63738 1.000 41.37000 657 LYS D C 1
ATOM 3397 O O . LYS D 1 42 ? -37.45029 -19.90526 38.00598 1.000 43.54000 657 LYS D O 1
ATOM 3403 N N . ILE D 1 43 ? -35.63818 -21.13599 38.46795 1.000 39.05000 658 ILE D N 1
ATOM 3404 C CA . ILE D 1 43 ? -35.97326 -22.19476 37.52088 1.000 42.52000 658 ILE D CA 1
ATOM 3405 C C . ILE D 1 43 ? -36.46617 -23.39810 38.31987 1.000 44.16000 658 ILE D C 1
ATOM 3406 O O . ILE D 1 43 ? -35.71387 -23.93465 39.14326 1.000 41.46000 658 ILE D O 1
ATOM 3411 N N . PRO D 1 44 ? -37.71411 -23.83773 38.13318 1.000 46.37000 659 PRO D N 1
ATOM 3412 C CA . PRO D 1 44 ? -38.20835 -24.99868 38.88935 1.000 44.06000 659 PRO D CA 1
ATOM 3413 C C . PRO D 1 44 ? -37.43003 -26.26385 38.54764 1.000 44.04000 659 PRO D C 1
ATOM 3414 O O . PRO D 1 44 ? -36.99185 -26.46766 37.40645 1.000 41.18000 659 PRO D O 1
ATOM 3418 N N . MET D 1 45 ? -37.24984 -27.11329 39.57152 1.000 45.54000 660 MET D N 1
ATOM 3419 C CA . MET D 1 45 ? -36.61443 -28.41875 39.37372 1.000 49.50000 660 MET D CA 1
ATOM 3420 C C . MET D 1 45 ? -37.37374 -29.27513 38.35053 1.000 49.02000 660 MET D C 1
ATOM 3421 O O . MET D 1 45 ? -36.76785 -30.11552 37.67407 1.000 46.40000 660 MET D O 1
ATOM 3426 N N . SER D 1 46 ? -38.69022 -29.06155 38.20208 1.000 46.03000 661 SER D N 1
ATOM 3427 C CA . SER D 1 46 ? -39.43631 -29.72458 37.13437 1.000 46.05000 661 SER D CA 1
ATOM 3428 C C . SER D 1 46 ? -38.87654 -29.43085 35.74814 1.000 47.81000 661 SER D C 1
ATOM 3429 O O . SER D 1 46 ? -39.15498 -30.19217 34.81892 1.000 50.22000 661 SER D O 1
ATOM 3432 N N . GLU D 1 47 ? -38.08985 -28.36205 35.57628 1.000 44.73000 662 GLU D N 1
ATOM 3433 C CA . GLU D 1 47 ? -37.58814 -27.99250 34.25741 1.000 43.93000 662 GLU D CA 1
ATOM 3434 C C . GLU D 1 47 ? -36.11584 -28.32406 34.07014 1.000 46.49000 662 GLU D C 1
ATOM 3435 O O . GLU D 1 47 ? -35.51504 -27.86865 33.09256 1.000 44.10000 662 GLU D O 1
ATOM 3441 N N . LEU D 1 48 ? -35.52036 -29.10243 34.97569 1.000 49.13000 663 LEU D N 1
ATOM 3442 C CA . LEU D 1 48 ? -34.12694 -29.51840 34.86828 1.000 49.18000 663 LEU D CA 1
ATOM 3443 C C . LEU D 1 48 ? -34.00052 -31.01136 35.14990 1.000 49.95000 663 LEU D C 1
ATOM 3444 O O . LEU D 1 48 ? -34.89852 -31.63392 35.72070 1.000 49.31000 663 LEU D O 1
ATOM 3449 N N . LYS D 1 49 ? -32.83658 -31.57776 34.76159 1.000 51.82000 664 LYS D N 1
ATOM 3450 C CA . LYS D 1 49 ? -32.51873 -32.98116 35.02604 1.000 51.87000 664 LYS D CA 1
ATOM 3451 C C . LYS D 1 49 ? -32.00460 -33.17162 36.45600 1.000 54.55000 664 LYS D C 1
ATOM 3452 O O . LYS D 1 49 ? -31.28293 -32.31817 36.98160 1.000 52.04000 664 LYS D O 1
ATOM 3458 N N . PRO D 1 50 ? -32.36527 -34.27255 37.11190 1.000 57.75000 665 PRO D N 1
ATOM 3459 C CA . PRO D 1 50 ? -31.89933 -34.49436 38.48581 1.000 54.17000 665 PRO D CA 1
ATOM 3460 C C . PRO D 1 50 ? -30.46001 -35.00285 38.52301 1.000 52.09000 665 PRO D C 1
ATOM 3461 O O . PRO D 1 50 ? -29.93748 -35.55521 37.55430 1.000 50.93000 665 PRO D O 1
ATOM 3465 N N . TYR D 1 51 ? -29.80366 -34.74870 39.66239 1.000 53.26000 666 TYR D N 1
ATOM 3466 C CA . TYR D 1 51 ? -28.42436 -35.20602 39.91152 1.000 55.53000 666 TYR D CA 1
ATOM 3467 C C . TYR D 1 51 ? -27.51105 -34.91564 38.72357 1.000 52.87000 666 TYR D C 1
ATOM 3468 O O . TYR D 1 51 ? -26.68449 -35.73964 38.32330 1.000 53.27000 666 TYR D O 1
ATOM 3477 N N . LYS D 1 52 ? -27.64022 -33.70643 38.17848 1.000 51.09000 667 LYS D N 1
ATOM 3478 C CA . LYS D 1 52 ? -26.94928 -33.30809 36.96396 1.000 49.68000 667 LYS D CA 1
ATOM 3479 C C . LYS D 1 52 ? -26.02121 -32.13237 37.24133 1.000 52.79000 667 LYS D C 1
ATOM 3480 O O . LYS D 1 52 ? -26.28762 -31.28645 38.10498 1.000 54.57000 667 LYS D O 1
ATOM 3486 N N . ARG D 1 53 ? -24.92893 -32.08930 36.48986 1.000 51.14000 668 ARG D N 1
ATOM 3487 C CA . ARG D 1 53 ? -24.01550 -30.96124 36.48962 1.000 54.50000 668 ARG D CA 1
ATOM 3488 C C . ARG D 1 53 ? -24.39455 -30.01577 35.35422 1.000 54.23000 668 ARG D C 1
ATOM 3489 O O . ARG D 1 53 ? -24.74229 -30.45588 34.25290 1.000 53.79000 668 ARG D O 1
ATOM 3497 N N . TYR D 1 54 ? -24.32498 -28.71528 35.62583 1.000 50.05000 669 TYR D N 1
ATOM 3498 C CA . TYR D 1 54 ? -24.69725 -27.70665 34.64510 1.000 46.94000 669 TYR D CA 1
ATOM 3499 C C . TYR D 1 54 ? -23.68578 -26.57580 34.67346 1.000 44.96000 669 TYR D C 1
ATOM 3500 O O . TYR D 1 54 ? -22.96699 -26.37595 35.65710 1.000 44.09000 669 TYR D O 1
ATOM 3509 N N . VAL D 1 55 ? -23.66883 -25.80113 33.59882 1.000 43.35000 670 VAL D N 1
ATOM 3510 C CA . VAL D 1 55 ? -22.84562 -24.60231 33.53206 1.000 47.89000 670 VAL D CA 1
ATOM 3511 C C . VAL D 1 55 ? -23.71546 -23.41023 33.11253 1.000 46.01000 670 VAL D C 1
ATOM 3512 O O . VAL D 1 55 ? -24.47559 -23.48838 32.13708 1.000 43.24000 670 VAL D O 1
ATOM 3516 N N . PHE D 1 56 ? -23.61805 -22.32172 33.87217 1.000 43.94000 671 PHE D N 1
ATOM 3517 C CA . PHE D 1 56 ? -24.27443 -21.05914 33.55273 1.000 42.94000 671 PHE D CA 1
ATOM 3518 C C . PHE D 1 56 ? -23.22902 -20.17108 32.91200 1.000 42.20000 671 PHE D C 1
ATOM 3519 O O . PHE D 1 56 ? -22.22135 -19.84919 33.54332 1.000 43.50000 671 PHE D O 1
ATOM 3527 N N . SER D 1 57 ? -23.46215 -19.78827 31.66424 1.000 41.62000 672 SER D N 1
ATOM 3528 C CA . SER D 1 57 ? -22.49809 -19.00046 30.92150 1.000 42.15000 672 SER D CA 1
ATOM 3529 C C . SER D 1 57 ? -23.16164 -17.75322 30.34791 1.000 42.23000 672 SER D C 1
ATOM 3530 O O . SER D 1 57 ? -24.38633 -17.58729 30.36583 1.000 42.33000 672 SER D O 1
ATOM 3533 N N . GLY D 1 58 ? -22.31008 -16.86239 29.86569 1.000 41.07000 673 GLY D N 1
ATOM 3534 C CA . GLY D 1 58 ? -22.75213 -15.60315 29.32063 1.000 40.78000 673 GLY D CA 1
ATOM 3535 C C . GLY D 1 58 ? -21.53730 -14.77014 28.97543 1.000 42.17000 673 GLY D C 1
ATOM 3536 O O . GLY D 1 58 ? -20.39996 -15.23211 29.07763 1.000 42.34000 673 GLY D O 1
ATOM 3537 N N . TYR D 1 59 ? -21.80645 -13.53105 28.58446 1.000 41.65000 674 TYR D N 1
ATOM 3538 C CA . TYR D 1 59 ? -20.79480 -12.54703 28.24001 1.000 41.42000 674 TYR D CA 1
ATOM 3539 C C . TYR D 1 59 ? -21.09788 -11.26385 28.99635 1.000 44.41000 674 TYR D C 1
ATOM 3540 O O . TYR D 1 59 ? -22.26345 -10.88086 29.12803 1.000 44.89000 674 TYR D O 1
ATOM 3549 N N . SER D 1 60 ? -20.05473 -10.58545 29.46777 1.000 41.64000 675 SER D N 1
ATOM 3550 C CA . SER D 1 60 ? -20.23579 -9.33787 30.19252 1.000 42.02000 675 SER D CA 1
ATOM 3551 C C . SER D 1 60 ? -19.19168 -8.33121 29.73503 1.000 45.17000 675 SER D C 1
ATOM 3552 O O . SER D 1 60 ? -18.13189 -8.69351 29.21096 1.000 46.46000 675 SER D O 1
ATOM 3555 N N . LYS D 1 61 ? -19.50242 -7.05534 29.94544 1.000 46.43000 676 LYS D N 1
ATOM 3556 C CA . LYS D 1 61 ? -18.52541 -5.99988 29.72457 1.000 48.89000 676 LYS D CA 1
ATOM 3557 C C . LYS D 1 61 ? -18.89660 -4.78935 30.56376 1.000 49.93000 676 LYS D C 1
ATOM 3558 O O . LYS D 1 61 ? -20.04596 -4.61652 30.97712 1.000 48.56000 676 LYS D O 1
ATOM 3564 N N . ASP D 1 62 ? -17.90172 -3.95826 30.80403 1.000 51.04000 677 ASP D N 1
ATOM 3565 C CA . ASP D 1 62 ? -18.09682 -2.65438 31.40913 1.000 54.23000 677 ASP D CA 1
ATOM 3566 C C . ASP D 1 62 ? -17.19023 -1.67985 30.67307 1.000 55.65000 677 ASP D C 1
ATOM 3567 O O . ASP D 1 62 ? -15.97119 -1.71585 30.86471 1.000 54.64000 677 ASP D O 1
ATOM 3572 N N . PRO D 1 63 ? -17.74049 -0.81603 29.81294 1.000 59.64000 678 PRO D N 1
ATOM 3573 C CA . PRO D 1 63 ? -16.87029 0.07347 29.02399 1.000 59.58000 678 PRO D CA 1
ATOM 3574 C C . PRO D 1 63 ? -16.00125 0.98390 29.87900 1.000 60.08000 678 PRO D C 1
ATOM 3575 O O . PRO D 1 63 ? -14.84771 1.23882 29.51306 1.000 61.23000 678 PRO D O 1
ATOM 3579 N N . LEU D 1 64 ? -16.50336 1.44780 31.02764 1.000 60.49000 679 LEU D N 1
ATOM 3580 C CA . LEU D 1 64 ? -15.72783 2.27242 31.95457 1.000 58.94000 679 LEU D CA 1
ATOM 3581 C C . LEU D 1 64 ? -14.85269 1.45011 32.89345 1.000 59.74000 679 LEU D C 1
ATOM 3582 O O . LEU D 1 64 ? -14.11544 2.02714 33.69690 1.000 59.85000 679 LEU D O 1
ATOM 3587 N N . THR D 1 65 ? -14.94396 0.12494 32.80741 1.000 60.49000 680 THR D N 1
ATOM 3588 C CA . THR D 1 65 ? -14.15151 -0.84608 33.57048 1.000 60.85000 680 THR D CA 1
ATOM 3589 C C . THR D 1 65 ? -13.94611 -0.43990 35.04561 1.000 62.36000 680 THR D C 1
ATOM 3590 O O . THR D 1 65 ? -12.87061 -0.59197 35.62704 1.000 63.24000 680 THR D O 1
ATOM 3594 N N . SER D 1 66 ? -15.01925 0.02210 35.69367 1.000 58.01000 681 SER D N 1
ATOM 3595 C CA . SER D 1 66 ? -14.92789 0.33004 37.11710 1.000 60.55000 681 SER D CA 1
ATOM 3596 C C . SER D 1 66 ? -16.04312 -0.33767 37.93210 1.000 61.19000 681 SER D C 1
ATOM 3597 O O . SER D 1 66 ? -16.46654 0.19494 38.96369 1.000 60.16000 681 SER D O 1
ATOM 3600 N N . ASN D 1 67 ? -16.51628 -1.51520 37.51352 1.000 57.75000 682 ASN D N 1
ATOM 3601 C CA . ASN D 1 67 ? -17.60692 -2.17203 38.22441 1.000 52.80000 682 ASN D CA 1
ATOM 3602 C C . ASN D 1 67 ? -17.35429 -3.66959 38.31883 1.000 54.33000 682 ASN D C 1
ATOM 3603 O O . ASN D 1 67 ? -16.52046 -4.22677 37.60281 1.000 55.30000 682 ASN D O 1
ATOM 3608 N N . SER D 1 68 ? -18.10403 -4.31820 39.21417 1.000 50.41000 683 SER D N 1
ATOM 3609 C CA . SER D 1 68 ? -18.02561 -5.75610 39.40768 1.000 46.95000 683 SER D CA 1
ATOM 3610 C C . SER D 1 68 ? -19.42018 -6.33191 39.61773 1.000 43.82000 683 SER D C 1
ATOM 3611 O O . SER D 1 68 ? -20.39611 -5.60944 39.83964 1.000 41.29000 683 SER D O 1
ATOM 3614 N N . ILE D 1 69 ? -19.49958 -7.65668 39.54725 1.000 43.47000 684 ILE D N 1
ATOM 3615 C CA . ILE D 1 69 ? -20.76073 -8.37950 39.62723 1.000 43.08000 684 ILE D CA 1
ATOM 3616 C C . ILE D 1 69 ? -20.59341 -9.55069 40.58799 1.000 41.83000 684 ILE D C 1
ATOM 3617 O O . ILE D 1 69 ? -19.57527 -10.25238 40.56062 1.000 40.93000 684 ILE D O 1
ATOM 3622 N N . ILE D 1 70 ? -21.59592 -9.76338 41.43708 1.000 38.85000 685 ILE D N 1
ATOM 3623 C CA . ILE D 1 70 ? -21.69886 -10.97785 42.23750 1.000 39.80000 685 ILE D CA 1
ATOM 3624 C C . ILE D 1 70 ? -22.61504 -11.93440 41.50525 1.000 35.89000 685 ILE D C 1
ATOM 3625 O O . ILE D 1 70 ? -23.74539 -11.57340 41.16384 1.000 39.36000 685 ILE D O 1
ATOM 3630 N N . VAL D 1 71 ? -22.15388 -13.15560 41.28720 1.000 36.69000 686 VAL D N 1
ATOM 3631 C CA . VAL D 1 71 ? -22.98004 -14.21443 40.72074 1.000 36.10000 686 VAL D CA 1
ATOM 3632 C C . VAL D 1 71 ? -23.28353 -15.19123 41.84352 1.000 37.68000 686 VAL D C 1
ATOM 3633 O O . VAL D 1 71 ? -22.36577 -15.75171 42.44639 1.000 37.29000 686 VAL D O 1
ATOM 3637 N N . LYS D 1 72 ? -24.56492 -15.37214 42.14774 1.000 36.08000 687 LYS D N 1
ATOM 3638 C CA . LYS D 1 72 ? -24.99408 -16.31448 43.16732 1.000 39.32000 687 LYS D CA 1
ATOM 3639 C C . LYS D 1 72 ? -25.82896 -17.40596 42.52089 1.000 39.50000 687 LYS D C 1
ATOM 3640 O O . LYS D 1 72 ? -26.76695 -17.11119 41.77857 1.000 39.98000 687 LYS D O 1
ATOM 3646 N N . ILE D 1 73 ? -25.49166 -18.66139 42.79965 1.000 38.53000 688 ILE D N 1
ATOM 3647 C CA . ILE D 1 73 ? -26.29599 -19.79055 42.35946 1.000 39.06000 688 ILE D CA 1
ATOM 3648 C C . ILE D 1 73 ? -26.67395 -20.61634 43.57481 1.000 40.19000 688 ILE D C 1
ATOM 3649 O O . ILE D 1 73 ? -25.82027 -20.96141 44.39705 1.000 40.74000 688 ILE D O 1
ATOM 3654 N N . LYS D 1 74 ? -27.96461 -20.85678 43.71106 1.000 40.82000 689 LYS D N 1
ATOM 3655 C CA . LYS D 1 74 ? -28.55790 -21.62436 44.78304 1.000 40.99000 689 LYS D CA 1
ATOM 3656 C C . LYS D 1 74 ? -29.05343 -22.90380 44.12438 1.000 44.72000 689 LYS D C 1
ATOM 3657 O O . LYS D 1 74 ? -30.11516 -22.92327 43.49266 1.000 43.71000 689 LYS D O 1
ATOM 3663 N N . ALA D 1 75 ? -28.25354 -23.95836 44.24242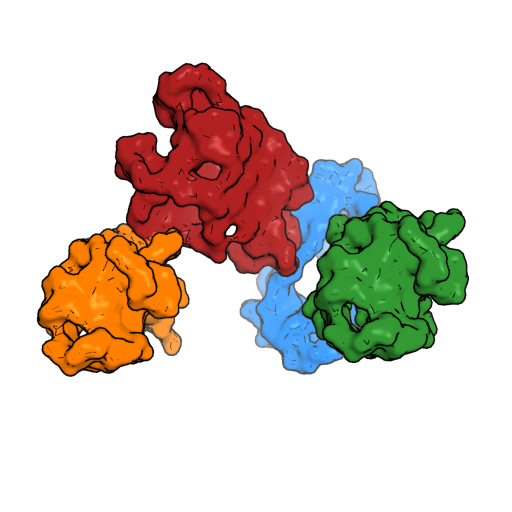 1.000 45.02000 690 ALA D N 1
ATOM 3664 C CA . ALA D 1 75 ? -28.58466 -25.25958 43.68499 1.000 46.58000 690 ALA D CA 1
ATOM 3665 C C . ALA D 1 75 ? -28.30996 -26.31972 44.75167 1.000 46.44000 690 ALA D C 1
ATOM 3666 O O . ALA D 1 75 ? -28.77498 -26.18107 45.88299 1.000 45.77000 690 ALA D O 1
ATOM 3668 N N . LYS D 1 76 ? -27.55564 -27.36827 44.42930 1.000 45.98000 691 LYS D N 1
ATOM 3669 C CA . LYS D 1 76 ? -27.13407 -28.29803 45.47177 1.000 49.78000 691 LYS D CA 1
ATOM 3670 C C . LYS D 1 76 ? -26.38884 -27.55727 46.58392 1.000 51.79000 691 LYS D C 1
ATOM 3671 O O . LYS D 1 76 ? -26.68507 -27.71621 47.77369 1.000 46.49000 691 LYS D O 1
ATOM 3677 N N . GLU D 1 77 ? -25.45271 -26.70304 46.21086 1.000 52.29000 692 GLU D N 1
ATOM 3678 C CA . GLU D 1 77 ? -24.84696 -25.77762 47.14885 1.000 52.25000 692 GLU D CA 1
ATOM 3679 C C . GLU D 1 77 ? -25.29036 -24.35524 46.83029 1.000 52.45000 692 GLU D C 1
ATOM 3680 O O . GLU D 1 77 ? -25.84904 -24.07441 45.76975 1.000 52.40000 692 GLU D O 1
ATOM 3686 N N . GLU D 1 78 ? -25.03149 -23.45536 47.77001 1.000 50.78000 693 GLU D N 1
ATOM 3687 C CA . GLU D 1 78 ? -25.38830 -22.04782 47.65529 1.000 50.58000 693 GLU D CA 1
ATOM 3688 C C . GLU D 1 78 ? -24.09621 -21.22488 47.61859 1.000 54.36000 693 GLU D C 1
ATOM 3689 O O . GLU D 1 78 ? -23.69337 -20.63636 48.62331 1.000 56.15000 693 GLU D O 1
ATOM 3695 N N . LYS D 1 79 ? -23.46813 -21.15916 46.43589 1.000 51.51000 694 LYS D N 1
ATOM 3696 C CA . LYS D 1 79 ? -22.15229 -20.55454 46.22628 1.000 53.00000 694 LYS D CA 1
ATOM 3697 C C . LYS D 1 79 ? -22.25174 -19.23484 45.45224 1.000 54.32000 694 LYS D C 1
ATOM 3698 O O . LYS D 1 79 ? -22.91792 -19.16954 44.41030 1.000 50.91000 694 LYS D O 1
ATOM 3704 N N . THR D 1 80 ? -21.58396 -18.18770 45.95536 1.000 50.23000 695 THR D N 1
ATOM 3705 C CA . THR D 1 80 ? -21.42406 -16.92344 45.24051 1.000 49.50000 695 THR D CA 1
ATOM 3706 C C . THR D 1 80 ? -20.06246 -16.87547 44.54905 1.000 48.97000 695 THR D C 1
ATOM 3707 O O . THR D 1 80 ? -19.13978 -17.60602 44.88904 1.000 49.59000 695 THR D O 1
ATOM 3711 N N . ASP D 1 81 ? -19.94907 -15.98793 43.56807 1.000 51.89000 696 ASP D N 1
ATOM 3712 C CA . ASP D 1 81 ? -18.72448 -15.81383 42.80295 1.000 48.12000 696 ASP D CA 1
ATOM 3713 C C . ASP D 1 81 ? -18.55501 -14.34447 42.46478 1.000 47.73000 696 ASP D C 1
ATOM 3714 O O . ASP D 1 81 ? -19.51634 -13.57547 42.43952 1.000 51.17000 696 ASP D O 1
ATOM 3719 N N . TYR D 1 82 ? -17.31856 -13.96097 42.19006 1.000 50.43000 697 TYR D N 1
ATOM 3720 C CA . TYR D 1 82 ? -16.96686 -12.57445 41.92572 1.000 50.78000 697 TYR D CA 1
ATOM 3721 C C . TYR D 1 82 ? -16.57892 -12.45210 40.45356 1.000 49.27000 697 TYR D C 1
ATOM 3722 O O . TYR D 1 82 ? -15.64009 -13.11498 39.99780 1.000 50.27000 697 TYR D O 1
ATOM 3731 N N . LEU D 1 83 ? -17.31197 -11.62040 39.71205 1.000 46.16000 698 LEU D N 1
ATOM 3732 C CA . LEU D 1 83 ? -17.15782 -11.49187 38.26129 1.000 46.09000 698 LEU D CA 1
ATOM 3733 C C . LEU D 1 83 ? -16.75438 -10.06048 37.92422 1.000 47.85000 698 LEU D C 1
ATOM 3734 O O . LEU D 1 83 ? -17.50743 -9.11602 38.20091 1.000 45.71000 698 LEU D O 1
ATOM 3739 N N . VAL D 1 84 ? -15.56835 -9.89839 37.33913 1.000 47.62000 699 VAL D N 1
ATOM 3740 C CA . VAL D 1 84 ? -15.06870 -8.56933 36.98060 1.000 49.17000 699 VAL D CA 1
ATOM 3741 C C . VAL D 1 84 ? -15.07079 -8.39828 35.46264 1.000 50.37000 699 VAL D C 1
ATOM 3742 O O . VAL D 1 84 ? -14.20568 -8.95820 34.77088 1.000 49.78000 699 VAL D O 1
ATOM 3746 N N . PRO D 1 85 ? -16.01341 -7.64485 34.90055 1.000 48.22000 700 PRO D N 1
ATOM 3747 C CA . PRO D 1 85 ? -16.04168 -7.48049 33.44366 1.000 51.89000 700 PRO D CA 1
ATOM 3748 C C . PRO D 1 85 ? -14.86301 -6.65659 32.93796 1.000 50.85000 700 PRO D C 1
ATOM 3749 O O . PRO D 1 85 ? -14.42239 -5.70074 33.57850 1.000 50.35000 700 PRO D O 1
ATOM 3753 N N . GLU D 1 86 ? -14.36215 -7.04448 31.76892 1.000 54.10000 701 GLU D N 1
ATOM 3754 C CA . GLU D 1 86 ? -13.38402 -6.26031 31.03513 1.000 53.67000 701 GLU D CA 1
ATOM 3755 C C . GLU D 1 86 ? -14.08393 -5.19277 30.19803 1.000 53.81000 701 GLU D C 1
ATOM 3756 O O . GLU D 1 86 ? -15.31663 -5.08593 30.16366 1.000 53.00000 701 GLU D O 1
ATOM 3762 N N . GLN D 1 87 ? -13.27692 -4.38786 29.51001 1.000 54.04000 702 GLN D N 1
ATOM 3763 C CA . GLN D 1 87 ? -13.82101 -3.28183 28.72882 1.000 53.72000 702 GLN D CA 1
ATOM 3764 C C . GLN D 1 87 ? -14.70311 -3.77680 27.58911 1.000 53.70000 702 GLN D C 1
ATOM 3765 O O . GLN D 1 87 ? -15.72638 -3.15951 27.27094 1.000 51.39000 702 GLN D O 1
ATOM 3771 N N . GLY D 1 88 ? -14.31086 -4.87849 26.95025 1.000 49.07000 703 GLY D N 1
ATOM 3772 C CA . GLY D 1 88 ? -15.11507 -5.51930 25.93934 1.000 49.91000 703 GLY D CA 1
ATOM 3773 C C . GLY D 1 88 ? -15.60423 -6.86720 26.43702 1.000 49.38000 703 GLY D C 1
ATOM 3774 O O . GLY D 1 88 ? -15.20421 -7.34760 27.49592 1.000 50.32000 703 GLY D O 1
ATOM 3775 N N . TYR D 1 89 ? -16.47889 -7.47502 25.63782 1.000 47.96000 704 TYR D N 1
ATOM 3776 C CA . TYR D 1 89 ? -17.15510 -8.69750 26.04724 1.000 45.57000 704 TYR D CA 1
ATOM 3777 C C . TYR D 1 89 ? -16.16753 -9.84644 26.20629 1.000 50.70000 704 TYR D C 1
ATOM 3778 O O . TYR D 1 89 ? -15.28672 -10.04515 25.36346 1.000 50.86000 704 TYR D O 1
ATOM 3787 N N . THR D 1 90 ? -16.30548 -10.58551 27.30729 1.000 46.66000 705 THR D N 1
ATOM 3788 C CA . THR D 1 90 ? -15.59624 -11.83778 27.53351 1.000 46.17000 705 THR D CA 1
ATOM 3789 C C . THR D 1 90 ? -16.58505 -12.83805 28.11014 1.000 46.96000 705 THR D C 1
ATOM 3790 O O . THR D 1 90 ? -17.55198 -12.45819 28.77217 1.000 49.28000 705 THR D O 1
ATOM 3794 N N . LYS D 1 91 ? -16.35211 -14.11562 27.82712 1.000 45.38000 706 LYS D N 1
ATOM 3795 C CA . LYS D 1 91 ? -17.21436 -15.17468 28.32147 1.000 43.45000 706 LYS D CA 1
ATOM 3796 C C . LYS D 1 91 ? -16.94143 -15.43796 29.79685 1.000 44.37000 706 LYS D C 1
ATOM 3797 O O . LYS D 1 91 ? -15.79362 -15.41163 30.24196 1.000 46.04000 706 LYS D O 1
ATOM 3803 N N . PHE D 1 92 ? -18.00885 -15.69052 30.55501 1.000 43.91000 707 PHE D N 1
ATOM 3804 C CA . PHE D 1 92 ? -17.91097 -16.21005 31.91235 1.000 42.33000 707 PHE D CA 1
ATOM 3805 C C . PHE D 1 92 ? -18.63997 -17.54758 31.98715 1.000 42.29000 707 PHE D C 1
ATOM 3806 O O . PHE D 1 92 ? -19.50930 -17.85153 31.16695 1.000 44.97000 707 PHE D O 1
ATOM 3814 N N . SER D 1 93 ? -18.27264 -18.35876 32.97698 1.000 43.80000 708 SER D N 1
ATOM 3815 C CA . SER D 1 93 ? -18.82715 -19.70136 33.08163 1.000 42.77000 708 SER D CA 1
ATOM 3816 C C . SER D 1 93 ? -18.77881 -20.13845 34.53772 1.000 44.13000 708 SER D C 1
ATOM 3817 O O . SER D 1 93 ? -17.76598 -19.91478 35.20400 1.000 46.44000 708 SER D O 1
ATOM 3820 N N . TYR D 1 94 ? -19.87957 -20.72144 35.03406 1.000 42.76000 709 TYR D N 1
ATOM 3821 C CA . TYR D 1 94 ? -20.02454 -21.08772 36.44762 1.000 42.41000 709 TYR D CA 1
ATOM 3822 C C . TYR D 1 94 ? -20.80225 -22.38591 36.57178 1.000 44.46000 709 TYR D C 1
ATOM 3823 O O . TYR D 1 94 ? -21.94653 -22.46767 36.12103 1.000 46.76000 709 TYR D O 1
ATOM 3832 N N . GLU D 1 95 ? -20.19313 -23.37713 37.21483 1.000 41.59000 710 GLU D N 1
ATOM 3833 C CA . GLU D 1 95 ? -20.80448 -24.68215 37.39451 1.000 43.48000 710 GLU D CA 1
ATOM 3834 C C . GLU D 1 95 ? -21.73580 -24.70186 38.59833 1.000 42.39000 710 GLU D C 1
ATOM 3835 O O . GLU D 1 95 ? -21.56432 -23.95209 39.56292 1.000 45.87000 710 GLU D O 1
ATOM 3841 N N . PHE D 1 96 ? -22.73685 -25.56954 38.52209 1.000 40.66000 711 PHE D N 1
ATOM 3842 C CA . PHE D 1 96 ? -23.63347 -25.84607 39.63334 1.000 43.32000 711 PHE D CA 1
ATOM 3843 C C . PHE D 1 96 ? -24.21961 -27.23323 39.40500 1.000 45.56000 711 PHE D C 1
ATOM 3844 O O . PHE D 1 96 ? -24.06044 -27.83287 38.33572 1.000 45.22000 711 PHE D O 1
ATOM 3852 N N . GLU D 1 97 ? -24.88098 -27.75097 40.43249 1.000 44.45000 712 GLU D N 1
ATOM 3853 C CA . GLU D 1 97 ? -25.37211 -29.11860 40.38910 1.000 48.65000 712 GLU D CA 1
ATOM 3854 C C . GLU D 1 97 ? -26.78454 -29.16522 40.93387 1.000 49.01000 712 GLU D C 1
ATOM 3855 O O . GLU D 1 97 ? -27.14125 -28.41666 41.84889 1.000 47.70000 712 GLU D O 1
ATOM 3861 N N . THR D 1 98 ? -27.57962 -30.06304 40.37325 1.000 50.70000 713 THR D N 1
ATOM 3862 C CA . THR D 1 98 ? -28.91578 -30.33207 40.87892 1.000 50.94000 713 THR D CA 1
ATOM 3863 C C . THR D 1 98 ? -28.90735 -31.62345 41.67570 1.000 54.10000 713 THR D C 1
ATOM 3864 O O . THR D 1 98 ? -28.01348 -32.46429 41.53654 1.000 54.54000 713 THR D O 1
ATOM 3868 N N . THR D 1 99 ? -29.91863 -31.76574 42.52423 1.000 53.95000 714 THR D N 1
ATOM 3869 C CA . THR D 1 99 ? -30.11951 -33.01044 43.25033 1.000 56.83000 714 THR D CA 1
ATOM 3870 C C . THR D 1 99 ? -31.40208 -33.67316 42.74728 1.000 56.88000 714 THR D C 1
ATOM 3871 O O . THR D 1 99 ? -31.48883 -34.00638 41.55927 1.000 57.29000 714 THR D O 1
ATOM 3875 N N . GLU D 1 100 ? -32.39853 -33.86298 43.61134 1.000 56.13000 715 GLU D N 1
ATOM 3876 C CA . GLU D 1 100 ? -33.60498 -34.58910 43.22482 1.000 62.63000 715 GLU D CA 1
ATOM 3877 C C . GLU D 1 100 ? -34.66497 -33.65511 42.63756 1.000 62.68000 715 GLU D C 1
ATOM 3878 O O . GLU D 1 100 ? -34.70384 -32.45441 42.93621 1.000 63.10000 715 GLU D O 1
ATOM 3884 N N . LYS D 1 101 ? -35.53462 -34.23373 41.79872 1.000 59.52000 716 LYS D N 1
ATOM 3885 C CA . LYS D 1 101 ? -36.62740 -33.52728 41.11561 1.000 57.60000 716 LYS D CA 1
ATOM 3886 C C . LYS D 1 101 ? -37.79976 -33.34840 42.07104 1.000 60.34000 716 LYS D C 1
ATOM 3887 O O . LYS D 1 101 ? -38.75510 -34.12342 42.07946 1.000 64.79000 716 LYS D O 1
ATOM 3893 N N . ASP D 1 102 ? -37.73271 -32.29251 42.87207 1.000 61.95000 717 ASP D N 1
ATOM 3894 C CA . ASP D 1 102 ? -38.78781 -31.91764 43.80103 1.000 59.76000 717 ASP D CA 1
ATOM 3895 C C . ASP D 1 102 ? -39.46780 -30.64172 43.29873 1.000 57.91000 717 ASP D C 1
ATOM 3896 O O . ASP D 1 102 ? -39.25690 -30.20539 42.16201 1.000 58.58000 717 ASP D O 1
ATOM 3901 N N . SER D 1 103 ? -40.28502 -30.02665 44.14957 1.000 57.10000 718 SER D N 1
ATOM 3902 C CA . SER D 1 103 ? -40.93406 -28.77574 43.78594 1.000 60.52000 718 SER D CA 1
ATOM 3903 C C . SER D 1 103 ? -40.12170 -27.53158 44.19734 1.000 58.62000 718 SER D C 1
ATOM 3904 O O . SER D 1 103 ? -40.69503 -26.44786 44.35502 1.000 55.44000 718 SER D O 1
ATOM 3907 N N . SER D 1 104 ? -38.80535 -27.65299 44.34473 1.000 57.10000 719 SER D N 1
ATOM 3908 C CA . SER D 1 104 ? -37.98595 -26.49175 44.66494 1.000 58.32000 719 SER D CA 1
ATOM 3909 C C . SER D 1 104 ? -37.47839 -25.82704 43.37746 1.000 55.28000 719 SER D C 1
ATOM 3910 O O . SER D 1 104 ? -37.73821 -26.29421 42.25695 1.000 48.90000 719 SER D O 1
ATOM 3913 N N . ASN D 1 105 ? -36.75393 -24.71015 43.54112 1.000 51.24000 720 ASN D N 1
ATOM 3914 C CA . ASN D 1 105 ? -36.21257 -23.94273 42.42308 1.000 49.54000 720 ASN D CA 1
ATOM 3915 C C . ASN D 1 105 ? -34.69212 -23.82004 42.50714 1.000 48.54000 720 ASN D C 1
ATOM 3916 O O . ASN D 1 105 ? -34.12051 -23.69705 43.59251 1.000 47.44000 720 ASN D O 1
ATOM 3921 N N . ILE D 1 106 ? -34.04733 -23.84859 41.35185 1.000 50.92000 721 ILE D N 1
ATOM 3922 C CA . ILE D 1 106 ? -32.68549 -23.34525 41.19659 1.000 44.06000 721 ILE D CA 1
ATOM 3923 C C . ILE D 1 106 ? -32.76236 -21.82800 41.10056 1.000 44.16000 721 ILE D C 1
ATOM 3924 O O . ILE D 1 106 ? -33.65774 -21.28371 40.45005 1.000 46.31000 721 ILE D O 1
ATOM 3929 N N . GLU D 1 107 ? -31.87282 -21.11929 41.77627 1.000 41.81000 722 GLU D N 1
ATOM 3930 C CA . GLU D 1 107 ? -31.88520 -19.66493 41.68308 1.000 42.44000 722 GLU D CA 1
ATOM 3931 C C . GLU D 1 107 ? -30.55095 -19.16298 41.16083 1.000 39.27000 722 GLU D C 1
ATOM 3932 O O . GLU D 1 107 ? -29.49198 -19.55338 41.65850 1.000 39.45000 722 GLU D O 1
ATOM 3938 N N . ILE D 1 108 ? -30.60367 -18.31528 40.14218 1.000 36.96000 723 ILE D N 1
ATOM 3939 C CA . ILE D 1 108 ? -29.41399 -17.67361 39.60398 1.000 36.85000 723 ILE D CA 1
ATOM 3940 C C . ILE D 1 108 ? -29.60368 -16.16601 39.70369 1.000 37.44000 723 ILE D C 1
ATOM 3941 O O . ILE D 1 108 ? -30.62216 -15.63006 39.25012 1.000 37.34000 723 ILE D O 1
ATOM 3946 N N . THR D 1 109 ? -28.62166 -15.48665 40.29603 1.000 36.92000 724 THR D N 1
ATOM 3947 C CA . THR D 1 109 ? -28.71081 -14.06541 40.58841 1.000 35.72000 724 THR D CA 1
ATOM 3948 C C . THR D 1 109 ? -27.41161 -13.39413 40.18416 1.000 35.00000 724 THR D C 1
ATOM 3949 O O . THR D 1 109 ? -26.33243 -13.86283 40.55139 1.000 35.89000 724 THR D O 1
ATOM 3953 N N . LEU D 1 110 ? -27.51562 -12.29125 39.44704 1.000 37.41000 725 LEU D N 1
ATOM 3954 C CA . LEU D 1 110 ? -26.37462 -11.44184 39.12867 1.000 39.22000 725 LEU D CA 1
ATOM 3955 C C . LEU D 1 110 ? -26.64576 -10.05814 39.69317 1.000 38.91000 725 LEU D C 1
ATOM 3956 O O . LEU D 1 110 ? -27.65738 -9.43978 39.35520 1.000 37.69000 725 LEU D O 1
ATOM 3961 N N . ILE D 1 111 ? -25.75555 -9.57778 40.55692 1.000 39.32000 726 ILE D N 1
ATOM 3962 C CA . ILE D 1 111 ? -25.89434 -8.25788 41.16520 1.000 40.95000 726 ILE D CA 1
ATOM 3963 C C . ILE D 1 111 ? -24.65633 -7.44739 40.82531 1.000 40.27000 726 ILE D C 1
ATOM 3964 O O . ILE D 1 111 ? -23.53732 -7.83241 41.18214 1.000 42.78000 726 ILE D O 1
ATOM 3969 N N . GLY D 1 112 ? -24.84858 -6.33435 40.13732 1.000 37.91000 727 GLY D N 1
ATOM 3970 C CA . GLY D 1 112 ? -23.69637 -5.54422 39.76441 1.000 43.06000 727 GLY D CA 1
ATOM 3971 C C . GLY D 1 112 ? -23.64692 -4.18255 40.42581 1.000 42.94000 727 GLY D C 1
ATOM 3972 O O . GLY D 1 112 ? -24.66954 -3.65591 40.87711 1.000 42.84000 727 GLY D O 1
ATOM 3973 N N . SER D 1 113 ? -22.46304 -3.59249 40.48358 1.000 41.95000 728 SER D N 1
ATOM 3974 C CA . SER D 1 113 ? -22.36352 -2.17306 40.79288 1.000 40.90000 728 SER D CA 1
ATOM 3975 C C . SER D 1 113 ? -22.47576 -1.35820 39.50733 1.000 41.72000 728 SER D C 1
ATOM 3976 O O . SER D 1 113 ? -22.18659 -1.84609 38.41148 1.000 43.37000 728 SER D O 1
ATOM 3979 N N . GLY D 1 114 ? -22.89856 -0.10813 39.65112 1.000 44.49000 729 GLY D N 1
ATOM 3980 C CA . GLY D 1 114 ? -22.99856 0.77447 38.49650 1.000 44.89000 729 GLY D CA 1
ATOM 3981 C C . GLY D 1 114 ? -23.76285 0.16445 37.33667 1.000 43.63000 729 GLY D C 1
ATOM 3982 O O . GLY D 1 114 ? -24.81947 -0.45475 37.51002 1.000 45.66000 729 GLY D O 1
ATOM 3983 N N . THR D 1 115 ? -23.21315 0.30968 36.13337 1.000 43.04000 730 THR D N 1
ATOM 3984 C CA . THR D 1 115 ? -23.86064 -0.15967 34.91694 1.000 41.37000 730 THR D CA 1
ATOM 3985 C C . THR D 1 115 ? -22.93063 -1.12779 34.21242 1.000 46.28000 730 THR D C 1
ATOM 3986 O O . THR D 1 115 ? -21.78417 -0.77915 33.90799 1.000 48.55000 730 THR D O 1
ATOM 3990 N N . THR D 1 116 ? -23.41662 -2.34830 33.98349 1.000 43.89000 731 THR D N 1
ATOM 3991 C CA . THR D 1 116 ? -22.69221 -3.37266 33.24227 1.000 45.51000 731 THR D CA 1
ATOM 3992 C C . THR D 1 116 ? -23.63023 -3.93909 32.18741 1.000 44.21000 731 THR D C 1
ATOM 3993 O O . THR D 1 116 ? -24.83868 -3.69609 32.21925 1.000 46.24000 731 THR D O 1
ATOM 3997 N N . TYR D 1 117 ? -23.07311 -4.68317 31.23346 1.000 46.37000 732 TYR D N 1
ATOM 3998 C CA . TYR D 1 117 ? -23.84431 -5.22957 30.11438 1.000 47.37000 732 TYR D CA 1
ATOM 3999 C C . TYR D 1 117 ? -23.70032 -6.74508 30.05660 1.000 43.04000 732 TYR D C 1
ATOM 4000 O O . TYR D 1 117 ? -22.58343 -7.26684 30.08676 1.000 43.17000 732 TYR D O 1
ATOM 4009 N N . LEU D 1 118 ? -24.83241 -7.44440 29.97540 1.000 41.67000 733 LEU D N 1
ATOM 4010 C CA . LEU D 1 118 ? -24.85908 -8.89098 29.83615 1.000 42.75000 733 LEU D CA 1
ATOM 4011 C C . LEU D 1 118 ? -25.47657 -9.29390 28.50698 1.000 43.97000 733 LEU D C 1
ATOM 4012 O O . LEU D 1 118 ? -26.45146 -8.68361 28.05747 1.000 43.71000 733 LEU D O 1
ATOM 4017 N N . ASP D 1 119 ? -24.93352 -10.35237 27.90264 1.000 44.12000 734 ASP D N 1
ATOM 4018 C CA . ASP D 1 119 ? -25.54416 -10.91045 26.70436 1.000 42.51000 734 ASP D CA 1
ATOM 4019 C C . ASP D 1 119 ? -25.38573 -12.42589 26.66521 1.000 42.90000 734 ASP D C 1
ATOM 4020 O O . ASP D 1 119 ? -24.48519 -12.99719 27.28436 1.000 44.03000 734 ASP D O 1
ATOM 4025 N N . ASN D 1 120 ? -26.30488 -13.07066 25.94258 1.000 42.53000 735 ASN D N 1
ATOM 4026 C CA . ASN D 1 120 ? -26.19390 -14.47502 25.54773 1.000 42.60000 735 ASN D CA 1
ATOM 4027 C C . ASN D 1 120 ? -26.00325 -15.38525 26.75966 1.000 44.38000 735 ASN D C 1
ATOM 4028 O O . ASN D 1 120 ? -25.04429 -16.14259 26.85016 1.000 44.54000 735 ASN D O 1
ATOM 4033 N N . LEU D 1 121 ? -26.94491 -15.29688 27.69069 1.000 42.73000 736 LEU D N 1
ATOM 4034 C CA . LEU D 1 121 ? -26.90033 -16.09425 28.90537 1.000 41.39000 736 LEU D CA 1
ATOM 4035 C C . LEU D 1 121 ? -27.41865 -17.50865 28.62549 1.000 43.45000 736 LEU D C 1
ATOM 4036 O O . LEU D 1 121 ? -28.51272 -17.67861 28.07753 1.000 42.48000 736 LEU D O 1
ATOM 4041 N N . SER D 1 122 ? -26.65506 -18.52672 29.03152 1.000 42.06000 737 SER D N 1
ATOM 4042 C CA . SER D 1 122 ? -27.02331 -19.90701 28.73769 1.000 44.13000 737 SER D CA 1
ATOM 4043 C C . SER D 1 122 ? -26.87694 -20.80018 29.96071 1.000 44.47000 737 SER D C 1
ATOM 4044 O O . SER D 1 122 ? -26.14431 -20.50139 30.90971 1.000 45.01000 737 SER D O 1
ATOM 4047 N N . ILE D 1 123 ? -27.62609 -21.89722 29.91753 1.000 43.57000 738 ILE D N 1
ATOM 4048 C CA . ILE D 1 123 ? -27.51968 -23.00270 30.85730 1.000 46.08000 738 ILE D CA 1
ATOM 4049 C C . ILE D 1 123 ? -27.35293 -24.27101 30.02554 1.000 48.85000 738 ILE D C 1
ATOM 4050 O O . ILE D 1 123 ? -28.25135 -24.63484 29.25357 1.000 45.11000 738 ILE D O 1
ATOM 4055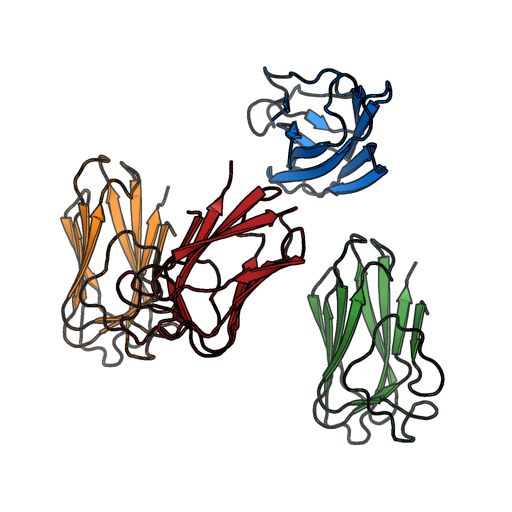 N N . THR D 1 124 ? -26.20116 -24.92800 30.17167 1.000 47.12000 739 THR D N 1
ATOM 4056 C CA . THR D 1 124 ? -25.82975 -26.08783 29.37578 1.000 47.18000 739 THR D CA 1
ATOM 4057 C C . THR D 1 124 ? -25.55421 -27.27410 30.29247 1.000 50.14000 739 THR D C 1
ATOM 4058 O O . THR D 1 124 ? -24.95315 -27.12428 31.35994 1.000 50.01000 739 THR D O 1
ATOM 4062 N N . GLU D 1 125 ? -26.01096 -28.44735 29.88348 1.000 53.20000 740 GLU D N 1
ATOM 4063 C CA . GLU D 1 125 ? -25.67772 -29.65869 30.61289 1.000 54.29000 740 GLU D CA 1
ATOM 4064 C C . GLU D 1 125 ? -24.20564 -30.00164 30.45922 1.000 55.16000 740 GLU D C 1
ATOM 4065 O O . GLU D 1 125 ? -23.56567 -29.68053 29.45482 1.000 53.92000 740 GLU D O 1
ATOM 4071 N N . LEU D 1 126 ? -23.67393 -30.65840 31.48016 1.000 58.92000 741 LEU D N 1
ATOM 4072 C CA . LEU D 1 126 ? -22.30758 -31.15533 31.48261 1.000 66.72000 741 LEU D CA 1
ATOM 4073 C C . LEU D 1 126 ? -22.33481 -32.67796 31.52159 1.000 68.33000 741 LEU D C 1
ATOM 4074 O O . LEU D 1 126 ? -23.03544 -33.26938 32.35056 1.000 66.21000 741 LEU D O 1
ATOM 4079 N N . ASN D 1 127 ? -21.59638 -33.30443 30.61176 1.000 73.55000 742 ASN D N 1
ATOM 4080 C CA . ASN D 1 127 ? -21.48244 -34.76202 30.58847 1.000 82.03000 742 ASN D CA 1
ATOM 4081 C C . ASN D 1 127 ? -20.01599 -35.17548 30.46298 1.000 81.29000 742 ASN D C 1
ATOM 4082 O O . ASN D 1 127 ? -19.18364 -34.81522 31.30001 1.000 77.52000 742 ASN D O 1
#

Sequence (508 aa):
PTYFTNFDDYNNYPSTWSNVNTTNQDGLQQGSANKLNGETKIKIPMSELKPYKRYVFSGYSKDPLTSNSIIVKIKAKEEKTDYLVPEQGYTKFSYEFETTEKDSSNIEITLIGSGTTYLDNLSITELNPTYFTNFDDYNNYPSTWSNVNTTNQDGLQGSANKLNGETKIKIPMSELKPYKRYVFSGYSKDPLTSNSIIVKIKAKEEKTDYLVPEQGYTKFSYEFETTEKDSSNIEITLIGSGTTYLDNLSITELNPTYFTNFDDYNNYPSTWSNVNTTNQDGLQGSANKLNGETKIKIPMSELKPYKRYVFSGYSKDPLTSNSIIVKIKAKEEKTDYLVPEQGYTKFSYEFETTEKDSSNIEITLIGSGTTYLDNLSITELNPTYFTNFDDYNNYPSTWSNVNTTNQDGLQGSANKLNGETKIKIPMSELKPYKRYVFSGYSKDPLTSNSIIVKIKAKEEKTDYLVPEQGYTKFSYEFETTEKDSSNIEITLIGSGTTYLDNLSITELN